Protein AF-A0A8K0NW32-F1 (afdb_monomer_lite)

Foldseek 3Di:
DDPPQVPDPDPDSVCVVDDPDDDDDDVVVFDFDADPNDTDGGLLVVLVVQLVLLVVLLVVLVVCVVVVDPPPDDPVVCPDPSVVVSVVPQDDPDSVVSNVVSVVSSVLSVCCQAQVVVNPPDPPRPDGHPVRLDPDCCHCCNPPPVDDDDPLKDKFAEDEDLQDFQQAKEDEPVSQLVRWAWDFDDPVCLVVQLVQLLCESPDPFHFAWKQALLRDIGGRDNPDNPVSNVVSVCQPPDDPDPSRPGGMITTTTQDFQAWKWKAFPPDDALLNTAIGTYDYDHPDDGMYHYPQSCQSNVDDNPGGMMMIHGDHDPVVRCCRVPPRTPLNPQADPPPRFGRGFDDDLLQVLQQVLQDPPAKDAPVRLVVLLCQLCVVDPDDQDADFAPDPPPHRIHGSLSSQLSSQLSLPDPPDFGDWDKDFDPDDLVNVDPDDDDDDPDDDDPDPDSCPQGLGIWTADRSGTPGHTDGCCAGNRHPPHVLNVQCVRPNSVSSSSSRSSSSRSSVVSCVVPPDDDDPVNVDDDPVVVVVVVVVVVVVVVVVVVVVVVVVVVVVD

Sequence (552 aa):
MFPVLTNTSVKHATDLFFMDVVTVTPPWTRPIQIKDNHISEPAYTATYKNIVQDCIVLRHIAEIVQTGSSEGISKELQASPLYTMVSTYCRGDDDLEKLHQVWQELQSNVDHLLDKEMNKKTSNATALGVKQVLEKKEGLFRMHMMGKRVNYAARTVITPDPNIDVDEIGVPKAFALKLSYPVPVTPWNAEELRKMVINGPQVHPGACMLQNEDGSMTKLKPHDMKQRMAVAKRLLTPSDKENSTGLKVVYRHLCNGDIMLLNRQPTLHRPSIMAHRARILSTEKTFRLHYANCKSYNADFDGDEMNAHFPQSEISRSEGYNLVSVANHYLVPKDGTPLSGLIQDHVISGVKLTVRGKFFSRTDYQHLVFQALSQKNGYIKLMPPAIWKPKPLWSGKQVVSTIIINITPPGKKCINLNSKAKIGYKDWEKRRPRPWVAGGSYFKSPSEMSEAEVIIREGELLCGVLDKTHYGATTYGLVHCMNELYGGPSALSLLSCFSKVFGAYLQMEGFTLGVKDILVCKSADKKRNKVISRIREVRELLEAFYVSLSFR

Organism: Ladona fulva (NCBI:txid123851)

Secondary structure (DSSP, 8-state):
--TTGGG---SSGGGGGS-SSPPPPPGGGSPPEEETTEEE--HHHHHHHHHHHHHHHHHHHHHHHHHSSGGG--TTTTTSHHHHHHHHH---SSHHHHHHHHHHHHHHHHHHHH-GGG--S-TT--SPPHHHHHHSTTSHIIIIIIS---SSEEEEEEEE-SSS-TTEEEEEHHHHTT-EEEEE--TTTHHHHHHHHHHTTTSSS-EEEEE-TTS-EEEPPSS-HHHHHHHHHTTTPPP--TT--S--EEEEEP-TT-EEEEEESS--SGGGEEEEEEEEESS-SSEEE-GGGHHHHT--TTT-EEEEE---SHHHHHHHHHTSBGGGGSB-TTT--B-----THHHHHHHHHHSTT-EE-HHHHHHHHHHHTTT--S---PPPPSB-SSS-BEEHHHHHHHHHHHHSPTTSPPP-EEEE-SS-HHHH-SSPPPPPSS--PPPSSTTTTSTTEEEEETTEEEES---HHHHSS-TTSHHHHHHHHH-HHHHHHHHHHHHHHHHHHHHHH-----HHHHPPPHHHHHHHHHHHHHHHHHHHHHHHHHHHHHT-

Structure (mmCIF, N/CA/C/O backbone):
data_AF-A0A8K0NW32-F1
#
_entry.id   AF-A0A8K0NW32-F1
#
loop_
_atom_site.group_PDB
_atom_site.id
_atom_site.type_symbol
_atom_site.label_atom_id
_atom_site.label_alt_id
_atom_site.label_comp_id
_atom_site.label_asym_id
_atom_site.label_entity_id
_atom_site.label_seq_id
_atom_site.pdbx_PDB_ins_code
_atom_site.Cartn_x
_atom_site.Cartn_y
_atom_site.Cartn_z
_atom_site.occupancy
_atom_site.B_iso_or_equiv
_atom_site.auth_seq_id
_atom_site.auth_comp_id
_atom_site.auth_asym_id
_atom_site.auth_atom_id
_atom_site.pdbx_PDB_model_num
ATOM 1 N N . MET A 1 1 ? -11.393 36.312 35.218 1.00 45.09 1 MET A N 1
ATOM 2 C CA . MET A 1 1 ? -12.374 35.914 36.249 1.00 45.09 1 MET A CA 1
ATOM 3 C C . MET A 1 1 ? -13.679 35.524 35.536 1.00 45.09 1 MET A C 1
ATOM 5 O O . MET A 1 1 ? -14.563 36.340 35.366 1.00 45.09 1 MET A O 1
ATOM 9 N N . PHE A 1 2 ? -13.575 34.484 34.704 1.00 54.47 2 PHE A N 1
ATOM 10 C CA . PHE A 1 2 ? -14.315 33.209 34.731 1.00 54.47 2 PHE A CA 1
ATOM 11 C C . PHE A 1 2 ? -15.738 33.247 34.120 1.00 54.47 2 PHE A C 1
ATOM 13 O O . PHE A 1 2 ? -16.686 33.589 34.817 1.00 54.47 2 PHE A O 1
ATOM 20 N N . PRO A 1 3 ? -15.902 32.750 32.870 1.00 61.28 3 PRO A N 1
ATOM 21 C CA . PRO A 1 3 ? -17.195 32.380 32.259 1.00 61.28 3 PRO A CA 1
ATOM 22 C C . PRO A 1 3 ? -18.031 31.372 33.074 1.00 61.28 3 PRO A C 1
ATOM 24 O O . PRO A 1 3 ? -19.168 31.069 32.731 1.00 61.28 3 PRO A O 1
ATOM 27 N N . VAL A 1 4 ? -17.447 30.804 34.132 1.00 60.91 4 VAL A N 1
ATOM 28 C CA . VAL A 1 4 ? -18.097 29.858 35.045 1.00 60.91 4 VAL A CA 1
ATOM 29 C C . VAL A 1 4 ? -19.073 30.577 35.981 1.00 60.91 4 VAL A C 1
ATOM 31 O O . VAL A 1 4 ? -20.128 30.031 36.269 1.00 60.91 4 VAL A O 1
ATOM 34 N N . LEU A 1 5 ? -18.776 31.814 36.397 1.00 66.25 5 LEU A N 1
ATOM 35 C CA . LEU A 1 5 ? -19.618 32.580 37.330 1.00 66.25 5 LEU A CA 1
ATOM 36 C C . LEU A 1 5 ? -20.813 33.258 36.645 1.00 66.25 5 LEU A C 1
ATOM 38 O O . LEU A 1 5 ? -21.769 33.652 37.304 1.00 66.25 5 LEU A O 1
ATOM 42 N N . THR A 1 6 ? -20.774 33.406 35.319 1.00 68.00 6 THR A N 1
ATOM 43 C CA . THR A 1 6 ? -21.831 34.087 34.556 1.00 68.00 6 THR A CA 1
ATOM 44 C C . THR A 1 6 ? -23.099 33.249 34.393 1.00 68.00 6 THR A C 1
ATOM 46 O O . THR A 1 6 ? -24.148 33.812 34.110 1.00 68.00 6 THR A O 1
ATOM 49 N N . ASN A 1 7 ? -23.022 31.927 34.595 1.00 68.81 7 ASN A N 1
ATOM 50 C CA . ASN A 1 7 ? -24.138 30.993 34.387 1.00 68.81 7 ASN A CA 1
ATOM 51 C C . ASN A 1 7 ? -24.598 30.280 35.673 1.00 68.81 7 ASN A C 1
ATOM 53 O O . ASN A 1 7 ? -25.331 29.296 35.598 1.00 68.81 7 ASN A O 1
ATOM 57 N N . THR A 1 8 ? -24.159 30.719 36.855 1.00 71.81 8 THR A N 1
ATOM 58 C CA . THR A 1 8 ? -24.448 30.017 38.115 1.00 71.81 8 THR A CA 1
ATOM 59 C C . THR A 1 8 ? -25.692 30.558 38.809 1.00 71.81 8 THR A C 1
ATOM 61 O O . THR A 1 8 ? -25.814 31.760 39.022 1.00 71.81 8 THR A O 1
ATOM 64 N N . SER A 1 9 ? -26.581 29.658 39.234 1.00 71.56 9 SER A N 1
ATOM 65 C CA . SER A 1 9 ? -27.806 29.965 39.989 1.00 71.56 9 SER A CA 1
ATOM 66 C C . SER A 1 9 ? -27.615 29.958 41.515 1.00 71.56 9 SER A C 1
ATOM 68 O O . SER A 1 9 ? -28.595 29.919 42.257 1.00 71.56 9 SER A O 1
ATOM 70 N N . VAL A 1 10 ? -26.368 29.916 41.996 1.00 77.31 10 VAL A N 1
ATOM 71 C CA . VAL A 1 10 ? -26.043 29.794 43.426 1.00 77.31 10 VAL A CA 1
ATOM 72 C C . VAL A 1 10 ? -26.166 31.162 44.102 1.00 77.31 10 VAL A C 1
ATOM 74 O O . VAL A 1 10 ? -25.718 32.168 43.557 1.00 77.31 10 VAL A O 1
ATOM 77 N N . LYS A 1 11 ? -26.774 31.199 45.296 1.00 77.56 11 LYS A N 1
ATOM 78 C CA . LYS A 1 11 ? -27.058 32.436 46.044 1.00 77.56 11 LYS A CA 1
ATOM 79 C C . LYS A 1 11 ? -25.788 33.215 46.411 1.00 77.56 11 LYS A C 1
ATOM 81 O O . LYS A 1 11 ? -25.794 34.443 46.347 1.00 77.56 11 LYS A O 1
ATOM 86 N N . HIS A 1 12 ? -24.712 32.511 46.762 1.00 80.88 12 HIS A N 1
ATOM 87 C CA . HIS A 1 12 ? -23.396 33.089 47.009 1.00 80.88 12 HIS A CA 1
ATOM 88 C C . HIS A 1 12 ? -22.371 32.441 46.074 1.00 80.88 12 HIS A C 1
ATOM 90 O O . HIS A 1 12 ? -22.160 31.233 46.087 1.00 80.88 12 HIS A O 1
ATOM 96 N N . ALA A 1 13 ? -21.725 33.253 45.237 1.00 74.94 13 ALA A N 1
ATOM 97 C CA . ALA A 1 13 ? -20.753 32.769 44.253 1.00 74.94 13 ALA A CA 1
ATOM 98 C C . ALA A 1 13 ? -19.476 32.185 44.892 1.00 74.94 13 ALA A C 1
ATOM 100 O O . ALA A 1 13 ? -18.731 31.467 44.232 1.00 74.94 13 ALA A O 1
ATOM 101 N N . THR A 1 14 ? -19.212 32.490 46.165 1.00 80.62 14 THR A N 1
ATOM 102 C CA . THR A 1 14 ? -18.071 31.972 46.932 1.00 80.62 14 THR A CA 1
ATOM 103 C C . THR A 1 14 ? -18.197 30.490 47.263 1.00 80.62 14 THR A C 1
ATOM 105 O O . THR A 1 14 ? -17.178 29.811 47.356 1.00 80.62 14 THR A O 1
ATOM 108 N N . ASP A 1 15 ? -19.422 29.977 47.372 1.00 81.12 15 ASP A N 1
ATOM 109 C CA . ASP A 1 15 ? -19.689 28.586 47.759 1.00 81.12 15 ASP A CA 1
ATOM 110 C C . ASP A 1 15 ? -19.186 27.601 46.687 1.00 81.12 15 ASP A C 1
ATOM 112 O O . ASP A 1 15 ? -18.882 26.453 46.980 1.00 81.12 15 ASP A O 1
ATOM 116 N N . LEU A 1 16 ? -18.992 28.071 45.447 1.00 80.25 16 LEU A N 1
ATOM 117 C CA . LEU A 1 16 ? -18.423 27.296 44.336 1.00 80.25 16 LEU A CA 1
ATOM 118 C C . LEU A 1 16 ? -16.955 26.888 44.542 1.00 80.25 16 LEU A C 1
ATOM 120 O O . LEU A 1 16 ? -16.479 25.990 43.848 1.00 80.25 16 LEU A O 1
ATOM 124 N N . PHE A 1 17 ? -16.222 27.562 45.432 1.00 83.75 17 PHE A N 1
ATOM 125 C CA . PHE A 1 17 ? -14.818 27.243 45.715 1.00 83.75 17 PHE A CA 1
ATOM 126 C C . PHE A 1 17 ? -14.653 26.186 46.811 1.00 83.75 17 PHE A C 1
ATOM 128 O O . PHE A 1 17 ? -13.543 25.689 47.001 1.00 83.75 17 PHE A O 1
ATOM 135 N N . PHE A 1 18 ? -15.735 25.835 47.506 1.00 86.69 18 PHE A N 1
ATOM 136 C CA . PHE A 1 18 ? -15.740 24.848 48.577 1.00 86.69 18 PHE A CA 1
ATOM 137 C C . PHE A 1 18 ? -16.481 23.585 48.128 1.00 86.69 18 PHE A C 1
ATOM 139 O O . PHE A 1 18 ? -17.381 23.628 47.291 1.00 86.69 18 PHE A O 1
ATOM 146 N N . MET A 1 19 ? -16.067 22.435 48.655 1.00 86.12 19 MET A N 1
ATOM 147 C CA . MET A 1 19 ? -16.703 21.150 48.370 1.00 86.12 19 MET A CA 1
ATOM 148 C C . MET A 1 19 ? -17.404 20.640 49.626 1.00 86.12 19 MET A C 1
ATOM 150 O O . MET A 1 19 ? -16.770 20.017 50.471 1.00 86.12 19 MET A O 1
ATOM 154 N N . ASP A 1 20 ? -18.717 20.854 49.716 1.00 87.50 20 ASP A N 1
ATOM 155 C CA . ASP A 1 20 ? -19.535 20.285 50.800 1.00 87.50 20 ASP A CA 1
ATOM 156 C C . ASP A 1 20 ? -19.762 18.776 50.614 1.00 87.50 20 ASP A C 1
ATOM 158 O O . ASP A 1 20 ? -19.987 18.034 51.569 1.00 87.50 20 ASP A O 1
ATOM 162 N N . VAL A 1 21 ? -19.720 18.308 49.360 1.00 89.38 21 VAL A N 1
ATOM 163 C CA . VAL A 1 21 ? -19.981 16.916 48.984 1.00 89.38 21 VAL A CA 1
ATOM 164 C C . VAL A 1 21 ? -18.951 16.446 47.963 1.00 89.38 21 VAL A C 1
ATOM 166 O O . VAL A 1 21 ? -18.735 17.085 46.934 1.00 89.38 21 VAL A O 1
ATOM 169 N N . VAL A 1 22 ? -18.365 15.272 48.208 1.00 88.50 22 VAL A N 1
ATOM 170 C CA . VAL A 1 22 ? -17.481 14.589 47.256 1.00 88.50 22 VAL A CA 1
ATOM 171 C C . VAL A 1 22 ? -18.282 13.556 46.465 1.00 88.50 22 VAL A C 1
ATOM 173 O O . VAL A 1 22 ? -18.835 12.608 47.022 1.00 88.50 22 VAL A O 1
ATOM 176 N N . THR A 1 23 ? -18.329 13.700 45.140 1.00 89.00 23 THR A N 1
ATOM 177 C CA . THR A 1 23 ? -19.018 12.738 44.271 1.00 89.00 23 THR A CA 1
ATOM 178 C C . THR A 1 23 ? -18.218 11.443 44.128 1.00 89.00 23 THR A C 1
ATOM 180 O O . THR A 1 23 ? -17.049 11.458 43.728 1.00 89.00 23 THR A O 1
ATOM 183 N N . VAL A 1 24 ? -18.863 10.305 44.385 1.00 89.06 24 VAL A N 1
ATOM 184 C CA . VAL A 1 24 ? -18.255 8.979 44.219 1.00 89.06 24 VAL A CA 1
ATOM 185 C C . VAL A 1 24 ? -18.547 8.443 42.821 1.00 89.06 24 VAL A C 1
ATOM 187 O O . VAL A 1 24 ? -19.697 8.374 42.389 1.00 89.06 24 VAL A O 1
ATOM 190 N N . THR A 1 25 ? -17.501 8.029 42.108 1.00 88.62 25 THR A N 1
ATOM 191 C CA . THR A 1 25 ? -17.659 7.459 40.765 1.00 88.62 25 THR A CA 1
ATOM 192 C C . THR A 1 25 ? -18.322 6.071 40.802 1.00 88.62 25 THR A C 1
ATOM 194 O O . THR A 1 25 ? -18.074 5.295 41.740 1.00 88.62 25 THR A O 1
ATOM 197 N N . PRO A 1 26 ? -19.143 5.716 39.792 1.00 90.12 26 PRO A N 1
ATOM 198 C CA . PRO A 1 26 ? -19.816 4.420 39.737 1.00 90.12 26 PRO A CA 1
ATOM 199 C C . PRO A 1 26 ? -18.851 3.219 39.809 1.00 90.12 26 PRO A C 1
ATOM 201 O O . PRO A 1 26 ? -17.695 3.326 39.402 1.00 90.12 26 PRO A O 1
ATOM 204 N N . PRO A 1 27 ? -19.305 2.031 40.245 1.00 86.69 27 PRO A N 1
ATOM 205 C CA . PRO A 1 27 ? -18.428 0.861 40.371 1.00 86.69 27 PRO A CA 1
ATOM 206 C C . PRO A 1 27 ? -17.734 0.433 39.065 1.00 86.69 27 PRO A C 1
ATOM 208 O O . PRO A 1 27 ? -16.582 0.011 39.089 1.00 86.69 27 PRO A O 1
ATOM 211 N N . TRP A 1 28 ? -18.391 0.586 37.909 1.00 86.25 28 TRP A N 1
ATOM 212 C CA . TRP A 1 28 ? -17.838 0.170 36.611 1.00 86.25 28 TRP A CA 1
ATOM 213 C C . TRP A 1 28 ? -16.628 1.001 36.152 1.00 86.25 28 TRP A C 1
ATOM 215 O O . TRP A 1 28 ? -15.845 0.527 35.332 1.00 86.25 28 TRP A O 1
ATOM 225 N N . THR A 1 29 ? -16.426 2.205 36.701 1.00 85.19 29 THR A N 1
ATOM 226 C CA . THR A 1 29 ? -15.231 3.029 36.441 1.00 85.19 29 THR A CA 1
ATOM 227 C C . THR A 1 29 ? -14.086 2.735 37.412 1.00 85.19 29 THR A C 1
ATOM 229 O O . THR A 1 29 ? -12.995 3.277 37.258 1.00 85.19 29 THR A O 1
ATOM 232 N N . ARG A 1 30 ? -14.315 1.873 38.412 1.00 85.50 30 ARG A N 1
ATOM 233 C CA . ARG A 1 30 ? -13.326 1.430 39.405 1.00 85.50 30 ARG A CA 1
ATOM 234 C C . ARG A 1 30 ? -13.261 -0.105 39.448 1.00 85.50 30 ARG A C 1
ATOM 236 O O . ARG A 1 30 ? -13.534 -0.697 40.493 1.00 85.50 30 ARG A O 1
ATOM 243 N N . PRO A 1 31 ? -12.930 -0.769 38.325 1.00 85.94 31 PRO A N 1
ATOM 244 C CA . PRO A 1 31 ? -12.893 -2.222 38.271 1.00 85.94 31 PRO A CA 1
ATOM 245 C C . PRO A 1 31 ? -11.765 -2.769 39.146 1.00 85.94 31 PRO A C 1
ATOM 247 O O . PRO A 1 31 ? -10.666 -2.212 39.175 1.00 85.94 31 PRO A O 1
ATOM 250 N N . ILE A 1 32 ? -12.036 -3.887 39.817 1.00 87.19 32 ILE A N 1
ATOM 251 C CA . ILE A 1 32 ? -11.046 -4.648 40.583 1.00 87.19 32 ILE A CA 1
ATOM 252 C C . ILE A 1 32 ? -9.849 -4.977 39.683 1.00 87.19 32 ILE A C 1
ATOM 254 O O . ILE A 1 32 ? -10.021 -5.410 38.541 1.00 87.19 32 ILE A O 1
ATOM 258 N N . GLN A 1 33 ? -8.636 -4.776 40.197 1.00 84.00 33 GLN A N 1
ATOM 259 C CA . GLN A 1 33 ? -7.423 -5.110 39.461 1.00 84.00 33 GLN A CA 1
ATOM 260 C C . GLN A 1 33 ? -7.033 -6.555 39.761 1.00 84.00 33 GLN A C 1
ATOM 262 O O . GLN A 1 33 ? -6.908 -6.942 40.920 1.00 84.00 33 GLN A O 1
ATOM 267 N N . ILE A 1 34 ? -6.840 -7.344 38.707 1.00 86.44 34 ILE A N 1
ATOM 268 C CA . ILE A 1 34 ? -6.370 -8.726 38.804 1.00 86.44 34 ILE A CA 1
ATOM 269 C C . ILE A 1 34 ? -4.980 -8.770 38.175 1.00 86.44 34 ILE A C 1
ATOM 271 O O . ILE A 1 34 ? -4.837 -8.526 36.976 1.00 86.44 34 ILE A O 1
ATOM 275 N N . LYS A 1 35 ? -3.957 -9.052 38.984 1.00 84.38 35 LYS A N 1
ATOM 276 C CA . LYS A 1 35 ? -2.576 -9.271 38.530 1.00 84.38 35 LYS A CA 1
ATOM 277 C C . LYS A 1 35 ? -2.133 -10.645 39.008 1.00 84.38 35 LYS A C 1
ATOM 279 O O . LYS A 1 35 ? -2.207 -10.909 40.200 1.00 84.38 35 LYS A O 1
ATOM 284 N N . ASP A 1 36 ? -1.725 -11.517 38.088 1.00 81.12 36 ASP A N 1
ATOM 285 C CA . ASP A 1 36 ? -1.211 -12.862 38.394 1.00 81.12 36 ASP A CA 1
ATOM 286 C C . ASP A 1 36 ? -2.101 -13.663 39.369 1.00 81.12 36 ASP A C 1
ATOM 288 O O . ASP A 1 36 ? -1.627 -14.239 40.341 1.00 81.12 36 ASP A O 1
ATOM 292 N N . ASN A 1 37 ? -3.421 -13.667 39.127 1.00 84.81 37 ASN A N 1
ATOM 293 C CA . ASN A 1 37 ? -4.464 -14.260 39.987 1.00 84.81 37 ASN A CA 1
ATOM 294 C C . ASN A 1 37 ? -4.635 -13.645 41.390 1.00 84.81 37 ASN A C 1
ATOM 296 O O . ASN A 1 37 ? -5.512 -14.081 42.134 1.00 84.81 37 ASN A O 1
ATOM 300 N N . HIS A 1 38 ? -3.890 -12.599 41.743 1.00 87.38 38 HIS A N 1
ATOM 301 C CA . HIS A 1 38 ? -4.150 -11.808 42.938 1.00 87.38 38 HIS A CA 1
ATOM 302 C C . HIS A 1 38 ? -5.153 -10.695 42.639 1.00 87.38 38 HIS A C 1
ATOM 304 O O . HIS A 1 38 ? -4.978 -9.885 41.724 1.00 87.38 38 HIS A O 1
ATOM 310 N N . ILE A 1 39 ? -6.220 -10.672 43.435 1.00 87.50 39 ILE A N 1
ATOM 311 C CA . ILE A 1 39 ? -7.255 -9.644 43.405 1.00 87.50 39 ILE A CA 1
ATOM 312 C C . ILE A 1 39 ? -6.806 -8.509 44.325 1.00 87.50 39 ILE A C 1
ATOM 314 O O . ILE A 1 39 ? -6.637 -8.709 45.526 1.00 87.50 39 ILE A O 1
ATOM 318 N N . SER A 1 40 ? -6.619 -7.319 43.760 1.00 83.81 40 SER A N 1
ATOM 319 C CA . SER A 1 40 ? -6.293 -6.106 44.506 1.00 83.81 40 SER A CA 1
ATOM 320 C C . SER A 1 40 ? -7.346 -5.028 44.277 1.00 83.81 40 SER A C 1
ATOM 322 O O . SER A 1 40 ? -7.827 -4.831 43.154 1.00 83.81 40 SER A O 1
ATOM 324 N N . GLU A 1 41 ? -7.675 -4.294 45.336 1.00 82.38 41 GLU A N 1
ATOM 325 C CA . GLU A 1 41 ? -8.558 -3.139 45.229 1.00 82.38 41 GLU A CA 1
ATOM 326 C C . GLU A 1 41 ? -7.921 -2.033 44.367 1.00 82.38 41 GLU A C 1
ATOM 328 O O . GLU A 1 41 ? -6.697 -1.864 44.358 1.00 82.38 41 GLU A O 1
ATOM 333 N N . PRO A 1 42 ? -8.728 -1.249 43.633 1.00 81.31 42 PRO A N 1
ATOM 334 C CA . PRO A 1 42 ? -8.219 -0.113 42.878 1.00 81.31 42 PRO A CA 1
ATOM 335 C C . PRO A 1 42 ? -7.676 0.957 43.825 1.00 81.31 42 PRO A C 1
ATOM 337 O O . PRO A 1 42 ? -8.348 1.332 44.785 1.00 81.31 42 PRO A O 1
ATOM 340 N N . ALA A 1 43 ? -6.525 1.541 43.489 1.00 78.06 43 ALA A N 1
ATOM 341 C CA . ALA A 1 43 ? -5.905 2.596 44.294 1.00 78.06 43 ALA A CA 1
ATOM 342 C C . ALA A 1 43 ? -6.845 3.799 44.552 1.00 78.06 43 ALA A C 1
ATOM 344 O O . ALA A 1 43 ? -6.842 4.355 45.644 1.00 78.06 43 ALA A O 1
ATOM 345 N N . TYR A 1 44 ? -7.722 4.139 43.596 1.00 78.56 44 TYR A N 1
ATOM 346 C CA . TYR A 1 44 ? -8.760 5.171 43.757 1.00 78.56 44 TYR A CA 1
ATOM 347 C C . TYR A 1 44 ? -9.768 4.874 44.869 1.00 78.56 44 TYR A C 1
ATOM 349 O O . TYR A 1 44 ? -10.228 5.783 45.554 1.00 78.56 44 TYR A O 1
ATOM 357 N N . THR A 1 45 ? -10.150 3.606 45.036 1.00 85.06 45 THR A N 1
ATOM 358 C CA . THR A 1 45 ? -11.124 3.203 46.058 1.00 85.06 45 THR A CA 1
ATOM 359 C C . THR A 1 45 ? -10.530 3.345 47.458 1.00 85.06 45 THR A C 1
ATOM 361 O O . THR A 1 45 ? -11.252 3.719 48.379 1.00 85.06 45 THR A O 1
ATOM 364 N N . ALA A 1 46 ? -9.218 3.139 47.606 1.00 82.50 46 ALA A N 1
ATOM 365 C CA . ALA A 1 46 ? -8.523 3.355 48.871 1.00 82.50 46 ALA A CA 1
ATOM 366 C C . ALA A 1 46 ? -8.591 4.829 49.316 1.00 82.50 46 ALA A C 1
ATOM 368 O O . ALA A 1 46 ? -8.878 5.100 50.476 1.00 82.50 46 ALA A O 1
ATOM 369 N N . THR A 1 47 ? -8.435 5.786 48.392 1.00 83.62 47 THR A N 1
ATOM 370 C CA . THR A 1 47 ? -8.569 7.223 48.701 1.00 83.62 47 THR A CA 1
ATOM 371 C C . THR A 1 47 ? -9.972 7.575 49.193 1.00 83.62 47 THR A C 1
ATOM 373 O O . THR A 1 47 ? -10.109 8.258 50.202 1.00 83.62 47 THR A O 1
ATOM 376 N N . TYR A 1 48 ? -11.023 7.060 48.542 1.00 87.25 48 TYR A N 1
ATOM 377 C CA . TYR A 1 48 ? -12.398 7.260 49.018 1.00 87.25 48 TYR A CA 1
ATOM 378 C C . TYR A 1 48 ? -12.625 6.665 50.413 1.00 87.25 48 TYR A C 1
ATOM 380 O O . TYR A 1 48 ? -13.319 7.270 51.225 1.00 87.25 48 TYR A O 1
ATOM 388 N N . LYS A 1 49 ? -12.035 5.499 50.706 1.00 86.50 49 LYS A N 1
ATOM 389 C CA . LYS A 1 49 ? -12.125 4.869 52.029 1.00 86.50 49 LYS A CA 1
ATOM 390 C C . LYS A 1 49 ? -11.487 5.742 53.111 1.00 86.50 49 LYS A C 1
ATOM 392 O O . LYS A 1 49 ? -12.108 5.919 54.152 1.00 86.50 49 LYS A O 1
ATOM 397 N N . ASN A 1 50 ? -10.316 6.318 52.837 1.00 84.62 50 ASN A N 1
ATOM 398 C CA . ASN A 1 50 ? -9.641 7.226 53.767 1.00 84.62 50 ASN A CA 1
ATOM 399 C C . ASN A 1 50 ? -10.490 8.478 54.041 1.00 84.62 50 ASN A C 1
ATOM 401 O O . ASN A 1 50 ? -10.718 8.802 55.196 1.00 84.62 50 ASN A O 1
ATOM 405 N N . ILE A 1 51 ? -11.063 9.108 53.004 1.00 87.25 51 ILE A N 1
ATOM 406 C CA . ILE A 1 51 ? -11.954 10.276 53.169 1.00 87.25 51 ILE A CA 1
ATOM 407 C C . ILE A 1 51 ? -13.155 9.931 54.063 1.00 87.25 51 ILE A C 1
ATOM 409 O O . ILE A 1 51 ? -13.504 10.688 54.962 1.00 87.25 51 ILE A O 1
ATOM 413 N N . VAL A 1 52 ? -13.788 8.771 53.846 1.00 88.88 52 VAL A N 1
ATOM 414 C CA . VAL A 1 52 ? -14.922 8.330 54.676 1.00 88.88 52 VAL A CA 1
ATOM 415 C C . VAL A 1 52 ? -14.489 8.074 56.121 1.00 88.88 52 VAL A C 1
ATOM 417 O O . VAL A 1 52 ? -15.226 8.424 57.040 1.00 88.88 52 VAL A O 1
ATOM 420 N N . GLN A 1 53 ? -13.309 7.484 56.331 1.00 85.00 53 GLN A N 1
ATOM 421 C CA . GLN A 1 53 ? -12.747 7.289 57.666 1.00 85.00 53 GLN A CA 1
ATOM 422 C C . GLN A 1 53 ? -12.525 8.635 58.366 1.00 85.00 53 GLN A C 1
ATOM 424 O O . GLN A 1 53 ? -13.043 8.809 59.466 1.00 85.00 53 GLN A O 1
ATOM 429 N N . ASP A 1 54 ? -11.885 9.604 57.710 1.00 84.06 54 ASP A N 1
ATOM 430 C CA . ASP A 1 54 ? -11.654 10.944 58.265 1.00 84.06 54 ASP A CA 1
ATOM 431 C C . ASP A 1 54 ? -12.970 11.648 58.624 1.00 84.06 54 ASP A C 1
ATOM 433 O O . ASP A 1 54 ? -13.082 12.232 59.699 1.00 84.06 54 ASP A O 1
ATOM 437 N N . CYS A 1 55 ? -14.007 11.546 57.779 1.00 86.69 55 CYS A N 1
ATOM 438 C CA . CYS A 1 55 ? -15.328 12.112 58.076 1.00 86.69 55 CYS A CA 1
ATOM 439 C C . CYS A 1 55 ? -15.974 11.489 59.325 1.00 86.69 55 CYS A C 1
ATOM 441 O O . CYS A 1 55 ? -16.618 12.199 60.100 1.00 86.69 55 CYS A O 1
ATOM 443 N N . ILE A 1 56 ? -15.817 10.176 59.528 1.00 84.12 56 ILE A N 1
ATOM 444 C CA . ILE A 1 56 ? -16.326 9.482 60.720 1.00 84.12 56 ILE A CA 1
ATOM 445 C C . ILE A 1 56 ? -15.565 9.955 61.966 1.00 84.12 56 ILE A C 1
ATOM 447 O O . ILE A 1 56 ? -16.193 10.283 62.972 1.00 84.12 56 ILE A O 1
ATOM 451 N N . VAL A 1 57 ? -14.232 10.046 61.897 1.00 80.75 57 VAL A N 1
ATOM 452 C CA . VAL A 1 57 ? -13.397 10.528 63.012 1.00 80.75 57 VAL A CA 1
ATOM 453 C C . VAL A 1 57 ? -13.722 11.979 63.365 1.00 80.75 57 VAL A C 1
ATOM 455 O O . VAL A 1 57 ? -13.915 12.304 64.535 1.00 80.75 57 VAL A O 1
ATOM 458 N N . LEU A 1 58 ? -13.844 12.847 62.360 1.00 82.75 58 LEU A N 1
ATOM 459 C CA . LEU A 1 58 ? -14.134 14.264 62.554 1.00 82.75 58 LEU A CA 1
ATOM 460 C C . LEU A 1 58 ? -15.500 14.478 63.207 1.00 82.75 58 LEU A C 1
ATOM 462 O O . LEU A 1 58 ? -15.620 15.293 64.120 1.00 82.75 58 LEU A O 1
ATOM 466 N N . ARG A 1 59 ? -16.515 13.709 62.791 1.00 82.19 59 ARG A N 1
ATOM 467 C CA . ARG A 1 59 ? -17.844 13.739 63.411 1.00 82.19 59 ARG A CA 1
ATOM 468 C C . ARG A 1 59 ? -17.782 13.392 64.898 1.00 82.19 59 ARG A C 1
ATOM 470 O O . ARG A 1 59 ? -18.401 14.081 65.699 1.00 82.19 59 ARG A O 1
ATOM 477 N N . HIS A 1 60 ? -17.004 12.376 65.267 1.00 75.12 60 HIS A N 1
ATOM 478 C CA . HIS A 1 60 ? -16.836 11.984 66.665 1.00 75.12 60 HIS A CA 1
ATOM 479 C C . HIS A 1 60 ? -16.155 13.056 67.515 1.00 75.12 60 HIS A C 1
ATOM 481 O O . HIS A 1 60 ? -16.637 13.365 68.602 1.00 75.12 60 HIS A O 1
ATOM 487 N N . ILE A 1 61 ? -15.062 13.649 67.031 1.00 75.56 61 ILE A N 1
ATOM 488 C CA . ILE A 1 61 ? -14.358 14.712 67.765 1.00 75.56 61 ILE A CA 1
ATOM 489 C C . ILE A 1 61 ? -15.253 15.951 67.893 1.00 75.56 61 ILE A C 1
ATOM 491 O O . ILE A 1 61 ? -15.315 16.554 68.960 1.00 75.56 61 ILE A O 1
ATOM 495 N N . ALA A 1 62 ? -15.997 16.301 66.840 1.00 78.50 62 ALA A N 1
ATOM 496 C CA . ALA A 1 62 ? -16.940 17.416 66.876 1.00 78.50 62 ALA A CA 1
ATOM 497 C C . ALA A 1 62 ? -18.070 17.200 67.900 1.00 78.50 62 ALA A C 1
ATOM 499 O O . ALA A 1 62 ? -18.429 18.140 68.607 1.00 78.50 62 ALA A O 1
ATOM 500 N N . GLU A 1 63 ? -18.596 15.975 68.016 1.00 76.56 63 GLU A N 1
ATOM 501 C CA . GLU A 1 63 ? -19.585 15.615 69.041 1.00 76.56 63 GLU A CA 1
ATOM 502 C C . GLU A 1 63 ? -18.996 15.769 70.458 1.00 76.56 63 GLU A C 1
ATOM 504 O O . GLU A 1 63 ? -19.621 16.408 71.300 1.00 76.56 63 GLU A O 1
ATOM 509 N N . ILE A 1 64 ? -17.765 15.294 70.697 1.00 73.69 64 ILE A N 1
ATOM 510 C CA . ILE A 1 64 ? -17.066 15.412 71.995 1.00 73.69 64 ILE A CA 1
ATOM 511 C C . ILE A 1 64 ? -16.827 16.880 72.383 1.00 73.69 64 ILE A C 1
ATOM 513 O O . ILE A 1 64 ? -17.080 17.269 73.525 1.00 73.69 64 ILE A O 1
ATOM 517 N N . VAL A 1 65 ? -16.387 17.712 71.433 1.00 74.19 65 VAL A N 1
ATOM 518 C CA . VAL A 1 65 ? -16.151 19.151 71.650 1.00 74.19 65 VAL A CA 1
ATOM 519 C C . VAL A 1 65 ? -17.457 19.895 71.963 1.00 74.19 65 VAL A C 1
ATOM 521 O O . VAL A 1 65 ? -17.447 20.841 72.748 1.00 74.19 65 VAL A O 1
ATOM 524 N N . GLN A 1 66 ? -18.593 19.474 71.393 1.00 76.31 66 GLN A N 1
ATOM 525 C CA . GLN A 1 66 ? -19.899 20.085 71.667 1.00 76.31 66 GLN A CA 1
ATOM 526 C C . GLN A 1 66 ? -20.503 19.665 73.014 1.00 76.31 66 GLN A C 1
ATOM 528 O O . GLN A 1 66 ? -21.146 20.489 73.664 1.00 76.31 66 GLN A O 1
ATOM 533 N N . THR A 1 67 ? -20.327 18.410 73.444 1.00 69.12 67 THR A N 1
ATOM 534 C CA . THR A 1 67 ? -20.917 17.893 74.695 1.00 69.12 67 THR A CA 1
ATOM 535 C C . THR A 1 67 ? -20.021 18.058 75.923 1.00 69.12 67 THR A C 1
ATOM 537 O O . THR A 1 67 ? -20.494 17.859 77.043 1.00 69.12 67 THR A O 1
ATOM 540 N N . GLY A 1 68 ? -18.736 18.394 75.750 1.00 62.38 68 GLY A N 1
ATOM 541 C CA . GLY A 1 68 ? -17.782 18.632 76.845 1.00 62.38 68 GLY A CA 1
ATOM 542 C C . GLY A 1 68 ? -17.539 17.425 77.762 1.00 62.38 68 GLY A C 1
ATOM 543 O O . GLY A 1 68 ? -16.952 17.564 78.832 1.00 62.38 68 GLY A O 1
ATOM 544 N N . SER A 1 69 ? -18.028 16.244 77.378 1.00 56.66 69 SER A N 1
ATOM 545 C CA . SER A 1 69 ? -17.964 15.001 78.145 1.00 56.66 69 SER A CA 1
ATOM 546 C C . SER A 1 69 ? -18.076 13.792 77.212 1.00 56.66 69 SER A C 1
ATOM 548 O O . SER A 1 69 ? -18.856 13.787 76.256 1.00 56.66 69 SER A O 1
ATOM 550 N N . SER A 1 70 ? -17.290 12.752 77.502 1.00 55.28 70 SER A N 1
ATOM 551 C CA . SER A 1 70 ? -17.213 11.488 76.752 1.00 55.28 70 SER A CA 1
ATOM 552 C C . SER A 1 70 ? -18.401 10.544 76.993 1.00 55.28 70 SER A C 1
ATOM 554 O O . SER A 1 70 ? -18.466 9.463 76.408 1.00 55.28 70 SER A O 1
ATOM 556 N N . GLU A 1 71 ? -19.354 10.933 77.843 1.00 46.19 71 GLU A N 1
ATOM 557 C CA . GLU A 1 71 ? -20.458 10.076 78.299 1.00 46.19 71 GLU A CA 1
ATOM 558 C C . GLU A 1 71 ? -21.728 10.182 77.435 1.00 46.19 71 GLU A C 1
ATOM 560 O O . GLU A 1 71 ? -22.644 9.376 77.580 1.00 46.19 71 GLU A O 1
ATOM 565 N N . GLY A 1 72 ? -21.771 11.118 76.480 1.00 46.94 72 GLY A N 1
ATOM 566 C CA . GLY A 1 72 ? -22.873 11.289 75.522 1.00 46.94 72 GLY A CA 1
ATOM 567 C C . GLY A 1 72 ? -22.756 10.457 74.238 1.00 46.94 72 GLY A C 1
ATOM 568 O O . GLY A 1 72 ? -23.465 10.730 73.271 1.00 46.94 72 GLY A O 1
ATOM 569 N N . ILE A 1 73 ? -21.849 9.478 74.180 1.00 52.72 73 ILE A N 1
ATOM 570 C CA . ILE A 1 73 ? -21.614 8.681 72.969 1.00 52.72 73 ILE A CA 1
ATOM 571 C C . ILE A 1 73 ? -22.727 7.633 72.833 1.00 52.72 73 ILE A C 1
ATOM 573 O O . ILE A 1 73 ? -22.970 6.828 73.734 1.00 52.72 73 ILE A O 1
ATOM 577 N N . SER A 1 74 ? -23.409 7.614 71.689 1.00 51.66 74 SER A N 1
ATOM 578 C CA . SER A 1 74 ? -24.431 6.611 71.374 1.00 51.66 74 SER A CA 1
ATOM 579 C C . SER A 1 74 ? -23.826 5.197 71.440 1.00 51.66 74 SER A C 1
ATOM 581 O O . SER A 1 74 ? -22.815 4.908 70.801 1.00 51.66 74 SER A O 1
ATOM 583 N N . LYS A 1 75 ? -24.449 4.292 72.214 1.00 48.75 75 LYS A N 1
ATOM 584 C CA . LYS A 1 75 ? -23.958 2.918 72.487 1.00 48.75 75 LYS A CA 1
ATOM 585 C C . LYS A 1 75 ? -23.694 2.070 71.230 1.00 48.75 75 LYS A C 1
ATOM 587 O O . LYS A 1 75 ? -22.939 1.108 71.297 1.00 48.75 75 LYS A O 1
ATOM 592 N N . GLU A 1 76 ? -24.276 2.432 70.088 1.00 48.16 76 GLU A N 1
ATOM 593 C CA . GLU A 1 76 ? -24.046 1.777 68.792 1.00 48.16 76 GLU A CA 1
ATOM 594 C C . GLU A 1 76 ? -22.664 2.092 68.186 1.00 48.16 76 GLU A C 1
ATOM 596 O O . GLU A 1 76 ? -22.115 1.275 67.449 1.00 48.16 76 GLU A O 1
ATOM 601 N N . LEU A 1 77 ? -22.058 3.234 68.530 1.00 48.75 77 LEU A N 1
ATOM 602 C CA . LEU A 1 77 ? -20.768 3.687 67.988 1.00 48.75 77 LEU A CA 1
ATOM 603 C C . LEU A 1 77 ? -19.556 3.205 68.803 1.00 48.75 77 LEU A C 1
ATOM 605 O O . LEU A 1 77 ? -18.476 3.037 68.239 1.00 48.75 77 LEU A O 1
ATOM 609 N N . GLN A 1 78 ? -19.736 2.884 70.089 1.00 46.62 78 GLN A N 1
ATOM 610 C CA . GLN A 1 78 ? -18.689 2.295 70.945 1.00 46.62 78 GLN A CA 1
ATOM 611 C C . GLN A 1 78 ? -18.335 0.841 70.570 1.00 46.62 78 GLN A C 1
ATOM 613 O O . GLN A 1 78 ? -17.264 0.357 70.927 1.00 46.62 78 GLN A O 1
ATOM 618 N N . ALA A 1 79 ? -19.211 0.140 69.840 1.00 44.78 79 ALA A N 1
ATOM 619 C CA . ALA A 1 79 ? -19.025 -1.258 69.436 1.00 44.78 79 ALA A CA 1
ATOM 620 C C . ALA A 1 79 ? -18.308 -1.431 68.078 1.00 44.78 79 ALA A C 1
ATOM 622 O O . ALA A 1 79 ? -18.036 -2.558 67.659 1.00 44.78 79 ALA A O 1
ATOM 623 N N . SER A 1 80 ? -18.007 -0.337 67.370 1.00 49.06 80 SER A N 1
ATOM 624 C CA . SER A 1 80 ? -17.318 -0.394 66.080 1.00 49.06 80 SER A CA 1
ATOM 625 C C . SER A 1 80 ? -15.807 -0.606 66.276 1.00 49.06 80 SER A C 1
ATOM 627 O O . SER A 1 80 ? -15.202 0.129 67.056 1.00 49.06 80 SER A O 1
ATOM 629 N N . PRO A 1 81 ? -15.139 -1.513 65.528 1.00 50.56 81 PRO A N 1
ATOM 630 C CA . PRO A 1 81 ? -13.676 -1.687 65.557 1.00 50.56 81 PRO A CA 1
ATOM 631 C C . PRO A 1 81 ? -12.886 -0.401 65.249 1.00 50.56 81 PRO A C 1
ATOM 633 O O . PRO A 1 81 ? -11.686 -0.322 65.501 1.00 50.56 81 PRO A O 1
ATOM 636 N N . LEU A 1 82 ? -13.561 0.605 64.684 1.00 49.84 82 LEU A N 1
ATOM 637 C CA . LEU A 1 82 ? -13.032 1.943 64.431 1.00 49.84 82 LEU A CA 1
ATOM 638 C C . LEU A 1 82 ? -12.839 2.760 65.721 1.00 49.84 82 LEU A C 1
ATOM 640 O O . LEU A 1 82 ? -11.904 3.550 65.778 1.00 49.84 82 LEU A O 1
ATOM 644 N N . TYR A 1 83 ? -13.641 2.537 66.771 1.00 51.28 83 TYR A N 1
ATOM 645 C CA . TYR A 1 83 ? -13.565 3.271 68.044 1.00 51.28 83 TYR A CA 1
ATOM 646 C C . TYR A 1 83 ? -12.193 3.120 68.722 1.00 51.28 83 TYR A C 1
ATOM 648 O O . TYR A 1 83 ? -11.599 4.093 69.179 1.00 51.28 83 TYR A O 1
ATOM 656 N N . THR A 1 84 ? -11.631 1.908 68.702 1.00 49.50 84 THR A N 1
ATOM 657 C CA . THR A 1 84 ? -10.310 1.614 69.281 1.00 49.50 84 THR A CA 1
ATOM 658 C C . THR A 1 84 ? -9.153 2.195 68.456 1.00 49.50 84 THR A C 1
ATOM 660 O O . THR A 1 84 ? -8.098 2.490 69.015 1.00 49.50 84 THR A O 1
ATOM 663 N N . MET A 1 85 ? -9.339 2.401 67.143 1.00 49.00 85 MET A N 1
ATOM 664 C CA . MET A 1 85 ? -8.355 3.094 66.295 1.00 49.00 85 MET A CA 1
ATOM 665 C C . MET A 1 85 ? -8.372 4.609 66.514 1.00 49.00 85 MET A C 1
ATOM 667 O O . MET A 1 85 ? -7.312 5.225 66.527 1.00 49.00 85 MET A O 1
ATOM 671 N N . VAL A 1 86 ? -9.543 5.215 66.734 1.00 51.81 86 VAL A N 1
ATOM 672 C CA . VAL A 1 86 ? -9.677 6.668 66.959 1.00 51.81 86 VAL A CA 1
ATOM 673 C C . VAL A 1 86 ? -8.944 7.115 68.227 1.00 51.81 86 VAL A C 1
ATOM 675 O O . VAL A 1 86 ? -8.245 8.124 68.203 1.00 51.81 86 VAL A O 1
ATOM 678 N N . SER A 1 87 ? -8.996 6.326 69.305 1.00 50.69 87 SER A N 1
ATOM 679 C CA . SER A 1 87 ? -8.262 6.630 70.543 1.00 50.69 87 SER A CA 1
ATOM 680 C C . SER A 1 87 ? -6.740 6.458 70.432 1.00 50.69 87 SER A C 1
ATOM 682 O O . SER A 1 87 ? -6.019 6.929 71.305 1.00 50.69 87 SER A O 1
ATOM 684 N N . THR A 1 88 ? -6.236 5.771 69.397 1.00 50.06 88 THR A N 1
ATOM 685 C CA . THR A 1 88 ? -4.793 5.548 69.172 1.00 50.06 88 THR A CA 1
ATOM 686 C C . THR A 1 88 ? -4.198 6.393 68.041 1.00 50.06 88 THR A C 1
ATOM 688 O O . THR A 1 88 ? -2.982 6.582 68.021 1.00 50.06 88 THR A O 1
ATOM 691 N N . TYR A 1 89 ? -5.013 6.914 67.115 1.00 51.25 89 TYR A N 1
ATOM 692 C CA . TYR A 1 89 ? -4.546 7.693 65.958 1.00 51.25 89 TYR A CA 1
ATOM 693 C C . TYR A 1 89 ? -4.489 9.209 66.184 1.00 51.25 89 TYR A C 1
ATOM 695 O O . TYR A 1 89 ? -3.694 9.881 65.528 1.00 51.25 89 TYR A O 1
ATOM 703 N N . CYS A 1 90 ? -5.287 9.764 67.098 1.00 53.91 90 CYS A N 1
ATOM 704 C CA . CYS A 1 90 ? -5.303 11.209 67.323 1.00 53.91 90 CYS A CA 1
ATOM 705 C C . CYS A 1 90 ? -4.069 11.658 68.118 1.00 53.91 90 CYS A C 1
ATOM 707 O O . CYS A 1 90 ? -3.943 11.369 69.307 1.00 53.91 90 CYS A O 1
ATOM 709 N N . ARG A 1 91 ? -3.160 12.385 67.463 1.00 56.03 91 ARG A N 1
ATOM 710 C CA . ARG A 1 91 ? -2.062 13.106 68.118 1.00 56.03 91 ARG A CA 1
ATOM 711 C C . ARG A 1 91 ? -2.548 14.505 68.507 1.00 56.03 91 ARG A C 1
ATOM 713 O O . ARG A 1 91 ? -3.264 15.141 67.746 1.00 56.03 91 ARG A O 1
ATOM 720 N N . GLY A 1 92 ? -2.161 14.975 69.686 1.00 55.75 92 GLY A N 1
ATOM 721 C CA . GLY A 1 92 ? -2.556 16.282 70.217 1.00 55.75 92 GLY A CA 1
ATOM 722 C C . GLY A 1 92 ? -3.021 16.162 71.663 1.00 55.75 92 GLY A C 1
ATOM 723 O O . GLY A 1 92 ? -3.752 15.227 71.999 1.00 55.75 92 GLY A O 1
ATOM 724 N N . ASP A 1 93 ? -2.573 17.086 72.507 1.00 59.81 93 ASP A N 1
ATOM 725 C CA . ASP A 1 93 ? -2.912 17.099 73.936 1.00 59.81 93 ASP A CA 1
ATOM 726 C C . ASP A 1 93 ? -4.303 17.711 74.184 1.00 59.81 93 ASP A C 1
ATOM 728 O O . ASP A 1 93 ? -4.962 17.352 75.159 1.00 59.81 93 ASP A O 1
ATOM 732 N N . ASP A 1 94 ? -4.784 18.566 73.272 1.00 74.62 94 ASP A N 1
ATOM 733 C CA . ASP A 1 94 ? -6.083 19.248 73.347 1.00 74.62 94 ASP A CA 1
ATOM 734 C C . ASP A 1 94 ? -7.062 18.762 72.259 1.00 74.62 94 ASP A C 1
ATOM 736 O O . ASP A 1 94 ? -6.673 18.416 71.138 1.00 74.62 94 ASP A O 1
ATOM 740 N N . ASP A 1 95 ? -8.359 18.753 72.562 1.00 70.81 95 ASP A N 1
ATOM 741 C CA . ASP A 1 95 ? -9.399 18.243 71.659 1.00 70.81 95 ASP A CA 1
ATOM 742 C C . ASP A 1 95 ? -9.607 19.155 70.436 1.00 70.81 95 ASP A C 1
ATOM 744 O O . ASP A 1 95 ? -9.918 18.677 69.340 1.00 70.81 95 ASP A O 1
ATOM 748 N N . LEU A 1 96 ? -9.332 20.457 70.579 1.00 77.81 96 LEU A N 1
ATOM 749 C CA . LEU A 1 96 ? -9.302 21.409 69.462 1.00 77.81 96 LEU A CA 1
ATOM 750 C C . LEU A 1 96 ? -8.119 21.168 68.515 1.00 77.81 96 LEU A C 1
ATOM 752 O O . LEU A 1 96 ? -8.254 21.321 67.298 1.00 77.81 96 LEU A O 1
ATOM 756 N N . GLU A 1 97 ? -6.967 20.764 69.051 1.00 79.38 97 GLU A N 1
ATOM 757 C CA . GLU A 1 97 ? -5.792 20.442 68.242 1.00 79.38 97 GLU A CA 1
ATOM 758 C C . GLU A 1 97 ? -6.032 19.165 67.429 1.00 79.38 97 GLU A C 1
ATOM 760 O O . GLU A 1 97 ? -5.762 19.136 66.225 1.00 79.38 97 GLU A O 1
ATOM 765 N N . LYS A 1 98 ? -6.639 18.146 68.053 1.00 77.00 98 LYS A N 1
ATOM 766 C CA . LYS A 1 98 ? -7.057 16.914 67.368 1.00 77.00 98 LYS A CA 1
ATOM 767 C C . LYS A 1 98 ? -8.041 17.211 66.235 1.00 77.00 98 LYS A C 1
ATOM 769 O O . LYS A 1 98 ? -7.875 16.685 65.135 1.00 77.00 98 LYS A O 1
ATOM 774 N N . LEU A 1 99 ? -9.025 18.087 66.467 1.00 80.69 99 LEU A N 1
ATOM 775 C CA . LEU A 1 99 ? -9.976 18.509 65.432 1.00 80.69 99 LEU A CA 1
ATOM 776 C C . LEU A 1 99 ? -9.261 19.172 64.245 1.00 80.69 99 LEU A C 1
ATOM 778 O O . LEU A 1 99 ? -9.553 18.861 63.089 1.00 80.69 99 LEU A O 1
ATOM 782 N N . HIS A 1 100 ? -8.301 20.060 64.518 1.00 84.38 100 HIS A N 1
ATOM 783 C CA . HIS A 1 100 ? -7.546 20.749 63.476 1.00 84.38 100 HIS A CA 1
ATOM 784 C C . HIS A 1 100 ? -6.674 19.794 62.647 1.00 84.38 100 HIS A C 1
ATOM 786 O O . HIS A 1 100 ? -6.618 19.925 61.424 1.00 84.38 100 HIS A O 1
ATOM 792 N N . GLN A 1 101 ? -6.023 18.817 63.284 1.00 82.12 101 GLN A N 1
ATOM 793 C CA . GLN A 1 101 ? -5.201 17.828 62.582 1.00 82.12 101 GLN A CA 1
ATOM 794 C C . GLN A 1 101 ? -6.042 16.941 61.655 1.00 82.12 101 GLN A C 1
ATOM 796 O O . GLN A 1 101 ? -5.700 16.805 60.481 1.00 82.12 101 GLN A O 1
ATOM 801 N N . VAL A 1 102 ? -7.183 16.427 62.129 1.00 81.69 102 VAL A N 1
ATOM 802 C CA . VAL A 1 102 ? -8.087 15.606 61.301 1.00 81.69 102 VAL A CA 1
ATOM 803 C C . VAL A 1 102 ? -8.678 16.423 60.148 1.00 81.69 102 VAL A C 1
ATOM 805 O O . VAL A 1 102 ? -8.791 15.923 59.031 1.00 81.69 102 VAL A O 1
ATOM 808 N N . TRP A 1 103 ? -8.990 17.705 60.366 1.00 85.94 103 TRP A N 1
ATOM 809 C CA . TRP A 1 103 ? -9.417 18.603 59.287 1.00 85.94 103 TRP A CA 1
ATOM 810 C C . TRP A 1 103 ? -8.334 18.772 58.207 1.00 85.94 103 TRP A C 1
ATOM 812 O O . TRP A 1 103 ? -8.633 18.728 57.012 1.00 85.94 103 TRP A O 1
ATOM 822 N N . GLN A 1 104 ? -7.065 18.932 58.602 1.00 86.19 104 GLN A N 1
ATOM 823 C CA . GLN A 1 104 ? -5.951 18.999 57.650 1.00 86.19 104 GLN A CA 1
ATOM 824 C C . GLN A 1 104 ? -5.756 17.682 56.886 1.00 86.19 104 GLN A C 1
ATOM 826 O O . GLN A 1 104 ? -5.453 17.714 55.693 1.00 86.19 104 GLN A O 1
ATOM 831 N N . GLU A 1 105 ? -5.926 16.534 57.545 1.00 83.19 105 GLU A N 1
ATOM 832 C CA . GLU A 1 105 ? -5.844 15.215 56.907 1.00 83.19 105 GLU A CA 1
ATOM 833 C C . GLU A 1 105 ? -6.979 14.996 55.899 1.00 83.19 105 GLU A C 1
ATOM 835 O O . GLU A 1 105 ? -6.706 14.601 54.762 1.00 83.19 105 GLU A O 1
ATOM 840 N N . LEU A 1 106 ? -8.213 15.369 56.254 1.00 87.56 106 LEU A N 1
ATOM 841 C CA . LEU A 1 106 ? -9.362 15.326 55.350 1.00 87.56 106 LEU A CA 1
ATOM 842 C C . LEU A 1 106 ? -9.116 16.180 54.099 1.00 87.56 106 LEU A C 1
ATOM 844 O O . LEU A 1 106 ? -9.272 15.688 52.979 1.00 87.56 106 LEU A O 1
ATOM 848 N N . GLN A 1 107 ? -8.672 17.431 54.271 1.00 88.56 107 GLN A N 1
ATOM 849 C CA . GLN A 1 107 ? -8.317 18.307 53.149 1.00 88.56 107 GLN A CA 1
ATOM 850 C C . GLN A 1 107 ? -7.227 17.671 52.279 1.00 88.56 107 GLN A C 1
ATOM 852 O O . GLN A 1 107 ? -7.341 17.640 51.060 1.00 88.56 107 GLN A O 1
ATOM 857 N N . SER A 1 108 ? -6.201 17.096 52.903 1.00 86.00 108 SER A N 1
ATOM 858 C CA . SER A 1 108 ? -5.079 16.437 52.230 1.00 86.00 108 SER A CA 1
ATOM 859 C C . SER A 1 108 ? -5.509 15.208 51.410 1.00 86.00 108 SER A C 1
ATOM 861 O O . SER A 1 108 ? -4.984 14.966 50.316 1.00 86.00 108 SER A O 1
ATOM 863 N N . ASN A 1 109 ? -6.487 14.439 51.899 1.00 84.81 109 ASN A N 1
ATOM 864 C CA . ASN A 1 109 ? -7.054 13.286 51.198 1.00 84.81 109 ASN A CA 1
ATOM 865 C C . ASN A 1 109 ? -8.002 13.698 50.056 1.00 84.81 109 ASN A C 1
ATOM 867 O O . ASN A 1 109 ? -7.980 13.068 48.993 1.00 84.81 109 ASN A O 1
ATOM 871 N N . VAL A 1 110 ? -8.776 14.777 50.224 1.00 88.12 110 VAL A N 1
ATOM 872 C CA . VAL A 1 110 ? -9.595 15.375 49.151 1.00 88.12 110 VAL A CA 1
ATOM 873 C C . VAL A 1 110 ? -8.712 15.997 48.064 1.00 88.12 110 VAL A C 1
ATOM 875 O O . VAL A 1 110 ? -8.937 15.752 46.878 1.00 88.12 110 VAL A O 1
ATOM 878 N N . ASP A 1 111 ? -7.653 16.712 48.442 1.00 88.00 111 ASP A N 1
ATOM 879 C CA . ASP A 1 111 ? -6.665 17.255 47.508 1.00 88.00 111 ASP A CA 1
ATOM 880 C C . ASP A 1 111 ? -6.020 16.126 46.700 1.00 88.00 111 ASP A C 1
ATOM 882 O O . ASP A 1 111 ? -5.910 16.219 45.479 1.00 88.00 111 ASP A O 1
ATOM 886 N N . HIS A 1 112 ? -5.675 15.011 47.354 1.00 84.38 112 HIS A N 1
ATOM 887 C CA . HIS A 1 112 ? -5.087 13.849 46.693 1.00 84.38 112 HIS A CA 1
ATOM 888 C C . HIS A 1 112 ? -6.021 13.190 45.661 1.00 84.38 112 HIS A C 1
ATOM 890 O O . HIS A 1 112 ? -5.544 12.663 44.651 1.00 84.38 112 HIS A O 1
ATOM 896 N N . LEU A 1 113 ? -7.343 13.236 45.872 1.00 85.75 113 LEU A N 1
ATOM 897 C CA . LEU A 1 113 ? -8.326 12.761 44.892 1.00 85.75 113 LEU A CA 1
ATOM 898 C C . LEU A 1 113 ? -8.224 13.553 43.577 1.00 85.75 113 LEU A C 1
ATOM 900 O O . LEU A 1 113 ? -8.319 12.974 42.490 1.00 85.75 113 LEU A O 1
ATOM 904 N N . LEU A 1 114 ? -8.010 14.866 43.664 1.00 86.12 114 LEU A N 1
ATOM 905 C CA . LEU A 1 114 ? -7.924 15.758 42.508 1.00 86.12 114 LEU A CA 1
ATOM 906 C C . LEU A 1 114 ? -6.523 15.763 41.894 1.00 86.12 114 LEU A C 1
ATOM 908 O O . LEU A 1 114 ? -6.373 15.533 40.689 1.00 86.12 114 LEU A O 1
ATOM 912 N N . ASP A 1 115 ? -5.506 15.997 42.718 1.00 85.88 115 ASP A N 1
ATOM 913 C CA . ASP A 1 115 ? -4.119 16.160 42.314 1.00 85.88 115 ASP A CA 1
ATOM 914 C C . ASP A 1 115 ? -3.170 15.493 43.321 1.00 85.88 115 ASP A C 1
ATOM 916 O O . ASP A 1 115 ? -2.987 15.931 44.458 1.00 85.88 115 ASP A O 1
ATOM 920 N N . LYS A 1 116 ? -2.472 14.454 42.854 1.00 81.00 116 LYS A N 1
ATOM 921 C CA . LYS A 1 116 ? -1.443 13.773 43.645 1.00 81.00 116 LYS A CA 1
ATOM 922 C C . LYS A 1 116 ? -0.341 14.721 44.146 1.00 81.00 116 LYS A C 1
ATOM 924 O O . LYS A 1 116 ? 0.211 14.481 45.216 1.00 81.00 116 LYS A O 1
ATOM 929 N N . GLU A 1 117 ? 0.015 15.755 43.387 1.00 79.50 117 GLU A N 1
ATOM 930 C CA . GLU A 1 117 ? 1.161 16.628 43.680 1.00 79.50 117 GLU A CA 1
ATOM 931 C C . GLU A 1 117 ? 0.876 17.666 44.773 1.00 79.50 117 GLU A C 1
ATOM 933 O O . GLU A 1 117 ? 1.819 18.206 45.358 1.00 79.50 117 GLU A O 1
ATOM 938 N N . MET A 1 118 ? -0.401 17.915 45.087 1.00 75.12 118 MET A N 1
ATOM 939 C CA . MET A 1 118 ? -0.795 18.810 46.180 1.00 75.12 118 MET A CA 1
ATOM 940 C C . MET A 1 118 ? -0.490 18.207 47.558 1.00 75.12 118 MET A C 1
ATOM 942 O O . MET A 1 118 ? -0.230 18.942 48.509 1.00 75.12 118 MET A O 1
ATOM 946 N N . ASN A 1 119 ? -0.386 16.878 47.651 1.00 67.56 119 ASN A N 1
ATOM 947 C CA . ASN A 1 119 ? -0.074 16.170 48.887 1.00 67.56 119 ASN A CA 1
ATOM 948 C C . ASN A 1 119 ? 1.373 15.634 48.891 1.00 67.56 119 ASN A C 1
ATOM 950 O O . ASN A 1 119 ? 1.639 14.471 48.586 1.00 67.56 119 ASN A O 1
ATOM 954 N N . LYS A 1 120 ? 2.340 16.498 49.236 1.00 61.72 120 LYS A N 1
ATOM 955 C CA . LYS A 1 120 ? 3.783 16.161 49.254 1.00 61.72 120 LYS A CA 1
ATOM 956 C C . LYS A 1 120 ? 4.237 15.345 50.474 1.00 61.72 120 LYS A C 1
ATOM 958 O O . LYS A 1 120 ? 5.381 14.897 50.497 1.00 61.72 120 LYS A O 1
ATOM 963 N N . LYS A 1 121 ? 3.388 15.187 51.498 1.00 58.50 121 LYS A N 1
ATOM 964 C CA . LYS A 1 121 ? 3.768 14.586 52.792 1.00 58.50 121 LYS A CA 1
ATOM 965 C C . LYS A 1 121 ? 3.729 13.052 52.788 1.00 58.50 121 LYS A C 1
ATOM 967 O O . LYS A 1 121 ? 4.448 12.433 53.568 1.00 58.50 121 LYS A O 1
ATOM 972 N N . THR A 1 122 ? 2.964 12.432 51.888 1.00 55.12 122 THR A N 1
ATOM 973 C CA . THR A 1 122 ? 2.772 10.974 51.871 1.00 55.12 122 THR A CA 1
ATOM 974 C C . THR A 1 122 ? 3.559 10.323 50.738 1.00 55.12 122 THR A C 1
ATOM 976 O O . THR A 1 122 ? 3.087 10.193 49.609 1.00 55.12 122 THR A O 1
ATOM 979 N N . SER A 1 123 ? 4.765 9.846 51.052 1.00 47.34 123 SER A N 1
ATOM 980 C CA . SER A 1 123 ? 5.645 9.102 50.134 1.00 47.34 123 SER A CA 1
ATOM 981 C C . SER A 1 123 ? 5.040 7.792 49.591 1.00 47.34 123 SER A C 1
ATOM 983 O O . SER A 1 123 ? 5.546 7.249 48.612 1.00 47.34 123 SER A O 1
ATOM 985 N N . ASN A 1 124 ? 3.927 7.319 50.166 1.00 48.69 124 ASN A N 1
ATOM 986 C CA . ASN A 1 124 ? 3.276 6.042 49.848 1.00 48.69 124 ASN A CA 1
ATOM 987 C C . ASN A 1 124 ? 2.004 6.152 48.988 1.00 48.69 124 ASN A C 1
ATOM 989 O O . ASN A 1 124 ? 1.305 5.156 48.797 1.00 48.69 124 ASN A O 1
ATOM 993 N N . ALA A 1 125 ? 1.672 7.329 48.454 1.00 53.62 125 ALA A N 1
ATOM 994 C CA . ALA A 1 125 ? 0.446 7.488 47.679 1.00 53.62 125 ALA A CA 1
ATOM 995 C C . ALA A 1 125 ? 0.590 6.893 46.260 1.00 53.62 125 ALA A C 1
ATOM 997 O O . ALA A 1 125 ? 1.092 7.524 45.324 1.00 53.62 125 ALA A O 1
ATOM 998 N N . THR A 1 126 ? 0.187 5.632 46.100 1.00 58.88 126 THR A N 1
ATOM 999 C CA . THR A 1 126 ? 0.222 4.886 44.828 1.00 58.88 126 THR A CA 1
ATOM 1000 C C . THR A 1 126 ? -0.912 5.273 43.873 1.00 58.88 126 THR A C 1
ATOM 1002 O O . THR A 1 126 ? -0.786 5.052 42.667 1.00 58.88 126 THR A O 1
ATOM 1005 N N . ALA A 1 127 ? -1.987 5.887 44.377 1.00 67.56 127 ALA A N 1
ATOM 1006 C CA . ALA A 1 127 ? -3.104 6.369 43.571 1.00 67.56 127 ALA A CA 1
ATOM 1007 C C . ALA A 1 127 ? -2.712 7.612 42.750 1.00 67.56 127 ALA A C 1
ATOM 1009 O O . ALA A 1 127 ? -1.973 8.483 43.206 1.00 67.56 127 ALA A O 1
ATOM 1010 N N . LEU A 1 128 ? -3.175 7.675 41.503 1.00 75.31 128 LEU A N 1
ATOM 1011 C CA . LEU A 1 128 ? -3.063 8.864 40.656 1.00 75.31 128 LEU A CA 1
ATOM 1012 C C . LEU A 1 128 ? -4.281 9.757 40.936 1.00 75.31 128 LEU A C 1
ATOM 1014 O O . LEU A 1 128 ? -5.383 9.233 41.015 1.00 75.31 128 LEU A O 1
ATOM 1018 N N . GLY A 1 129 ? -4.126 11.077 41.037 1.00 82.94 129 GLY A N 1
ATOM 1019 C CA . GLY A 1 129 ? -5.276 11.989 41.104 1.00 82.94 129 GLY A CA 1
ATOM 1020 C C . GLY A 1 129 ? -6.011 12.072 39.761 1.00 82.94 129 GLY A C 1
ATOM 1021 O O . GLY A 1 129 ? -5.485 11.653 38.721 1.00 82.94 129 GLY A O 1
ATOM 1022 N N . VAL A 1 130 ? -7.228 12.624 39.758 1.00 85.81 130 VAL A N 1
ATOM 1023 C CA . VAL A 1 130 ? -8.029 12.823 38.532 1.00 85.81 130 VAL A CA 1
ATOM 1024 C C . VAL A 1 130 ? -7.252 13.626 37.485 1.00 85.81 130 VAL A C 1
ATOM 1026 O O . VAL A 1 130 ? -7.233 13.251 36.312 1.00 85.81 130 VAL A O 1
ATOM 1029 N N . LYS A 1 131 ? -6.531 14.674 37.895 1.00 87.62 131 LYS A N 1
ATOM 1030 C CA . LYS A 1 131 ? -5.694 15.484 36.999 1.00 87.62 131 LYS A CA 1
ATOM 1031 C C . LYS A 1 131 ? -4.638 14.644 36.273 1.00 87.62 131 LYS A C 1
ATOM 1033 O O . LYS A 1 131 ? -4.498 14.739 35.052 1.00 87.62 131 LYS A O 1
ATOM 1038 N N . GLN A 1 132 ? -3.940 13.753 36.983 1.00 86.19 132 GLN A N 1
ATOM 1039 C CA . GLN A 1 132 ? -2.907 12.902 36.380 1.00 86.19 132 GLN A CA 1
ATOM 1040 C C . GLN A 1 132 ? -3.466 11.897 35.363 1.00 86.19 132 GLN A C 1
ATOM 1042 O O . GLN A 1 132 ? -2.758 11.553 34.413 1.00 86.19 132 GLN A O 1
ATOM 1047 N N . VAL A 1 133 ? -4.710 11.435 35.538 1.00 85.31 133 VAL A N 1
ATOM 1048 C CA . VAL A 1 133 ? -5.400 10.571 34.557 1.00 85.31 133 VAL A CA 1
ATOM 1049 C C . VAL A 1 133 ? -5.654 11.312 33.252 1.00 85.31 133 VAL A C 1
ATOM 1051 O O . VAL A 1 133 ? -5.654 10.704 32.182 1.00 85.31 133 VAL A O 1
ATOM 1054 N N . LEU A 1 134 ? -5.875 12.622 33.324 1.00 88.38 134 LEU A N 1
ATOM 1055 C CA . LEU A 1 134 ? -6.247 13.434 32.174 1.00 88.38 134 LEU A CA 1
ATOM 1056 C C . LEU A 1 134 ? -5.026 13.945 31.397 1.00 88.38 134 LEU A C 1
ATOM 1058 O O . LEU A 1 134 ? -4.998 13.824 30.173 1.00 88.38 134 LEU A O 1
ATOM 1062 N N . GLU A 1 135 ? -4.019 14.494 32.082 1.00 85.06 135 GLU A N 1
ATOM 1063 C CA . GLU A 1 135 ? -2.987 15.340 31.451 1.00 85.06 135 GLU A CA 1
ATOM 1064 C C . GLU A 1 135 ? -1.813 14.582 30.806 1.00 85.06 135 GLU A C 1
ATOM 1066 O O . GLU A 1 135 ? -1.146 15.102 29.906 1.00 85.06 135 GLU A O 1
ATOM 1071 N N . LYS A 1 136 ? -1.521 13.351 31.238 1.00 81.25 136 LYS A N 1
ATOM 1072 C CA . LYS A 1 136 ? -0.318 12.633 30.782 1.00 81.25 136 LYS A CA 1
ATOM 1073 C C . LYS A 1 136 ? -0.391 12.222 29.304 1.00 81.25 136 LYS A C 1
ATOM 1075 O O . LYS A 1 136 ? -1.454 12.137 28.694 1.00 81.25 136 LYS A O 1
ATOM 1080 N N . LYS A 1 137 ? 0.763 11.876 28.713 1.00 80.44 137 LYS A N 1
ATOM 1081 C CA . LYS A 1 137 ? 0.829 11.263 27.365 1.00 80.44 137 LYS A CA 1
ATOM 1082 C C . LYS A 1 137 ? 0.025 9.959 27.290 1.00 80.44 137 LYS A C 1
ATOM 1084 O O . LYS A 1 137 ? -0.619 9.707 26.277 1.00 80.44 137 LYS A O 1
ATOM 1089 N N . GLU A 1 138 ? 0.058 9.187 28.373 1.00 81.75 138 GLU A N 1
ATOM 1090 C CA . GLU A 1 138 ? -0.757 7.984 28.603 1.00 81.75 138 GLU A CA 1
ATOM 1091 C C . GLU A 1 138 ? -2.131 8.308 29.215 1.00 81.75 138 GLU A C 1
ATOM 1093 O O . GLU A 1 138 ? -2.895 7.413 29.556 1.00 81.75 138 GLU A O 1
ATOM 1098 N N . GLY A 1 139 ? -2.448 9.594 29.376 1.00 84.38 139 GLY A N 1
ATOM 1099 C CA . GLY A 1 139 ? -3.718 10.058 29.907 1.00 84.38 139 GLY A CA 1
ATOM 1100 C C . GLY A 1 139 ? -4.868 9.894 28.914 1.00 84.38 139 GLY A C 1
ATOM 1101 O O . GLY A 1 139 ? -4.680 9.647 27.715 1.00 84.38 139 GLY A O 1
ATOM 1102 N N . LEU A 1 140 ? -6.084 10.075 29.426 1.00 88.50 140 LEU A N 1
ATOM 1103 C CA . LEU A 1 140 ? -7.342 9.790 28.736 1.00 88.50 140 LEU A CA 1
ATOM 1104 C C . LEU A 1 140 ? -7.443 10.469 27.361 1.00 88.50 140 LEU A C 1
ATOM 1106 O O . LEU A 1 140 ? -7.762 9.813 26.365 1.00 88.50 140 LEU A O 1
ATOM 1110 N N . PHE A 1 141 ? -7.134 11.767 27.280 1.00 90.81 141 PHE A N 1
ATOM 1111 C CA . PHE A 1 141 ? -7.321 12.537 26.049 1.00 90.81 141 PHE A CA 1
ATOM 1112 C C . PHE A 1 141 ? -6.461 12.008 24.899 1.00 90.81 141 PHE A C 1
ATOM 1114 O O . PHE A 1 141 ? -6.961 11.773 23.800 1.00 90.81 141 PHE A O 1
ATOM 1121 N N . ARG A 1 142 ? -5.169 11.768 25.131 1.00 88.38 142 ARG A N 1
ATOM 1122 C CA . ARG A 1 142 ? -4.248 11.370 24.057 1.00 88.38 142 ARG A CA 1
ATOM 1123 C C . ARG A 1 142 ? -4.340 9.885 23.730 1.00 88.38 142 ARG A C 1
ATOM 1125 O O . ARG A 1 142 ? -4.354 9.531 22.553 1.00 88.38 142 ARG A O 1
ATOM 1132 N N . MET A 1 143 ? -4.411 9.032 24.749 1.00 89.00 143 MET A N 1
ATOM 1133 C CA . MET A 1 143 ? -4.300 7.583 24.578 1.00 89.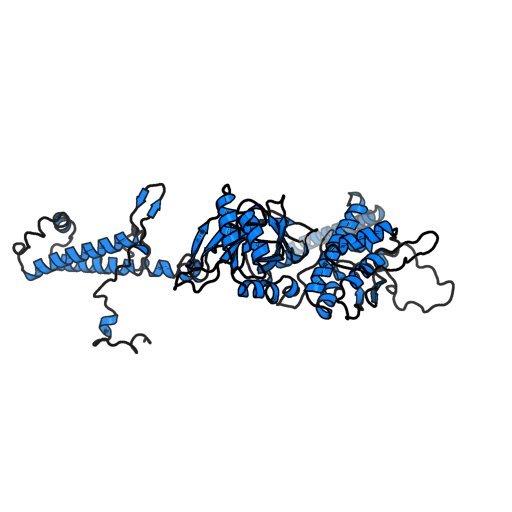00 143 MET A CA 1
ATOM 1134 C C . MET A 1 143 ? -5.630 6.890 24.272 1.00 89.00 143 MET A C 1
ATOM 1136 O O . MET A 1 143 ? -5.613 5.816 23.667 1.00 89.00 143 MET A O 1
ATOM 1140 N N . HIS A 1 144 ? -6.757 7.480 24.690 1.00 89.44 144 HIS A N 1
ATOM 1141 C CA . HIS A 1 144 ? -8.073 6.841 24.602 1.00 89.44 144 HIS A CA 1
ATOM 1142 C C . HIS A 1 144 ? -9.142 7.670 23.883 1.00 89.44 144 HIS A C 1
ATOM 1144 O O . HIS A 1 144 ? -10.151 7.097 23.472 1.00 89.44 144 HIS A O 1
ATOM 1150 N N . MET A 1 145 ? -8.958 8.984 23.700 1.00 90.25 145 MET A N 1
ATOM 1151 C CA . MET A 1 145 ? -9.857 9.798 22.870 1.00 90.25 145 MET A CA 1
ATOM 1152 C C . MET A 1 145 ? -9.277 10.051 21.478 1.00 90.25 145 MET A C 1
ATOM 1154 O O . MET A 1 145 ? -9.924 9.689 20.497 1.00 90.25 145 MET A O 1
ATOM 1158 N N . MET A 1 146 ? -8.070 10.625 21.391 1.00 91.12 146 MET A N 1
ATOM 1159 C CA . MET A 1 146 ? -7.407 10.937 20.115 1.00 91.12 146 MET A CA 1
ATOM 1160 C C . MET A 1 146 ? -6.844 9.685 19.435 1.00 91.12 146 MET A C 1
ATOM 1162 O O . MET A 1 146 ? -7.055 9.469 18.245 1.00 91.12 146 MET A O 1
ATOM 1166 N N . GLY A 1 147 ? -6.138 8.844 20.194 1.00 89.19 147 GLY A N 1
ATOM 1167 C CA . GLY A 1 147 ? -5.737 7.505 19.776 1.00 89.19 147 GLY A CA 1
ATOM 1168 C C . GLY A 1 147 ? -6.700 6.466 20.335 1.00 89.19 147 GLY A C 1
ATOM 1169 O O . GLY A 1 147 ? -7.128 6.569 21.480 1.00 89.19 147 GLY A O 1
ATOM 1170 N N . LYS A 1 148 ? -7.046 5.452 19.543 1.00 92.31 148 LYS A N 1
ATOM 1171 C CA . LYS A 1 148 ? -7.811 4.290 20.009 1.00 92.31 148 LYS A CA 1
ATOM 1172 C C . LYS A 1 148 ? -7.258 3.028 19.375 1.00 92.31 148 LYS A C 1
ATOM 1174 O O . LYS A 1 148 ? -6.798 3.039 18.233 1.00 92.31 148 LYS A O 1
ATOM 1179 N N . ARG A 1 149 ? -7.337 1.917 20.107 1.00 93.25 149 ARG A N 1
ATOM 1180 C CA . ARG A 1 149 ? -7.231 0.595 19.486 1.00 93.25 149 ARG A CA 1
ATOM 1181 C C . ARG A 1 149 ? -8.522 0.335 18.721 1.00 93.25 149 ARG A C 1
ATOM 1183 O O . ARG A 1 149 ? -9.603 0.654 19.209 1.00 93.25 149 ARG A O 1
ATOM 1190 N N . VAL A 1 150 ? -8.394 -0.210 17.519 1.00 95.00 150 VAL A N 1
ATOM 1191 C CA . VAL A 1 150 ? -9.520 -0.420 16.608 1.00 95.00 150 VAL A CA 1
ATOM 1192 C C . VAL A 1 150 ? -9.725 -1.904 16.338 1.00 95.00 150 VAL A C 1
ATOM 1194 O O . VAL A 1 150 ? -8.769 -2.678 16.295 1.00 95.00 150 VAL A O 1
ATOM 1197 N N . ASN A 1 151 ? -10.986 -2.281 16.143 1.00 95.88 151 ASN A N 1
ATOM 1198 C CA . ASN A 1 151 ? -11.363 -3.599 15.643 1.00 95.88 151 ASN A CA 1
ATOM 1199 C C . ASN A 1 151 ? -11.133 -3.679 14.124 1.00 95.88 151 ASN A C 1
ATOM 1201 O O . ASN A 1 151 ? -10.878 -2.664 13.477 1.00 95.88 151 ASN A O 1
ATOM 1205 N N . TYR A 1 152 ? -11.253 -4.883 13.553 1.00 96.38 152 TYR A N 1
ATOM 1206 C CA . TYR A 1 152 ? -11.126 -5.125 12.105 1.00 96.38 152 TYR A CA 1
ATOM 1207 C C . TYR A 1 152 ? -9.816 -4.587 11.507 1.00 96.38 152 TYR A C 1
ATOM 1209 O O . TYR A 1 152 ? -9.786 -4.004 10.424 1.00 96.38 152 TYR A O 1
ATOM 1217 N N . ALA A 1 153 ? -8.718 -4.795 12.229 1.00 96.81 153 ALA A N 1
ATOM 1218 C CA . ALA A 1 153 ? -7.375 -4.474 11.780 1.00 96.81 153 ALA A CA 1
ATOM 1219 C C . ALA A 1 153 ? -6.463 -5.698 11.896 1.00 96.81 153 ALA A C 1
ATOM 1221 O O . ALA A 1 153 ? -6.713 -6.608 12.689 1.00 96.81 153 ALA A O 1
ATOM 1222 N N . ALA A 1 154 ? -5.404 -5.711 11.097 1.00 96.31 154 ALA A N 1
ATOM 1223 C CA . ALA A 1 154 ? -4.369 -6.732 11.104 1.00 96.31 154 ALA A CA 1
ATOM 1224 C C . ALA A 1 154 ? -2.989 -6.075 11.009 1.00 96.31 154 ALA A C 1
ATOM 1226 O O . ALA A 1 154 ? -2.853 -4.961 10.507 1.00 96.31 154 ALA A O 1
ATOM 1227 N N . ARG A 1 155 ? -1.966 -6.776 11.493 1.00 96.12 155 ARG A N 1
ATOM 1228 C CA . ARG A 1 155 ? -0.565 -6.365 11.409 1.00 96.12 155 ARG A CA 1
ATOM 1229 C C . ARG A 1 155 ? 0.278 -7.584 11.079 1.00 96.12 155 ARG A C 1
ATOM 1231 O O . ARG A 1 155 ? 0.074 -8.646 11.665 1.00 96.12 155 ARG A O 1
ATOM 1238 N N . THR A 1 156 ? 1.205 -7.428 10.148 1.00 96.56 156 THR A N 1
ATOM 1239 C CA . THR A 1 156 ? 2.247 -8.417 9.863 1.00 96.56 156 THR A CA 1
ATOM 1240 C C . THR A 1 156 ? 3.406 -7.739 9.136 1.00 96.56 156 THR A C 1
ATOM 1242 O O . THR A 1 156 ? 3.287 -6.588 8.700 1.00 96.56 156 THR A O 1
ATOM 1245 N N . VAL A 1 157 ? 4.513 -8.463 9.018 1.00 96.69 157 VAL A N 1
ATOM 1246 C CA . VAL A 1 157 ? 5.675 -8.076 8.220 1.00 96.69 157 VAL A CA 1
ATOM 1247 C C . VAL A 1 157 ? 5.271 -7.962 6.748 1.00 96.69 157 VAL A C 1
ATOM 1249 O O . VAL A 1 157 ? 4.418 -8.720 6.271 1.00 96.69 157 VAL A O 1
ATOM 1252 N N . ILE A 1 158 ? 5.878 -7.021 6.026 1.00 96.19 158 ILE A N 1
ATOM 1253 C CA . ILE A 1 158 ? 5.725 -6.903 4.575 1.00 96.19 158 ILE A CA 1
ATOM 1254 C C . ILE A 1 158 ? 6.820 -7.661 3.828 1.00 96.19 158 ILE A C 1
ATOM 1256 O O . ILE A 1 158 ? 7.970 -7.743 4.245 1.00 96.19 158 ILE A O 1
ATOM 1260 N N . THR A 1 159 ? 6.471 -8.219 2.680 1.00 96.38 159 THR A N 1
ATOM 1261 C CA . THR A 1 159 ? 7.403 -8.909 1.787 1.00 96.38 159 THR A CA 1
ATOM 1262 C C . THR A 1 159 ? 7.151 -8.421 0.364 1.00 96.38 159 THR A C 1
ATOM 1264 O O . THR A 1 159 ? 5.994 -8.167 0.013 1.00 96.38 159 THR A O 1
ATOM 1267 N N . PRO A 1 160 ? 8.185 -8.260 -0.474 1.00 95.31 160 PRO A N 1
ATOM 1268 C CA . PRO A 1 160 ? 7.967 -7.755 -1.816 1.00 95.31 160 PRO A CA 1
ATOM 1269 C C . PRO A 1 160 ? 7.205 -8.759 -2.683 1.00 95.31 160 PRO A C 1
ATOM 1271 O O . PRO A 1 160 ? 7.356 -9.977 -2.526 1.00 95.31 160 PRO A O 1
ATOM 1274 N N . ASP A 1 161 ? 6.426 -8.237 -3.627 1.00 94.62 161 ASP A N 1
ATOM 1275 C CA . ASP A 1 161 ? 5.844 -9.010 -4.723 1.00 94.62 161 ASP A CA 1
ATOM 1276 C C . ASP A 1 161 ? 5.689 -8.131 -5.983 1.00 94.62 161 ASP A C 1
ATOM 1278 O O . ASP A 1 161 ? 4.930 -7.158 -5.959 1.00 94.62 161 ASP A O 1
ATOM 1282 N N . PRO A 1 162 ? 6.415 -8.421 -7.082 1.00 91.81 162 PRO A N 1
ATOM 1283 C CA . PRO A 1 162 ? 6.279 -7.688 -8.343 1.00 91.81 162 PRO A CA 1
ATOM 1284 C C . PRO A 1 162 ? 5.066 -8.119 -9.186 1.00 91.81 162 PRO A C 1
ATOM 1286 O O . PRO A 1 162 ? 4.768 -7.464 -10.182 1.00 91.81 162 PRO A O 1
ATOM 1289 N N . ASN A 1 163 ? 4.390 -9.223 -8.845 1.00 91.69 163 ASN A N 1
ATOM 1290 C CA . ASN A 1 163 ? 3.314 -9.785 -9.669 1.00 91.69 163 ASN A CA 1
ATOM 1291 C C . ASN A 1 163 ? 1.932 -9.211 -9.340 1.00 91.69 163 ASN A C 1
ATOM 1293 O O . ASN A 1 163 ? 1.031 -9.277 -10.182 1.00 91.69 163 ASN A O 1
ATOM 1297 N N . ILE A 1 164 ? 1.754 -8.673 -8.133 1.00 94.25 164 ILE A N 1
ATOM 1298 C CA . ILE A 1 164 ? 0.547 -7.929 -7.757 1.00 94.25 164 ILE A CA 1
ATOM 1299 C C . ILE A 1 164 ? 0.564 -6.535 -8.384 1.00 94.25 164 ILE A C 1
ATOM 1301 O O . ILE A 1 164 ? 1.626 -5.999 -8.708 1.00 94.25 164 ILE A O 1
ATOM 1305 N N . ASP A 1 165 ? -0.611 -5.943 -8.571 1.00 94.50 165 ASP A N 1
ATOM 1306 C CA . ASP A 1 165 ? -0.680 -4.585 -9.106 1.00 94.50 165 ASP A CA 1
ATOM 1307 C C . ASP A 1 165 ? -0.221 -3.552 -8.069 1.00 94.50 165 ASP A C 1
ATOM 1309 O O . ASP A 1 165 ? -0.219 -3.791 -6.861 1.00 94.50 165 ASP A O 1
ATOM 1313 N N . VAL A 1 166 ? 0.189 -2.376 -8.546 1.00 95.06 166 VAL A N 1
ATOM 1314 C CA . VAL A 1 166 ? 0.733 -1.323 -7.678 1.00 95.06 166 VAL A CA 1
ATOM 1315 C C . VAL A 1 166 ? -0.297 -0.844 -6.656 1.00 95.06 166 VAL A C 1
ATOM 1317 O O . VAL A 1 166 ? 0.077 -0.440 -5.570 1.00 95.06 166 VAL A O 1
ATOM 1320 N N . ASP A 1 167 ? -1.586 -0.864 -6.954 1.00 94.88 167 ASP A N 1
ATOM 1321 C CA . ASP A 1 167 ? -2.650 -0.463 -6.028 1.00 94.88 167 ASP A CA 1
ATOM 1322 C C . ASP A 1 167 ? -3.264 -1.636 -5.246 1.00 94.88 167 ASP A C 1
ATOM 1324 O O . ASP A 1 167 ? -4.295 -1.464 -4.587 1.00 94.88 167 ASP A O 1
ATOM 1328 N N . GLU A 1 168 ? -2.644 -2.816 -5.303 1.00 96.19 168 GLU A N 1
ATOM 1329 C CA . GLU A 1 168 ? -3.051 -4.003 -4.561 1.00 96.19 168 GLU A CA 1
ATOM 1330 C C . GLU A 1 168 ? -2.130 -4.304 -3.371 1.00 96.19 168 GLU A C 1
ATOM 1332 O O . GLU A 1 168 ? -0.931 -4.019 -3.366 1.00 96.19 168 GLU A O 1
ATOM 1337 N N . ILE A 1 169 ? -2.709 -4.964 -2.368 1.00 97.25 169 ILE A N 1
ATOM 1338 C CA . ILE A 1 169 ? -1.984 -5.613 -1.281 1.00 97.25 169 ILE A CA 1
ATOM 1339 C C . ILE A 1 169 ? -2.318 -7.099 -1.253 1.00 97.25 169 ILE A C 1
ATOM 1341 O O . ILE A 1 169 ? -3.483 -7.496 -1.189 1.00 97.25 169 ILE A O 1
ATOM 1345 N N . GLY A 1 170 ? -1.286 -7.938 -1.247 1.00 97.75 170 GLY A N 1
ATOM 1346 C CA . GLY A 1 170 ? -1.443 -9.365 -1.026 1.00 97.75 170 GLY A CA 1
ATOM 1347 C C . GLY A 1 170 ? -1.760 -9.661 0.436 1.00 97.75 170 GLY A C 1
ATOM 1348 O O . GLY A 1 170 ? -0.935 -9.432 1.321 1.00 97.75 170 GLY A O 1
ATOM 1349 N N . VAL A 1 171 ? -2.954 -10.190 0.688 1.00 97.94 171 VAL A N 1
ATOM 1350 C CA . VAL A 1 171 ? -3.449 -10.527 2.023 1.00 97.94 171 VAL A CA 1
ATOM 1351 C C . VAL A 1 171 ? -3.421 -12.044 2.219 1.00 97.94 171 VAL A C 1
ATOM 1353 O O . VAL A 1 171 ? -4.081 -12.768 1.469 1.00 97.94 171 VAL A O 1
ATOM 1356 N N . PRO A 1 172 ? -2.723 -12.551 3.249 1.00 97.38 172 PRO A N 1
ATOM 1357 C CA . PRO A 1 172 ? -2.790 -13.949 3.656 1.00 97.38 172 PRO A CA 1
ATOM 1358 C C . PRO A 1 172 ? -4.219 -14.444 3.876 1.00 97.38 172 PRO A C 1
ATOM 1360 O O . PRO A 1 172 ? -5.017 -13.803 4.572 1.00 97.38 172 PRO A O 1
ATOM 1363 N N . LYS A 1 173 ? -4.522 -15.654 3.394 1.00 96.06 173 LYS A N 1
ATOM 1364 C CA . LYS A 1 173 ? -5.815 -16.322 3.632 1.00 96.06 173 LYS A CA 1
ATOM 1365 C C . LYS A 1 173 ? -6.192 -16.387 5.119 1.00 96.06 173 LYS A C 1
ATOM 1367 O O . LYS A 1 173 ? -7.368 -16.269 5.454 1.00 96.06 173 LYS A O 1
ATOM 1372 N N . ALA A 1 174 ? -5.210 -16.519 6.015 1.00 95.12 174 ALA A N 1
ATOM 1373 C CA . ALA A 1 174 ? -5.432 -16.526 7.463 1.00 95.12 174 ALA A CA 1
ATOM 1374 C C . ALA A 1 174 ? -6.100 -15.234 7.972 1.00 95.12 174 ALA A C 1
ATOM 1376 O O . ALA A 1 174 ? -7.030 -15.305 8.774 1.00 95.12 174 ALA A O 1
ATOM 1377 N N . PHE A 1 175 ? -5.680 -14.065 7.472 1.00 96.75 175 PHE A N 1
ATOM 1378 C CA . PHE A 1 175 ? -6.326 -12.792 7.798 1.00 96.75 175 PHE A CA 1
ATOM 1379 C C . PHE A 1 175 ? -7.669 -12.650 7.086 1.00 96.75 175 PHE A C 1
ATOM 1381 O O . PHE A 1 175 ? -8.639 -12.216 7.707 1.00 96.75 175 PHE A O 1
ATOM 1388 N N . ALA A 1 176 ? -7.756 -13.078 5.823 1.00 96.38 176 ALA A N 1
ATOM 1389 C CA . ALA A 1 176 ? -8.988 -12.979 5.045 1.00 96.38 176 ALA A CA 1
ATOM 1390 C C . ALA A 1 176 ? -10.162 -13.767 5.660 1.00 96.38 176 ALA A C 1
ATOM 1392 O O . ALA A 1 176 ? -11.298 -13.311 5.598 1.00 96.38 176 ALA A O 1
ATOM 1393 N N . LEU A 1 177 ? -9.893 -14.914 6.298 1.00 95.56 177 LEU A N 1
ATOM 1394 C CA . LEU A 1 177 ? -10.896 -15.713 7.022 1.00 95.56 177 LEU A CA 1
ATOM 1395 C C . LEU A 1 177 ? -11.360 -15.076 8.345 1.00 95.56 177 LEU A C 1
ATOM 1397 O O . LEU A 1 177 ? -12.399 -15.452 8.880 1.00 95.56 177 LEU A O 1
ATOM 1401 N N . LYS A 1 178 ? -10.579 -14.159 8.928 1.00 95.25 178 LYS A N 1
ATOM 1402 C CA . LYS A 1 178 ? -10.893 -13.529 10.224 1.00 95.25 178 LYS A CA 1
ATOM 1403 C C . LYS A 1 178 ? -11.538 -12.161 10.061 1.00 95.25 178 LYS A C 1
ATOM 1405 O O . LYS A 1 178 ? -12.470 -11.836 10.795 1.00 95.25 178 LYS A O 1
ATOM 1410 N N . LEU A 1 179 ? -11.042 -11.367 9.117 1.00 96.88 179 LEU A N 1
ATOM 1411 C CA . LEU A 1 179 ? -11.608 -10.068 8.791 1.00 96.88 179 LEU A CA 1
ATOM 1412 C C . LEU A 1 179 ? -12.937 -10.271 8.070 1.00 96.88 179 LEU A C 1
ATOM 1414 O O . LEU A 1 179 ? -13.011 -10.993 7.076 1.00 96.88 179 LEU A O 1
ATOM 1418 N N . SER A 1 180 ? -13.985 -9.637 8.589 1.00 96.44 180 SER A N 1
ATOM 1419 C CA . SER A 1 180 ? -15.318 -9.705 8.004 1.00 96.44 180 SER A CA 1
ATOM 1420 C C . SER A 1 180 ? -15.888 -8.322 7.734 1.00 96.44 180 SER A C 1
ATOM 1422 O O . SER A 1 180 ? -15.429 -7.332 8.306 1.00 96.44 180 SER A O 1
ATOM 1424 N N . TYR A 1 181 ? -16.838 -8.276 6.806 1.00 97.50 181 TYR A N 1
ATOM 1425 C CA . TYR A 1 181 ? -17.533 -7.072 6.384 1.00 97.50 181 TYR A CA 1
ATOM 1426 C C . TYR A 1 181 ? -19.045 -7.289 6.460 1.00 97.50 181 TYR A C 1
ATOM 1428 O O . TYR A 1 181 ? -19.524 -8.282 5.896 1.00 97.50 181 TYR A O 1
ATOM 1436 N N . PRO A 1 182 ? -19.795 -6.398 7.128 1.00 96.25 182 PRO A N 1
ATOM 1437 C CA . PRO A 1 182 ? -21.247 -6.474 7.192 1.00 96.25 182 PRO A CA 1
ATOM 1438 C C . PRO A 1 182 ? -21.860 -6.096 5.838 1.00 96.25 182 PRO A C 1
ATOM 1440 O O . PRO A 1 182 ? -21.805 -4.943 5.423 1.00 96.25 182 PRO A O 1
ATOM 1443 N N . VAL A 1 183 ? -22.471 -7.063 5.151 1.00 95.69 183 VAL A N 1
ATOM 1444 C CA . VAL A 1 183 ? -23.208 -6.833 3.900 1.00 95.69 183 VAL A CA 1
ATOM 1445 C C . VAL A 1 183 ? -24.704 -7.018 4.144 1.00 95.69 183 VAL A C 1
ATOM 1447 O O . VAL A 1 183 ? -25.113 -8.123 4.519 1.00 95.69 183 VAL A O 1
ATOM 1450 N N . PRO A 1 184 ? -25.537 -5.990 3.908 1.00 94.31 184 PRO A N 1
ATOM 1451 C CA . PRO A 1 184 ? -26.986 -6.141 3.919 1.00 94.31 184 PRO A CA 1
ATOM 1452 C C . PRO A 1 184 ? -27.420 -7.115 2.823 1.00 94.31 184 PRO A C 1
ATOM 1454 O O . PRO A 1 184 ? -26.982 -7.008 1.673 1.00 94.31 184 PRO A O 1
ATOM 1457 N N . VAL A 1 185 ? -28.280 -8.068 3.171 1.00 94.31 185 VAL A N 1
ATOM 1458 C CA . VAL A 1 185 ? -28.842 -9.012 2.205 1.00 94.31 185 VAL A CA 1
ATOM 1459 C C . VAL A 1 185 ? -29.892 -8.300 1.365 1.00 94.31 185 VAL A C 1
ATOM 1461 O O . VAL A 1 185 ? -30.819 -7.685 1.886 1.00 94.31 185 VAL A O 1
ATOM 1464 N N . THR A 1 186 ? -29.768 -8.435 0.054 1.00 93.31 186 THR A N 1
ATOM 1465 C CA . THR A 1 186 ? -30.668 -7.844 -0.931 1.00 93.31 186 THR A CA 1
ATOM 1466 C C . THR A 1 186 ? -30.933 -8.843 -2.060 1.00 93.31 186 THR A C 1
ATOM 1468 O O . THR A 1 186 ? -30.185 -9.812 -2.221 1.00 93.31 186 THR A O 1
ATOM 1471 N N . PRO A 1 187 ? -31.978 -8.645 -2.883 1.00 93.12 187 PRO A N 1
ATOM 1472 C CA . PRO A 1 187 ? -32.295 -9.581 -3.963 1.00 93.12 187 PRO A CA 1
ATOM 1473 C C . PRO A 1 187 ? -31.148 -9.800 -4.963 1.00 93.12 187 PRO A C 1
ATOM 1475 O O . PRO A 1 187 ? -31.009 -10.898 -5.491 1.00 93.12 187 PRO A O 1
ATOM 1478 N N . TRP A 1 188 ? -30.303 -8.787 -5.191 1.00 94.62 188 TRP A N 1
ATOM 1479 C CA . TRP A 1 188 ? -29.199 -8.853 -6.155 1.00 94.62 188 TRP A CA 1
ATOM 1480 C C . TRP A 1 188 ? -27.954 -9.586 -5.641 1.00 94.62 188 TRP A C 1
ATOM 1482 O O . TRP A 1 188 ? -27.226 -10.157 -6.444 1.00 94.62 188 TRP A O 1
ATOM 1492 N N . ASN A 1 189 ? -27.695 -9.597 -4.328 1.00 95.06 189 ASN A N 1
ATOM 1493 C CA . ASN A 1 189 ? -26.507 -10.243 -3.748 1.00 95.06 189 ASN A CA 1
ATOM 1494 C C . ASN A 1 189 ? -26.821 -11.547 -2.989 1.00 95.06 189 ASN A C 1
ATOM 1496 O O . ASN A 1 189 ? -25.905 -12.263 -2.577 1.00 95.06 189 ASN A O 1
ATOM 1500 N N . ALA A 1 190 ? -28.102 -11.879 -2.803 1.00 93.94 190 ALA A N 1
ATOM 1501 C CA . ALA A 1 190 ? -28.522 -13.012 -1.986 1.00 93.94 190 ALA A CA 1
ATOM 1502 C C . ALA A 1 190 ? -27.939 -14.347 -2.464 1.00 93.94 190 ALA A C 1
ATOM 1504 O O . ALA A 1 190 ? -27.614 -15.195 -1.636 1.00 93.94 190 ALA A O 1
ATOM 1505 N N . GLU A 1 191 ? -27.787 -14.558 -3.773 1.00 95.25 191 GLU A N 1
ATOM 1506 C CA . GLU A 1 191 ? -27.215 -15.803 -4.293 1.00 95.25 191 GLU A CA 1
ATOM 1507 C C . GLU A 1 191 ? -25.741 -15.974 -3.889 1.00 95.25 191 GLU A C 1
ATOM 1509 O O . GLU A 1 191 ? -25.336 -17.047 -3.433 1.00 95.25 191 GLU A O 1
ATOM 1514 N N . GLU A 1 192 ? -24.948 -14.907 -3.990 1.00 95.44 192 GLU A N 1
ATOM 1515 C CA . GLU A 1 192 ? -23.541 -14.914 -3.586 1.00 95.44 192 GLU A CA 1
ATOM 1516 C C . GLU A 1 192 ? -23.400 -15.085 -2.072 1.00 95.44 192 GLU A C 1
ATOM 1518 O O . GLU A 1 192 ? -22.633 -15.930 -1.602 1.00 95.44 192 GLU A O 1
ATOM 1523 N N . LEU A 1 193 ? -24.202 -14.354 -1.293 1.00 95.88 193 LEU A N 1
ATOM 1524 C CA . LEU A 1 193 ? -24.196 -14.455 0.165 1.00 95.88 193 LEU A CA 1
ATOM 1525 C C . LEU A 1 193 ? -24.647 -15.839 0.647 1.00 95.88 193 LEU A C 1
ATOM 1527 O O . LEU A 1 193 ? -24.071 -16.364 1.598 1.00 95.88 193 LEU A O 1
ATOM 1531 N N . ARG A 1 194 ? -25.605 -16.487 -0.032 1.00 95.56 194 ARG A N 1
ATOM 1532 C CA . ARG A 1 194 ? -25.981 -17.885 0.244 1.00 95.56 194 ARG A CA 1
ATOM 1533 C C . ARG A 1 194 ? -24.781 -18.816 0.114 1.00 95.56 194 ARG A C 1
ATOM 1535 O O . ARG A 1 194 ? -24.540 -19.607 1.024 1.00 95.56 194 ARG A O 1
ATOM 1542 N N . LYS A 1 195 ? -24.012 -18.701 -0.976 1.00 95.75 195 LYS A N 1
ATOM 1543 C CA . LYS A 1 195 ? -22.795 -19.504 -1.196 1.00 95.75 195 LYS A CA 1
ATOM 1544 C C . LYS A 1 195 ? -21.773 -19.259 -0.079 1.00 95.75 195 LYS A C 1
ATOM 1546 O O . LYS A 1 195 ? -21.255 -20.215 0.494 1.00 95.75 195 LYS A O 1
ATOM 1551 N N . MET A 1 196 ? -21.555 -18.001 0.309 1.00 96.31 196 MET A N 1
ATOM 1552 C CA . MET A 1 196 ? -20.630 -17.644 1.395 1.00 96.31 196 MET A CA 1
ATOM 1553 C C . MET A 1 196 ? -21.077 -18.177 2.769 1.00 96.31 196 MET A C 1
ATOM 1555 O O . MET A 1 196 ? -20.256 -18.694 3.527 1.00 96.31 196 MET A O 1
ATOM 1559 N N . VAL A 1 197 ? -22.373 -18.115 3.087 1.00 95.94 197 VAL A N 1
ATOM 1560 C CA . VAL A 1 197 ? -22.934 -18.670 4.333 1.00 95.94 197 VAL A CA 1
ATOM 1561 C C . VAL A 1 197 ? -22.807 -20.194 4.368 1.00 95.94 197 VAL A C 1
ATOM 1563 O O . VAL A 1 197 ? -22.454 -20.751 5.409 1.00 95.94 197 VAL A O 1
ATOM 1566 N N . ILE A 1 198 ? -23.038 -20.872 3.238 1.00 95.38 198 ILE A N 1
ATOM 1567 C CA . ILE A 1 198 ? -22.851 -22.326 3.113 1.00 95.38 198 ILE A CA 1
ATOM 1568 C C . ILE A 1 198 ? -21.379 -22.696 3.333 1.00 95.38 198 ILE A C 1
ATOM 1570 O O . ILE A 1 198 ? -21.095 -23.599 4.121 1.00 95.38 198 ILE A O 1
ATOM 1574 N N . ASN A 1 199 ? -20.442 -21.961 2.728 1.00 95.00 199 ASN A N 1
ATOM 1575 C CA . ASN A 1 199 ? -19.000 -22.155 2.922 1.00 95.00 199 ASN A CA 1
ATOM 1576 C C . ASN A 1 199 ? -18.578 -21.971 4.389 1.00 95.00 199 ASN A C 1
ATOM 1578 O O . ASN A 1 199 ? -17.728 -22.711 4.891 1.00 95.00 199 ASN A O 1
ATOM 1582 N N . GLY A 1 200 ? -19.236 -21.059 5.108 1.00 94.69 200 GLY A N 1
ATOM 1583 C CA . GLY A 1 200 ? -19.015 -20.825 6.532 1.00 94.69 200 GLY A CA 1
ATOM 1584 C C . GLY A 1 200 ? -17.643 -20.202 6.840 1.00 94.69 200 GLY A C 1
ATOM 1585 O O . GLY A 1 200 ? -16.999 -19.650 5.947 1.00 94.69 200 GLY A O 1
ATOM 1586 N N . PRO A 1 201 ? -17.174 -20.285 8.098 1.00 95.06 201 PRO A N 1
ATOM 1587 C CA . PRO A 1 201 ? -16.013 -19.517 8.566 1.00 95.06 201 PRO A CA 1
ATOM 1588 C C . PRO A 1 201 ? -14.639 -20.114 8.208 1.00 95.06 201 PRO A C 1
ATOM 1590 O O . PRO A 1 201 ? -13.620 -19.466 8.422 1.00 95.06 201 PRO A O 1
ATOM 1593 N N . GLN A 1 202 ? -14.565 -21.359 7.723 1.00 93.62 202 GLN A N 1
ATOM 1594 C CA . GLN A 1 202 ? -13.284 -22.038 7.441 1.00 93.62 202 GLN A CA 1
ATOM 1595 C C . GLN A 1 202 ? -12.885 -22.010 5.961 1.00 93.62 202 GLN A C 1
ATOM 1597 O O . GLN A 1 202 ? -11.699 -22.104 5.639 1.00 93.62 202 GLN A O 1
ATOM 1602 N N . VAL A 1 203 ? -13.854 -21.874 5.054 1.00 94.06 203 VAL A N 1
ATOM 1603 C CA . VAL A 1 203 ? -13.620 -21.872 3.606 1.00 94.06 203 VAL A CA 1
ATOM 1604 C C . VAL A 1 203 ? -13.717 -20.438 3.089 1.00 94.06 203 VAL A C 1
ATOM 1606 O O . VAL A 1 203 ? -14.669 -19.721 3.382 1.00 94.06 203 VAL A O 1
ATOM 1609 N N . HIS A 1 204 ? -12.709 -20.001 2.332 1.00 94.75 204 HIS A N 1
ATOM 1610 C CA . HIS A 1 204 ? -12.693 -18.693 1.668 1.00 94.75 204 HIS A CA 1
ATOM 1611 C C . HIS A 1 204 ? -13.072 -18.864 0.189 1.00 94.75 204 HIS A C 1
ATOM 1613 O O . HIS A 1 204 ? -12.527 -19.780 -0.432 1.00 94.75 204 HIS A O 1
ATOM 1619 N N . PRO A 1 205 ? -13.950 -18.018 -0.384 1.00 95.69 205 PRO A N 1
ATOM 1620 C CA . PRO A 1 205 ? -14.740 -16.963 0.264 1.00 95.69 205 PRO A CA 1
ATOM 1621 C C . PRO A 1 205 ? -15.913 -17.538 1.080 1.00 95.69 205 PRO A C 1
ATOM 1623 O O . PRO A 1 205 ? -16.574 -18.482 0.652 1.00 95.69 205 PRO A O 1
ATOM 1626 N N . GLY A 1 206 ? -16.180 -16.970 2.257 1.00 96.00 206 GLY A N 1
ATOM 1627 C CA . GLY A 1 206 ? -17.148 -17.502 3.223 1.00 96.00 206 GLY A CA 1
ATOM 1628 C C . GLY A 1 206 ? -17.730 -16.420 4.129 1.00 96.00 206 GLY A C 1
ATOM 1629 O O . GLY A 1 206 ? -17.595 -15.231 3.834 1.00 96.00 206 GLY A O 1
ATOM 1630 N N . ALA A 1 207 ? -18.380 -16.819 5.221 1.00 96.25 207 ALA A N 1
ATOM 1631 C CA . ALA A 1 207 ? -18.973 -15.903 6.194 1.00 96.25 207 ALA A CA 1
ATOM 1632 C C . ALA A 1 207 ? -18.825 -16.412 7.633 1.00 96.25 207 ALA A C 1
ATOM 1634 O O . ALA A 1 207 ? -18.856 -17.616 7.898 1.00 96.25 207 ALA A O 1
ATOM 1635 N N . CYS A 1 208 ? -18.718 -15.473 8.574 1.00 94.44 208 CYS A N 1
ATOM 1636 C CA . CYS A 1 208 ? -18.498 -15.760 9.992 1.00 94.44 208 CYS A CA 1
ATOM 1637 C C . CYS A 1 208 ? -19.792 -15.758 10.812 1.00 94.44 208 CYS A C 1
ATOM 1639 O O . CYS A 1 208 ? -19.991 -16.598 11.695 1.00 94.44 208 CYS A O 1
ATOM 1641 N N . MET A 1 209 ? -20.652 -14.776 10.559 1.00 95.00 209 MET A N 1
ATOM 1642 C CA . MET A 1 209 ? -21.830 -14.502 11.377 1.00 95.00 209 MET A CA 1
ATOM 1643 C C . MET A 1 209 ? -22.937 -13.850 10.548 1.00 95.00 209 MET A C 1
ATOM 1645 O O . MET A 1 209 ? -22.694 -13.307 9.470 1.00 95.00 209 MET A O 1
ATOM 1649 N N . LEU A 1 210 ? -24.154 -13.938 11.069 1.00 94.56 210 LEU A N 1
ATOM 1650 C CA . LEU A 1 210 ? -25.361 -13.344 10.517 1.00 94.56 210 LEU A CA 1
ATOM 1651 C C . LEU A 1 210 ? -26.030 -12.503 11.603 1.00 94.56 210 LEU A C 1
ATOM 1653 O O . LEU A 1 210 ? -26.225 -12.990 12.713 1.00 94.56 210 LEU A O 1
ATOM 1657 N N . GLN A 1 211 ? -26.414 -11.282 11.269 1.00 94.12 211 GLN A N 1
ATOM 1658 C CA . GLN A 1 211 ? -27.309 -10.455 12.065 1.00 94.12 211 GLN A CA 1
ATOM 1659 C C . GLN A 1 211 ? -28.736 -10.609 11.533 1.00 94.12 211 GLN A C 1
ATOM 1661 O O . GLN A 1 211 ? -28.971 -10.452 10.330 1.00 94.12 211 GLN A O 1
ATOM 1666 N N . ASN A 1 212 ? -29.674 -10.940 12.415 1.00 91.06 212 ASN A N 1
ATOM 1667 C CA . ASN A 1 212 ? -31.100 -10.997 12.093 1.00 91.06 212 ASN A CA 1
ATOM 1668 C C . ASN A 1 212 ? -31.726 -9.590 12.080 1.00 91.06 212 ASN A C 1
ATOM 1670 O O . ASN A 1 212 ? -31.086 -8.623 12.495 1.00 91.06 212 ASN A O 1
ATOM 1674 N N . GLU A 1 213 ? -32.987 -9.470 11.643 1.00 89.44 213 GLU A N 1
ATOM 1675 C CA . GLU A 1 213 ? -33.683 -8.173 11.599 1.00 89.44 213 GLU A CA 1
ATOM 1676 C C . GLU A 1 213 ? -33.859 -7.526 12.988 1.00 89.44 213 GLU A C 1
ATOM 1678 O O . GLU A 1 213 ? -33.955 -6.307 13.086 1.00 89.44 213 GLU A O 1
ATOM 1683 N N . ASP A 1 214 ? -33.872 -8.329 14.059 1.00 86.88 214 ASP A N 1
ATOM 1684 C CA . ASP A 1 214 ? -33.976 -7.881 15.457 1.00 86.88 214 ASP A CA 1
ATOM 1685 C C . ASP A 1 214 ? -32.624 -7.469 16.075 1.00 86.88 214 ASP A C 1
ATOM 1687 O O . ASP A 1 214 ? -32.540 -7.163 17.263 1.00 86.88 214 ASP A O 1
ATOM 1691 N N . GLY A 1 215 ? -31.545 -7.491 15.287 1.00 86.19 215 GLY A N 1
ATOM 1692 C CA . GLY A 1 215 ? -30.189 -7.199 15.743 1.00 86.19 215 GLY A CA 1
ATOM 1693 C C . GLY A 1 215 ? -29.495 -8.361 16.459 1.00 86.19 215 GLY A C 1
ATOM 1694 O O . GLY A 1 215 ? -28.315 -8.241 16.796 1.00 86.19 215 GLY A O 1
ATOM 1695 N N . SER A 1 216 ? -30.166 -9.501 16.656 1.00 90.19 216 SER A N 1
ATOM 1696 C CA . SER A 1 216 ? -29.536 -10.680 17.251 1.00 90.19 216 SER A CA 1
ATOM 1697 C C . SER A 1 216 ? -28.467 -11.269 16.325 1.00 90.19 216 SER A C 1
ATOM 1699 O O . SER A 1 216 ? -28.646 -11.397 15.111 1.00 90.19 216 SER A O 1
ATOM 1701 N N . MET A 1 217 ? -27.332 -11.650 16.913 1.00 93.00 217 MET A N 1
ATOM 1702 C CA . MET A 1 217 ? -26.182 -12.187 16.186 1.00 93.00 217 MET A CA 1
ATOM 1703 C C . MET A 1 217 ? -26.160 -13.715 16.252 1.00 93.00 217 MET A C 1
ATOM 1705 O O . MET A 1 217 ? -26.004 -14.311 17.315 1.00 93.00 217 MET A O 1
ATOM 1709 N N . THR A 1 218 ? -26.245 -14.362 15.093 1.00 92.75 218 THR A N 1
ATOM 1710 C CA . THR A 1 218 ? -26.113 -15.812 14.931 1.00 92.75 218 THR A CA 1
ATOM 1711 C C . THR A 1 218 ? -24.731 -16.152 14.379 1.00 92.75 218 THR A C 1
ATOM 1713 O O . THR A 1 218 ? -24.398 -15.836 13.235 1.00 92.75 218 THR A O 1
ATOM 1716 N N . LYS A 1 219 ? -23.905 -16.838 15.174 1.00 94.19 219 LYS A N 1
ATOM 1717 C CA . LYS A 1 219 ? -22.586 -17.314 14.734 1.00 94.19 219 LYS A CA 1
ATOM 1718 C C . LYS A 1 219 ? -22.722 -18.583 13.889 1.00 94.19 219 LYS A C 1
ATOM 1720 O O . LYS A 1 219 ? -23.396 -19.531 14.293 1.00 94.19 219 LYS A O 1
ATOM 1725 N N . LEU A 1 220 ? -22.048 -18.625 12.739 1.00 92.94 220 LEU A N 1
ATOM 1726 C CA . LEU A 1 220 ? -22.047 -19.803 11.872 1.00 92.94 220 LEU A CA 1
ATOM 1727 C C . LEU A 1 220 ? -21.084 -20.854 12.433 1.00 92.94 220 LEU A C 1
ATOM 1729 O O . LEU A 1 220 ? -19.889 -20.598 12.601 1.00 92.94 220 LEU A O 1
ATOM 1733 N N . LYS A 1 221 ? -21.599 -22.048 12.748 1.00 91.38 221 LYS A N 1
ATOM 1734 C CA . LYS A 1 221 ? -20.772 -23.150 13.249 1.00 91.38 221 LYS A CA 1
ATOM 1735 C C . LYS A 1 221 ? -19.921 -23.735 12.109 1.00 91.38 221 LYS A C 1
ATOM 1737 O O . LYS A 1 221 ? -20.473 -24.039 11.051 1.00 91.38 221 LYS A O 1
ATOM 1742 N N . PRO A 1 222 ? -18.608 -23.961 12.313 1.00 89.62 222 PRO A N 1
ATOM 1743 C CA . PRO A 1 222 ? -17.731 -24.482 11.262 1.00 89.62 222 PRO A CA 1
ATOM 1744 C C . PRO A 1 222 ? -18.126 -25.870 10.736 1.00 89.62 222 PRO A C 1
ATOM 1746 O O . PRO A 1 222 ? -18.104 -26.102 9.532 1.00 89.62 222 PRO A O 1
ATOM 1749 N N . HIS A 1 223 ? -18.520 -26.781 11.630 1.00 90.00 223 HIS A N 1
ATOM 1750 C CA . HIS A 1 223 ? -18.766 -28.191 11.296 1.00 90.00 223 HIS A CA 1
ATOM 1751 C C . HIS A 1 223 ? -20.239 -28.520 11.011 1.00 90.00 223 HIS A C 1
ATOM 1753 O O . HIS A 1 223 ? -20.545 -29.619 10.564 1.00 90.00 223 HIS A O 1
ATOM 1759 N N . ASP A 1 224 ? -21.161 -27.574 11.210 1.00 92.62 224 ASP A N 1
ATOM 1760 C CA . ASP A 1 224 ? -22.594 -27.814 11.028 1.00 92.62 224 ASP A CA 1
ATOM 1761 C C . ASP A 1 224 ? -23.063 -27.288 9.665 1.00 92.62 224 ASP A C 1
ATOM 1763 O O . ASP A 1 224 ? -23.324 -26.097 9.473 1.00 92.62 224 ASP A O 1
ATOM 1767 N N . MET A 1 225 ? -23.119 -28.173 8.669 1.00 91.81 225 MET A N 1
ATOM 1768 C CA . MET A 1 225 ? -23.617 -27.817 7.336 1.00 91.81 225 MET A CA 1
ATOM 1769 C C . MET A 1 225 ? -25.141 -27.635 7.321 1.00 91.81 225 MET A C 1
ATOM 1771 O O . MET A 1 225 ? -25.641 -26.772 6.600 1.00 91.81 225 MET A O 1
ATOM 1775 N N . LYS A 1 226 ? -25.885 -28.386 8.146 1.00 93.00 226 LYS A N 1
ATOM 1776 C CA . LYS A 1 226 ? -27.354 -28.315 8.195 1.00 93.00 226 LYS A CA 1
ATOM 1777 C C . LYS A 1 226 ? -27.808 -26.950 8.702 1.00 93.00 226 LYS A C 1
ATOM 1779 O O . LYS A 1 226 ? -28.658 -26.323 8.069 1.00 93.00 226 LYS A O 1
ATOM 1784 N N . GLN A 1 227 ? -27.186 -26.451 9.774 1.00 92.56 227 GLN A N 1
ATOM 1785 C CA . GLN A 1 227 ? -27.441 -25.101 10.279 1.00 92.56 227 GLN A CA 1
ATOM 1786 C C . GLN A 1 227 ? -27.148 -24.044 9.207 1.00 92.56 227 GLN A C 1
ATOM 1788 O O . GLN A 1 227 ? -27.982 -23.175 8.957 1.00 92.56 227 GLN A O 1
ATOM 1793 N N . ARG A 1 228 ? -25.994 -24.133 8.532 1.00 92.69 228 ARG A N 1
ATOM 1794 C CA . ARG A 1 228 ? -25.601 -23.172 7.486 1.00 92.69 228 ARG A CA 1
ATOM 1795 C C . ARG A 1 228 ? -26.575 -23.158 6.311 1.00 92.69 228 ARG A C 1
ATOM 1797 O O . ARG A 1 228 ? -26.976 -22.085 5.870 1.00 92.69 228 ARG A O 1
ATOM 1804 N N . MET A 1 229 ? -27.015 -24.326 5.844 1.00 93.06 229 MET A N 1
ATOM 1805 C CA . MET A 1 229 ? -28.014 -24.425 4.775 1.00 93.06 229 MET A CA 1
ATOM 1806 C C . MET A 1 229 ? -29.373 -23.858 5.195 1.00 93.06 229 MET A C 1
ATOM 1808 O O . MET A 1 229 ? -30.014 -23.167 4.404 1.00 93.06 229 MET A O 1
ATOM 1812 N N . ALA A 1 230 ? -29.813 -24.120 6.429 1.00 92.31 230 ALA A N 1
ATOM 1813 C CA . ALA A 1 230 ? -31.067 -23.580 6.950 1.00 92.31 230 ALA A CA 1
ATOM 1814 C C . ALA A 1 230 ? -31.034 -22.045 7.023 1.00 92.31 230 ALA A C 1
ATOM 1816 O O . ALA A 1 230 ? -31.976 -21.389 6.580 1.00 92.31 230 ALA A O 1
ATOM 1817 N N . VAL A 1 231 ? -29.930 -21.473 7.513 1.00 91.56 231 VAL A N 1
ATOM 1818 C CA . VAL A 1 231 ? -29.729 -20.017 7.569 1.00 91.56 231 VAL A CA 1
ATOM 1819 C C . VAL A 1 231 ? -29.669 -19.416 6.162 1.00 91.56 231 VAL A C 1
ATOM 1821 O O . VAL A 1 231 ? -30.369 -18.445 5.888 1.00 91.56 231 VAL A O 1
ATOM 1824 N N . ALA A 1 232 ? -28.913 -20.022 5.240 1.00 91.75 232 ALA A N 1
ATOM 1825 C CA . ALA A 1 232 ? -28.788 -19.546 3.860 1.00 91.75 232 ALA A CA 1
ATOM 1826 C C . ALA A 1 232 ? -30.146 -19.480 3.129 1.00 91.75 232 ALA A C 1
ATOM 1828 O O . ALA A 1 232 ? -30.430 -18.525 2.402 1.00 91.75 232 ALA A O 1
ATOM 1829 N N . LYS A 1 233 ? -31.028 -20.466 3.349 1.00 91.94 233 LYS A N 1
ATOM 1830 C CA . LYS A 1 233 ? -32.380 -20.463 2.765 1.00 91.94 233 LYS A CA 1
ATOM 1831 C C . LYS A 1 233 ? -33.252 -19.319 3.299 1.00 91.94 233 LYS A C 1
ATOM 1833 O O . LYS A 1 233 ? -34.056 -18.788 2.541 1.00 91.94 233 LYS A O 1
ATOM 1838 N N . ARG A 1 234 ? -33.049 -18.905 4.555 1.00 90.81 234 ARG A N 1
ATOM 1839 C CA . ARG A 1 234 ? -33.852 -17.889 5.265 1.00 90.81 234 ARG A CA 1
ATOM 1840 C C . ARG A 1 234 ? -33.372 -16.442 5.097 1.00 90.81 234 ARG A C 1
ATOM 1842 O O . ARG A 1 234 ? -33.973 -15.537 5.672 1.00 90.81 234 ARG A O 1
ATOM 1849 N N . LEU A 1 235 ? -32.310 -16.201 4.323 1.00 90.00 235 LEU A N 1
ATOM 1850 C CA . LEU A 1 235 ? -31.708 -14.866 4.178 1.00 90.00 235 LEU A CA 1
ATOM 1851 C C . LEU A 1 235 ? -32.673 -13.796 3.641 1.00 90.00 235 LEU A C 1
ATOM 1853 O O . LEU A 1 235 ? -32.561 -12.645 4.039 1.00 90.00 235 LEU A O 1
ATOM 1857 N N . LEU A 1 236 ? -33.609 -14.175 2.765 1.00 89.81 236 LEU A N 1
ATOM 1858 C CA . LEU A 1 236 ? -34.615 -13.274 2.178 1.00 89.81 236 LEU A CA 1
ATOM 1859 C C . LEU A 1 236 ? -36.015 -13.455 2.781 1.00 89.81 236 LEU A C 1
ATOM 1861 O O . LEU A 1 236 ? -36.961 -12.820 2.331 1.00 89.81 236 LEU A O 1
ATOM 1865 N N . THR A 1 237 ? -36.176 -14.363 3.745 1.00 87.19 237 THR A N 1
ATOM 1866 C CA . THR A 1 237 ? -37.481 -14.599 4.367 1.00 87.19 237 THR A CA 1
ATOM 1867 C C . THR A 1 237 ? -37.782 -13.439 5.315 1.00 87.19 237 THR A C 1
ATOM 1869 O O . THR A 1 237 ? -36.956 -13.223 6.207 1.00 87.19 237 THR A O 1
ATOM 1872 N N . PRO A 1 238 ? -38.905 -12.717 5.152 1.00 81.12 238 PRO A N 1
ATOM 1873 C CA . PRO A 1 238 ? -39.302 -11.674 6.091 1.00 81.12 238 PRO A CA 1
ATOM 1874 C C . PRO A 1 238 ? -39.597 -12.284 7.467 1.00 81.12 238 PRO A C 1
ATOM 1876 O O . PRO A 1 238 ? -39.967 -13.454 7.573 1.00 81.12 238 PRO A O 1
ATOM 1879 N N . SER A 1 239 ? -39.392 -11.503 8.524 1.00 78.50 239 SER A N 1
ATOM 1880 C CA . SER A 1 239 ? -39.778 -11.875 9.885 1.00 78.50 239 SER A CA 1
ATOM 1881 C C . SER A 1 239 ? -41.153 -11.288 10.200 1.00 78.50 239 SER A C 1
ATOM 1883 O O . SER A 1 239 ? -41.370 -10.104 9.978 1.00 78.50 239 SER A O 1
ATOM 1885 N N . ASP A 1 240 ? -42.051 -12.087 10.778 1.00 71.12 240 ASP A N 1
ATOM 1886 C CA . ASP A 1 240 ? -43.416 -11.666 11.150 1.00 71.12 240 ASP A CA 1
ATOM 1887 C C . ASP A 1 240 ? -43.467 -10.790 12.423 1.00 71.12 240 ASP A C 1
ATOM 1889 O O . ASP A 1 240 ? -44.535 -10.496 12.953 1.00 71.12 240 ASP A O 1
ATOM 1893 N N . LYS A 1 241 ? -42.311 -10.399 12.974 1.00 69.06 241 LYS A N 1
ATOM 1894 C CA . LYS A 1 241 ? -42.228 -9.608 14.211 1.00 69.06 241 LYS A CA 1
ATOM 1895 C C . LYS A 1 241 ? -42.381 -8.115 13.910 1.00 69.06 241 LYS A C 1
ATOM 1897 O O . LYS A 1 241 ? -41.557 -7.556 13.201 1.00 69.06 241 LYS A O 1
ATOM 1902 N N . GLU A 1 242 ? -43.330 -7.451 14.570 1.00 62.06 242 GLU A N 1
ATOM 1903 C CA . GLU A 1 242 ? -43.652 -6.015 14.412 1.00 62.06 242 GLU A CA 1
ATOM 1904 C C . GLU A 1 242 ? -42.468 -5.038 14.633 1.00 62.06 242 GLU A C 1
ATOM 1906 O O . GLU A 1 242 ? -42.531 -3.895 14.195 1.00 62.06 242 GLU A O 1
ATOM 1911 N N . ASN A 1 243 ? -41.355 -5.487 15.233 1.00 59.81 243 ASN A N 1
ATOM 1912 C CA . ASN A 1 243 ? -40.134 -4.695 15.464 1.00 59.81 243 ASN A CA 1
ATOM 1913 C C . ASN A 1 243 ? -38.993 -4.943 14.447 1.00 59.81 243 ASN A C 1
ATOM 1915 O O . ASN A 1 243 ? -37.857 -4.532 14.690 1.00 59.81 243 ASN A O 1
ATOM 1919 N N . SER A 1 244 ? -39.232 -5.624 13.321 1.00 61.34 244 SER A N 1
ATOM 1920 C CA . SER A 1 244 ? -38.192 -5.897 12.316 1.00 61.34 244 SER A CA 1
ATOM 1921 C C . SER A 1 244 ? -38.056 -4.762 11.294 1.00 61.34 244 SER A C 1
ATOM 1923 O O . SER A 1 244 ? -38.529 -4.866 10.164 1.00 61.34 244 SER A O 1
ATOM 1925 N N . THR A 1 245 ? -37.397 -3.664 11.664 1.00 60.78 245 THR A N 1
ATOM 1926 C CA . THR A 1 245 ? -37.148 -2.539 10.739 1.00 60.78 245 THR A CA 1
ATOM 1927 C C . THR A 1 245 ? -35.849 -2.679 9.933 1.00 60.78 245 THR A C 1
ATOM 1929 O O . THR A 1 245 ? -35.505 -1.781 9.168 1.00 60.78 245 THR A O 1
ATOM 1932 N N . GLY A 1 246 ? -35.095 -3.772 10.106 1.00 71.31 246 GLY A N 1
ATOM 1933 C CA . GLY A 1 246 ? -33.776 -3.968 9.495 1.00 71.31 246 GLY A CA 1
ATOM 1934 C C . GLY A 1 246 ? -33.722 -5.099 8.469 1.00 71.31 246 GLY A C 1
ATOM 1935 O O . GLY A 1 246 ? -34.441 -6.081 8.578 1.00 71.31 246 GLY A O 1
ATOM 1936 N N . LEU A 1 247 ? -32.821 -4.992 7.489 1.00 85.69 247 LEU A N 1
ATOM 1937 C CA . LEU A 1 247 ? -32.428 -6.122 6.641 1.00 85.69 247 LEU A CA 1
ATOM 1938 C C . LEU A 1 247 ? -31.497 -7.057 7.420 1.00 85.69 247 LEU A C 1
ATOM 1940 O O . LEU A 1 247 ? -30.686 -6.602 8.229 1.00 85.69 247 LEU A O 1
ATOM 1944 N N . LYS A 1 248 ? -31.540 -8.358 7.120 1.00 91.75 248 LYS A N 1
ATOM 1945 C CA . LYS A 1 248 ? -30.514 -9.294 7.598 1.00 91.75 248 LYS A CA 1
ATOM 1946 C C . LYS A 1 248 ? -29.143 -8.879 7.062 1.00 91.75 248 LYS A C 1
ATOM 1948 O O . LYS A 1 248 ? -29.016 -8.514 5.893 1.00 91.75 248 LYS A O 1
ATOM 1953 N N . VAL A 1 249 ? -28.108 -8.978 7.891 1.00 94.81 249 VAL A N 1
ATOM 1954 C CA . VAL A 1 249 ? -26.732 -8.609 7.519 1.00 94.81 249 VAL A CA 1
ATOM 1955 C C . VAL A 1 249 ? -25.831 -9.831 7.624 1.00 94.81 249 VAL A C 1
ATOM 1957 O O . VAL A 1 249 ? -25.754 -10.482 8.665 1.00 94.81 249 VAL A O 1
ATOM 1960 N N . VAL A 1 250 ? -25.129 -10.159 6.542 1.00 96.69 250 VAL A N 1
ATOM 1961 C CA . VAL A 1 250 ? -24.146 -11.247 6.511 1.00 96.69 250 VAL A CA 1
ATOM 1962 C C . VAL A 1 250 ? -22.755 -10.656 6.681 1.00 96.69 250 VAL A C 1
ATOM 1964 O O . VAL A 1 250 ? -22.325 -9.818 5.894 1.00 96.69 250 VAL A O 1
ATOM 1967 N N . TYR A 1 251 ? -22.012 -11.143 7.668 1.00 97.06 251 TYR A N 1
ATOM 1968 C CA . TYR A 1 251 ? -20.611 -10.784 7.866 1.00 97.06 251 TYR A CA 1
ATOM 1969 C C . TYR A 1 251 ? -19.736 -11.722 7.037 1.00 97.06 251 TYR A C 1
ATOM 1971 O O . TYR A 1 251 ? -19.269 -12.764 7.520 1.00 97.06 251 TYR A O 1
ATOM 1979 N N . ARG A 1 252 ? -19.556 -11.369 5.761 1.00 96.81 252 ARG A N 1
ATOM 1980 C CA . ARG A 1 252 ? -18.719 -12.124 4.819 1.00 96.81 252 ARG A CA 1
ATOM 1981 C C . ARG A 1 252 ? -17.237 -11.895 5.093 1.00 96.81 252 ARG A C 1
ATOM 1983 O O . ARG A 1 252 ? -16.866 -10.858 5.629 1.00 96.81 252 ARG A O 1
ATOM 1990 N N . HIS A 1 253 ? -16.392 -12.832 4.689 1.00 97.75 253 HIS A N 1
ATOM 1991 C CA . HIS A 1 253 ? -14.938 -12.678 4.701 1.00 97.75 253 HIS A CA 1
ATOM 1992 C C . HIS A 1 253 ? -14.472 -11.527 3.795 1.00 97.75 253 HIS A C 1
ATOM 1994 O O . HIS A 1 253 ? -15.159 -11.149 2.836 1.00 97.75 253 HIS A O 1
ATOM 2000 N N . LEU A 1 254 ? -13.268 -11.021 4.063 1.00 96.94 254 LEU A N 1
ATOM 2001 C CA . LEU A 1 254 ? -12.545 -10.128 3.156 1.00 96.94 254 LEU A CA 1
ATOM 2002 C C . LEU A 1 254 ? -12.354 -10.810 1.789 1.00 96.94 254 LEU A C 1
ATOM 2004 O O . LEU A 1 254 ? -11.879 -11.947 1.718 1.00 96.94 254 LEU A O 1
ATOM 2008 N N . CYS A 1 255 ? -12.723 -10.129 0.707 1.00 96.00 255 CYS A N 1
ATOM 2009 C CA . CYS A 1 255 ? -12.695 -10.657 -0.659 1.00 96.00 255 CYS A CA 1
ATOM 2010 C C . CYS A 1 255 ? -11.773 -9.833 -1.571 1.00 96.00 255 CYS A C 1
ATOM 2012 O O . CYS A 1 255 ? -11.348 -8.733 -1.221 1.00 96.00 255 CYS A O 1
ATOM 2014 N N . ASN A 1 256 ? -11.436 -10.389 -2.741 1.00 96.38 256 ASN A N 1
ATOM 2015 C CA . ASN A 1 256 ? -10.603 -9.688 -3.717 1.00 96.38 256 ASN A CA 1
ATOM 2016 C C . ASN A 1 256 ? -11.293 -8.389 -4.144 1.00 96.38 256 ASN A C 1
ATOM 2018 O O . ASN A 1 256 ? -12.494 -8.387 -4.405 1.00 96.38 256 ASN A O 1
ATOM 2022 N N . GLY A 1 257 ? -10.528 -7.306 -4.226 1.00 94.38 257 GLY A N 1
ATOM 2023 C CA . GLY A 1 257 ? -11.033 -5.988 -4.602 1.00 94.38 257 GLY A CA 1
ATOM 2024 C C . GLY A 1 257 ? -11.565 -5.151 -3.440 1.00 94.38 257 GLY A C 1
ATOM 2025 O O . GLY A 1 257 ? -11.710 -3.947 -3.623 1.00 94.38 257 GLY A O 1
ATOM 2026 N N . ASP A 1 258 ? -11.789 -5.725 -2.250 1.00 96.69 258 ASP A N 1
ATOM 2027 C CA . ASP A 1 258 ? -12.126 -4.935 -1.061 1.00 96.69 258 ASP A CA 1
ATOM 2028 C C . ASP A 1 258 ? -10.994 -3.974 -0.696 1.00 96.69 258 ASP A C 1
ATOM 2030 O O . ASP A 1 258 ? -9.821 -4.326 -0.773 1.00 96.69 258 ASP A O 1
ATOM 2034 N N . ILE A 1 259 ? -11.332 -2.766 -0.253 1.00 96.44 259 ILE A N 1
ATOM 2035 C CA . ILE A 1 259 ? -10.327 -1.774 0.120 1.00 96.44 259 ILE A CA 1
ATOM 2036 C C . ILE A 1 259 ? -9.803 -1.986 1.548 1.00 96.44 259 ILE A C 1
ATOM 2038 O O . ILE A 1 259 ? -10.571 -2.209 2.485 1.00 96.44 259 ILE A O 1
ATOM 2042 N N . MET A 1 260 ? -8.490 -1.861 1.724 1.00 97.06 260 MET A N 1
ATOM 2043 C CA . MET A 1 260 ? -7.811 -1.849 3.018 1.00 97.06 260 MET A CA 1
ATOM 2044 C C . MET A 1 260 ? -6.933 -0.607 3.145 1.00 97.06 260 MET A C 1
ATOM 2046 O O . MET A 1 260 ? -6.174 -0.279 2.236 1.00 97.06 260 MET A O 1
ATOM 2050 N N . LEU A 1 261 ? -7.005 0.070 4.290 1.00 97.00 261 LEU A N 1
ATOM 2051 C CA . LEU A 1 261 ? -6.126 1.193 4.606 1.00 97.00 261 LEU A CA 1
ATOM 2052 C C . LEU A 1 261 ? -4.839 0.664 5.227 1.00 97.00 261 LEU A C 1
ATOM 2054 O O . LEU A 1 261 ? -4.852 0.131 6.336 1.00 97.00 261 LEU A O 1
ATOM 2058 N N . LEU A 1 262 ? -3.733 0.828 4.517 1.00 96.56 262 LEU A N 1
ATOM 2059 C CA . LEU A 1 262 ? -2.410 0.430 4.968 1.00 96.56 262 LEU A CA 1
ATOM 2060 C C . LEU A 1 262 ? -1.667 1.620 5.544 1.00 96.56 262 LEU A C 1
ATOM 2062 O O . LEU A 1 262 ? -1.562 2.654 4.880 1.00 96.56 262 LEU A O 1
ATOM 2066 N N . ASN A 1 263 ? -1.111 1.444 6.741 1.00 94.88 263 ASN A N 1
ATOM 2067 C CA . ASN A 1 263 ? -0.181 2.384 7.347 1.00 94.88 263 ASN A CA 1
ATOM 2068 C C . ASN A 1 263 ? 1.155 1.712 7.681 1.00 94.88 263 ASN A C 1
ATOM 2070 O O . ASN A 1 263 ? 1.210 0.527 8.022 1.00 94.88 263 ASN A O 1
ATOM 2074 N N . ARG A 1 264 ? 2.222 2.508 7.624 1.00 93.00 264 ARG A N 1
ATOM 2075 C CA . ARG A 1 264 ? 3.502 2.204 8.266 1.00 93.00 264 ARG A CA 1
ATOM 2076 C C . ARG A 1 264 ? 3.722 3.196 9.405 1.00 93.00 264 ARG A C 1
ATOM 2078 O O . ARG A 1 264 ? 3.436 4.388 9.257 1.00 93.00 264 ARG A O 1
ATOM 2085 N N . GLN A 1 265 ? 4.172 2.698 10.555 1.00 87.75 265 GLN A N 1
ATOM 2086 C CA . GLN A 1 265 ? 4.531 3.530 11.705 1.00 87.75 265 GLN A CA 1
ATOM 2087 C C . GLN A 1 265 ? 6.034 3.848 11.657 1.00 87.75 265 GLN A C 1
ATOM 2089 O O . GLN A 1 265 ? 6.809 2.933 11.395 1.00 87.75 265 GLN A O 1
ATOM 2094 N N . PRO A 1 266 ? 6.463 5.093 11.939 1.00 88.00 266 PRO A N 1
ATOM 2095 C CA . PRO A 1 266 ? 5.659 6.286 12.224 1.00 88.00 266 PRO A CA 1
ATOM 2096 C C . PRO A 1 266 ? 5.005 6.890 10.965 1.00 88.00 266 PRO A C 1
ATOM 2098 O O . PRO A 1 266 ? 5.603 6.942 9.895 1.00 88.00 266 PRO A O 1
ATOM 2101 N N . THR A 1 267 ? 3.777 7.397 11.103 1.00 89.00 267 THR A N 1
ATOM 2102 C CA . THR A 1 267 ? 3.035 8.050 10.011 1.00 89.00 267 THR A CA 1
ATOM 2103 C C . THR A 1 267 ? 3.317 9.554 10.037 1.00 89.00 267 THR A C 1
ATOM 2105 O O . THR A 1 267 ? 2.768 10.268 10.873 1.00 89.00 267 THR A O 1
ATOM 2108 N N . LEU A 1 268 ? 4.204 10.029 9.156 1.00 87.69 268 LEU A N 1
ATOM 2109 C CA . LEU A 1 268 ? 4.657 11.431 9.132 1.00 87.69 268 LEU A CA 1
ATOM 2110 C C . LEU A 1 268 ? 3.876 12.303 8.147 1.00 87.69 268 LEU A C 1
ATOM 2112 O O . LEU A 1 268 ? 3.697 13.498 8.370 1.00 87.69 268 LEU A O 1
ATOM 2116 N N . HIS A 1 269 ? 3.412 11.711 7.050 1.00 87.62 269 HIS A N 1
ATOM 2117 C CA . HIS A 1 269 ? 2.744 12.418 5.964 1.00 87.62 269 HIS A CA 1
ATOM 2118 C C . HIS A 1 269 ? 1.500 11.662 5.513 1.00 87.62 269 HIS A C 1
ATOM 2120 O O . HIS A 1 269 ? 1.373 10.459 5.725 1.00 87.62 269 HIS A O 1
ATOM 2126 N N . ARG A 1 270 ? 0.573 12.364 4.853 1.00 86.44 270 ARG A N 1
ATOM 2127 C CA . ARG A 1 270 ? -0.681 11.772 4.363 1.00 86.44 270 ARG A CA 1
ATOM 2128 C C . ARG A 1 270 ? -0.453 10.515 3.492 1.00 86.44 270 ARG A C 1
ATOM 2130 O O . ARG A 1 270 ? -1.099 9.517 3.779 1.00 86.44 270 ARG A O 1
ATOM 2137 N N . PRO A 1 271 ? 0.503 10.478 2.538 1.00 88.62 271 PRO A N 1
ATOM 2138 C CA . PRO A 1 271 ? 0.819 9.250 1.789 1.00 88.62 271 PRO A CA 1
ATOM 2139 C C . PRO A 1 271 ? 1.374 8.069 2.613 1.00 88.62 271 PRO A C 1
ATOM 2141 O O . PRO A 1 271 ? 1.538 6.983 2.065 1.00 88.62 271 PRO A O 1
ATOM 2144 N N . SER A 1 272 ? 1.668 8.234 3.910 1.00 89.75 272 SER A N 1
ATOM 2145 C CA . SER A 1 272 ? 2.008 7.115 4.805 1.00 89.75 272 SER A CA 1
ATOM 2146 C C . SER A 1 272 ? 0.780 6.308 5.249 1.00 89.75 272 SER A C 1
ATOM 2148 O O . SER A 1 272 ? 0.944 5.280 5.909 1.00 89.75 272 SER A O 1
ATOM 2150 N N . ILE A 1 273 ? -0.434 6.751 4.896 1.00 94.38 273 ILE A N 1
ATOM 2151 C CA . ILE A 1 273 ? -1.665 5.966 4.974 1.00 94.38 273 ILE A CA 1
ATOM 2152 C C . ILE A 1 273 ? -2.403 6.036 3.631 1.00 94.38 273 ILE A C 1
ATOM 2154 O O . ILE A 1 273 ? -2.844 7.097 3.200 1.00 94.38 273 ILE A O 1
ATOM 2158 N N . MET A 1 274 ? -2.518 4.901 2.945 1.00 95.81 274 MET A N 1
ATOM 2159 C CA . MET A 1 274 ? -3.196 4.820 1.643 1.00 95.81 274 MET A CA 1
ATOM 2160 C C . MET A 1 274 ? -4.076 3.582 1.573 1.00 95.81 274 MET A C 1
ATOM 2162 O O . MET A 1 274 ? -3.851 2.597 2.279 1.00 95.81 274 MET A O 1
ATOM 2166 N N . ALA A 1 275 ? -5.077 3.643 0.708 1.00 96.88 275 ALA A N 1
ATOM 2167 C CA . ALA A 1 275 ? -6.025 2.576 0.477 1.00 96.88 275 ALA A CA 1
ATOM 2168 C C . ALA A 1 275 ? -5.562 1.693 -0.691 1.00 96.88 275 ALA A C 1
ATOM 2170 O O . ALA A 1 275 ? -5.344 2.189 -1.798 1.00 96.88 275 ALA A O 1
ATOM 2171 N N . HIS A 1 276 ? -5.436 0.391 -0.441 1.00 97.50 276 HIS A N 1
ATOM 2172 C CA . HIS A 1 276 ? -5.074 -0.630 -1.428 1.00 97.50 276 HIS A CA 1
ATOM 2173 C C . HIS A 1 276 ? -6.209 -1.626 -1.584 1.00 97.50 276 HIS A C 1
ATOM 2175 O O . HIS A 1 276 ? -6.922 -1.916 -0.620 1.00 97.50 276 HIS A O 1
ATOM 2181 N N . ARG A 1 277 ? -6.362 -2.189 -2.780 1.00 97.00 277 ARG A N 1
ATOM 2182 C CA . ARG A 1 277 ? -7.283 -3.303 -3.006 1.00 97.00 277 ARG A CA 1
ATOM 2183 C C . ARG A 1 277 ? -6.681 -4.593 -2.459 1.00 97.00 277 ARG A C 1
ATOM 2185 O O . ARG A 1 277 ? -5.533 -4.925 -2.731 1.00 97.00 277 ARG A O 1
ATOM 2192 N N . ALA A 1 278 ? -7.461 -5.347 -1.701 1.00 97.44 278 ALA A N 1
ATOM 2193 C CA . ALA A 1 278 ? -7.055 -6.638 -1.184 1.00 97.44 278 ALA A CA 1
ATOM 2194 C C . ALA A 1 278 ? -6.983 -7.663 -2.320 1.00 97.44 278 ALA A C 1
ATOM 2196 O O . ALA A 1 278 ? -7.932 -7.835 -3.088 1.00 97.44 278 ALA A O 1
ATOM 2197 N N . ARG A 1 279 ? -5.873 -8.393 -2.374 1.00 96.81 279 ARG A N 1
ATOM 2198 C CA . ARG A 1 279 ? -5.669 -9.577 -3.204 1.00 96.81 279 ARG A CA 1
ATOM 2199 C C . ARG A 1 279 ? -5.367 -10.750 -2.281 1.00 96.81 279 ARG A C 1
ATOM 2201 O O . ARG A 1 279 ? -4.303 -10.810 -1.680 1.00 96.81 279 ARG A O 1
ATOM 2208 N N . ILE A 1 280 ? -6.297 -11.685 -2.123 1.00 97.06 280 ILE A N 1
ATOM 2209 C CA . ILE A 1 280 ? -6.106 -12.833 -1.236 1.00 97.06 280 ILE A CA 1
ATOM 2210 C C . ILE A 1 280 ? -5.104 -13.804 -1.859 1.00 97.06 280 ILE A C 1
ATOM 2212 O O . ILE A 1 280 ? -5.307 -14.310 -2.965 1.00 97.06 280 ILE A O 1
ATOM 2216 N N . LEU A 1 281 ? -4.051 -14.105 -1.104 1.00 95.62 281 LEU A N 1
ATOM 2217 C CA . LEU A 1 281 ? -3.022 -15.075 -1.454 1.00 95.62 281 LEU A CA 1
ATOM 2218 C C . LEU A 1 281 ? -3.148 -16.299 -0.538 1.00 95.62 281 LEU A C 1
ATOM 2220 O O . LEU A 1 281 ? -3.213 -16.185 0.689 1.00 95.62 281 LEU A O 1
ATOM 2224 N N . SER A 1 282 ? -3.230 -17.488 -1.141 1.00 91.12 282 SER A N 1
ATOM 2225 C CA . SER A 1 282 ? -3.600 -18.717 -0.419 1.00 91.12 282 SER A CA 1
ATOM 2226 C C . SER A 1 282 ? -2.470 -19.309 0.422 1.00 91.12 282 SER A C 1
ATOM 2228 O O . SER A 1 282 ? -2.738 -19.883 1.474 1.00 91.12 282 SER A O 1
ATOM 2230 N N . THR A 1 283 ? -1.228 -19.189 -0.044 1.00 91.62 283 THR A N 1
ATOM 2231 C CA . THR A 1 283 ? -0.031 -19.818 0.542 1.00 91.62 283 THR A CA 1
ATOM 2232 C C . THR A 1 283 ? 0.735 -18.898 1.486 1.00 91.62 283 THR A C 1
ATOM 2234 O O . THR A 1 283 ? 1.545 -19.361 2.287 1.00 91.62 283 THR A O 1
ATOM 2237 N N . GLU A 1 284 ? 0.487 -17.597 1.390 1.00 93.62 284 GLU A N 1
ATOM 2238 C CA . GLU A 1 284 ? 1.284 -16.573 2.051 1.00 93.62 284 GLU A CA 1
ATOM 2239 C C . GLU A 1 284 ? 0.910 -16.383 3.520 1.00 93.62 284 GLU A C 1
ATOM 2241 O O . GLU A 1 284 ? -0.234 -16.601 3.926 1.00 93.62 284 GLU A O 1
ATOM 2246 N N . LYS A 1 285 ? 1.892 -15.945 4.316 1.00 94.50 285 LYS A N 1
ATOM 2247 C CA . LYS A 1 285 ? 1.734 -15.635 5.750 1.00 94.50 285 LYS A CA 1
ATOM 2248 C C . LYS A 1 285 ? 1.943 -14.155 6.078 1.00 94.50 285 LYS A C 1
ATOM 2250 O O . LYS A 1 285 ? 1.450 -13.697 7.104 1.00 94.50 285 LYS A O 1
ATOM 2255 N N . THR A 1 286 ? 2.648 -13.432 5.215 1.00 96.56 286 THR A N 1
ATOM 2256 C CA . THR A 1 286 ? 2.985 -12.011 5.347 1.00 96.56 286 THR A CA 1
ATOM 2257 C C . THR A 1 286 ? 2.193 -11.171 4.351 1.00 96.56 286 THR A C 1
ATOM 2259 O O . THR A 1 286 ? 1.635 -11.697 3.383 1.00 96.56 286 THR A O 1
ATOM 2262 N N . PHE A 1 287 ? 2.124 -9.860 4.577 1.00 97.31 287 PHE A N 1
ATOM 2263 C CA . PHE A 1 287 ? 1.552 -8.957 3.584 1.00 97.31 287 PHE A CA 1
ATOM 2264 C C . PHE A 1 287 ? 2.496 -8.850 2.388 1.00 97.31 287 PHE A C 1
ATOM 2266 O O . PHE A 1 287 ? 3.694 -8.634 2.559 1.00 97.31 287 PHE A O 1
ATOM 2273 N N . ARG A 1 288 ? 1.967 -8.988 1.170 1.00 96.81 288 ARG A N 1
ATOM 2274 C CA . ARG A 1 288 ? 2.748 -8.787 -0.057 1.00 96.81 288 ARG A CA 1
ATOM 2275 C C . ARG A 1 288 ? 2.504 -7.394 -0.610 1.00 96.81 288 ARG A C 1
ATOM 2277 O O . ARG A 1 288 ? 1.355 -7.045 -0.860 1.00 96.81 288 ARG A O 1
ATOM 2284 N N . LEU A 1 289 ? 3.563 -6.608 -0.786 1.00 96.12 289 LEU A N 1
ATOM 2285 C CA . LEU A 1 289 ? 3.485 -5.221 -1.249 1.00 96.12 289 LEU A CA 1
ATOM 2286 C C . LEU A 1 289 ? 4.345 -5.010 -2.498 1.00 96.12 289 LEU A C 1
ATOM 2288 O O . LEU A 1 289 ? 5.474 -5.497 -2.586 1.00 96.12 289 LEU A O 1
ATOM 2292 N N . HIS A 1 290 ? 3.829 -4.226 -3.442 1.00 95.75 290 HIS A N 1
ATOM 2293 C CA . HIS A 1 290 ? 4.559 -3.862 -4.648 1.00 95.75 290 HIS A CA 1
ATOM 2294 C C . HIS A 1 290 ? 5.646 -2.802 -4.374 1.00 95.75 290 HIS A C 1
ATOM 2296 O O . HIS A 1 290 ? 5.400 -1.790 -3.710 1.00 95.75 290 HIS A O 1
ATOM 2302 N N . TYR A 1 291 ? 6.831 -2.971 -4.976 1.00 92.12 291 TYR A N 1
ATOM 2303 C CA . TYR A 1 291 ? 8.007 -2.097 -4.794 1.00 92.12 291 TYR A CA 1
ATOM 2304 C C . TYR A 1 291 ? 7.745 -0.608 -5.047 1.00 92.12 291 TYR A C 1
ATOM 2306 O O . TYR A 1 291 ? 8.339 0.263 -4.413 1.00 92.12 291 TYR A O 1
ATOM 2314 N N . ALA A 1 292 ? 6.858 -0.307 -5.997 1.00 93.50 292 ALA A N 1
ATOM 2315 C CA . ALA A 1 292 ? 6.573 1.066 -6.405 1.00 93.50 292 ALA A CA 1
ATOM 2316 C C . ALA A 1 292 ? 6.039 1.947 -5.263 1.00 93.50 292 ALA A C 1
ATOM 2318 O O . ALA A 1 292 ? 6.199 3.162 -5.332 1.00 93.50 292 ALA A O 1
ATOM 2319 N N . ASN A 1 293 ? 5.455 1.361 -4.211 1.00 91.62 293 ASN A N 1
ATOM 2320 C CA . ASN A 1 293 ? 4.895 2.111 -3.084 1.00 91.62 293 ASN A CA 1
ATOM 2321 C C . ASN A 1 293 ? 5.841 2.250 -1.891 1.00 91.62 293 ASN A C 1
ATOM 2323 O O . ASN A 1 293 ? 5.528 2.992 -0.959 1.00 91.62 293 ASN A O 1
ATOM 2327 N N . CYS A 1 294 ? 6.992 1.573 -1.897 1.00 91.50 294 CYS A N 1
ATOM 2328 C CA . CYS A 1 294 ? 7.928 1.588 -0.771 1.00 91.50 294 CYS A CA 1
ATOM 2329 C C . CYS A 1 294 ? 8.366 3.011 -0.413 1.00 91.50 294 CYS A C 1
ATOM 2331 O O . CYS A 1 294 ? 8.409 3.363 0.762 1.00 91.50 294 CYS A O 1
ATOM 2333 N N . LYS A 1 295 ? 8.587 3.871 -1.418 1.00 90.62 295 LYS A N 1
ATOM 2334 C CA . LYS A 1 295 ? 8.942 5.283 -1.206 1.00 90.62 295 LYS A CA 1
ATOM 2335 C C . LYS A 1 295 ? 7.850 6.053 -0.451 1.00 90.62 295 LYS A C 1
ATOM 2337 O O . LYS A 1 295 ? 8.180 6.867 0.405 1.00 90.62 295 LYS A O 1
ATOM 2342 N N . SER A 1 296 ? 6.571 5.787 -0.724 1.00 91.19 296 SER A N 1
ATOM 2343 C CA . SER A 1 296 ? 5.446 6.459 -0.053 1.00 91.19 296 SER A CA 1
ATOM 2344 C C . SER A 1 296 ? 5.393 6.133 1.441 1.00 91.19 296 SER A C 1
ATOM 2346 O O . SER A 1 296 ? 5.154 7.021 2.262 1.00 91.19 296 SER A O 1
ATOM 2348 N N . TYR A 1 297 ? 5.680 4.879 1.795 1.00 93.19 297 TYR A N 1
ATOM 2349 C CA . TYR A 1 297 ? 5.717 4.399 3.179 1.00 93.19 297 TYR A CA 1
ATOM 2350 C C . TYR A 1 297 ? 7.080 4.565 3.863 1.00 93.19 297 TYR A C 1
ATOM 2352 O O . TYR A 1 297 ? 7.192 4.326 5.065 1.00 93.19 297 TYR A O 1
ATOM 2360 N N . ASN A 1 298 ? 8.104 4.987 3.114 1.00 90.56 298 ASN A N 1
ATOM 2361 C CA . ASN A 1 298 ? 9.507 4.950 3.526 1.00 90.56 298 ASN A CA 1
ATOM 2362 C C . ASN A 1 298 ? 9.936 3.556 4.027 1.00 90.56 298 ASN A C 1
ATOM 2364 O O . ASN A 1 298 ? 10.620 3.459 5.041 1.00 90.56 298 ASN A O 1
ATOM 2368 N N . ALA A 1 299 ? 9.443 2.506 3.370 1.00 91.44 299 ALA A N 1
ATOM 2369 C CA . ALA A 1 299 ? 9.595 1.122 3.800 1.00 91.44 299 ALA A CA 1
ATOM 2370 C C . ALA A 1 299 ? 10.767 0.420 3.104 1.00 91.44 299 ALA A C 1
ATOM 2372 O O . ALA A 1 299 ? 10.956 0.580 1.891 1.00 91.44 299 ALA A O 1
ATOM 2373 N N . ASP A 1 300 ? 11.477 -0.406 3.858 1.00 89.75 300 ASP A N 1
ATOM 2374 C CA . ASP A 1 300 ? 12.477 -1.367 3.417 1.00 89.75 300 ASP A CA 1
ATOM 2375 C C . ASP A 1 300 ? 12.038 -2.787 3.805 1.00 89.75 300 ASP A C 1
ATOM 2377 O O . ASP A 1 300 ? 11.410 -3.039 4.825 1.00 89.75 300 ASP A O 1
ATOM 2381 N N . PHE A 1 301 ? 12.274 -3.758 2.924 1.00 93.00 301 PHE A N 1
ATOM 2382 C CA . PHE A 1 301 ? 11.803 -5.133 3.125 1.00 93.00 301 PHE A CA 1
ATOM 2383 C C . PHE A 1 301 ? 12.738 -5.942 4.044 1.00 93.00 301 PHE A C 1
ATOM 2385 O O . PHE A 1 301 ? 13.096 -7.072 3.717 1.00 93.00 301 PHE A O 1
ATOM 2392 N N . ASP A 1 302 ? 13.167 -5.362 5.163 1.00 93.50 302 ASP A N 1
ATOM 2393 C CA . ASP A 1 302 ? 14.140 -5.933 6.107 1.00 93.50 302 ASP A CA 1
ATOM 2394 C C . ASP A 1 302 ? 13.507 -6.484 7.402 1.00 93.50 302 ASP A C 1
ATOM 2396 O O . ASP A 1 302 ? 14.204 -7.022 8.262 1.00 93.50 302 ASP A O 1
ATOM 2400 N N . GLY A 1 303 ? 12.180 -6.403 7.522 1.00 93.00 303 GLY A N 1
ATOM 2401 C CA . GLY A 1 303 ? 11.438 -6.786 8.727 1.00 93.00 303 GLY A CA 1
ATOM 2402 C C . GLY A 1 303 ? 10.326 -5.811 9.103 1.00 93.00 303 GLY A C 1
ATOM 2403 O O . GLY A 1 303 ? 9.595 -6.071 10.057 1.00 93.00 303 GLY A O 1
ATOM 2404 N N . ASP A 1 304 ? 10.172 -4.725 8.343 1.00 93.62 304 ASP A N 1
ATOM 2405 C CA . ASP A 1 304 ? 9.099 -3.749 8.496 1.00 93.62 304 ASP A CA 1
ATOM 2406 C C . ASP A 1 304 ? 7.702 -4.374 8.656 1.00 93.62 304 ASP A C 1
ATOM 2408 O O . ASP A 1 304 ? 7.246 -5.191 7.850 1.00 93.62 304 ASP A O 1
ATOM 2412 N N . GLU A 1 305 ? 6.972 -3.909 9.669 1.00 95.06 305 GLU A N 1
ATOM 2413 C CA . GLU A 1 305 ? 5.569 -4.251 9.896 1.00 95.06 305 GLU A CA 1
ATOM 2414 C C . GLU A 1 305 ? 4.643 -3.129 9.420 1.00 95.06 305 GLU A C 1
ATOM 2416 O O . GLU A 1 305 ? 4.873 -1.942 9.669 1.00 95.06 305 GLU A O 1
ATOM 2421 N N . MET A 1 306 ? 3.523 -3.507 8.804 1.00 96.31 306 MET A N 1
ATOM 2422 C CA . MET A 1 306 ? 2.468 -2.566 8.425 1.00 96.31 306 MET A CA 1
ATOM 2423 C C . MET A 1 306 ? 1.137 -2.945 9.066 1.00 96.31 306 MET A C 1
ATOM 2425 O O . MET A 1 306 ? 0.810 -4.126 9.216 1.00 96.31 306 MET A O 1
ATOM 2429 N N . ASN A 1 307 ? 0.348 -1.933 9.434 1.00 96.31 307 ASN A N 1
ATOM 2430 C CA . ASN A 1 307 ? -1.029 -2.140 9.874 1.00 96.31 307 ASN A CA 1
ATOM 2431 C C . ASN A 1 307 ? -1.960 -2.024 8.673 1.00 96.31 307 ASN A C 1
ATOM 2433 O O . ASN A 1 307 ? -1.847 -1.087 7.886 1.00 96.31 307 ASN A O 1
ATOM 2437 N N . ALA A 1 308 ? -2.915 -2.938 8.579 1.00 96.75 308 ALA A N 1
ATOM 2438 C CA . ALA A 1 308 ? -3.997 -2.895 7.618 1.00 96.75 308 ALA A CA 1
ATOM 2439 C C . ALA A 1 308 ? -5.321 -2.745 8.373 1.00 96.75 308 ALA A C 1
ATOM 2441 O O . ALA A 1 308 ? -5.661 -3.573 9.219 1.00 96.75 308 ALA A O 1
ATOM 2442 N N . HIS A 1 309 ? -6.071 -1.693 8.072 1.00 97.12 309 HIS A N 1
ATOM 2443 C CA . HIS A 1 309 ? -7.383 -1.419 8.646 1.00 97.12 309 HIS A CA 1
ATOM 2444 C C . HIS A 1 309 ? -8.455 -1.710 7.603 1.00 97.12 309 HIS A C 1
ATOM 2446 O O . HIS A 1 309 ? -8.341 -1.257 6.463 1.00 97.12 309 HIS A O 1
ATOM 2452 N N . PHE A 1 310 ? -9.491 -2.456 7.987 1.00 97.50 310 PHE A N 1
ATOM 2453 C CA . PHE A 1 310 ? -10.569 -2.840 7.086 1.00 97.50 310 PHE A CA 1
ATOM 2454 C C . PHE A 1 310 ? -11.839 -2.017 7.360 1.00 97.50 310 PHE A C 1
ATOM 2456 O O . PHE A 1 310 ? -12.518 -2.270 8.363 1.00 97.50 310 PHE A O 1
ATOM 2463 N N . PRO A 1 311 ? -12.176 -1.028 6.507 1.00 96.88 311 PRO A N 1
ATOM 2464 C CA . PRO A 1 311 ? -13.348 -0.179 6.705 1.00 96.88 311 PRO A CA 1
ATOM 2465 C C . PRO A 1 311 ? -14.653 -0.984 6.744 1.00 96.88 311 PRO A C 1
ATOM 2467 O O . PRO A 1 311 ? -14.838 -1.908 5.960 1.00 96.88 311 PRO A O 1
ATOM 2470 N N . GLN A 1 312 ? -15.569 -0.615 7.645 1.00 96.50 312 GLN A N 1
ATOM 2471 C CA . GLN A 1 312 ? -16.790 -1.387 7.938 1.00 96.50 312 GLN A CA 1
ATOM 2472 C C . GLN A 1 312 ? -18.084 -0.766 7.381 1.00 96.50 312 GLN A C 1
ATOM 2474 O O . GLN A 1 312 ? -19.150 -1.348 7.538 1.00 96.50 312 GLN A O 1
ATOM 2479 N N . SER A 1 313 ? -18.011 0.396 6.723 1.00 95.56 313 SER A N 1
ATOM 2480 C CA . SER A 1 313 ? -19.167 1.068 6.110 1.00 95.56 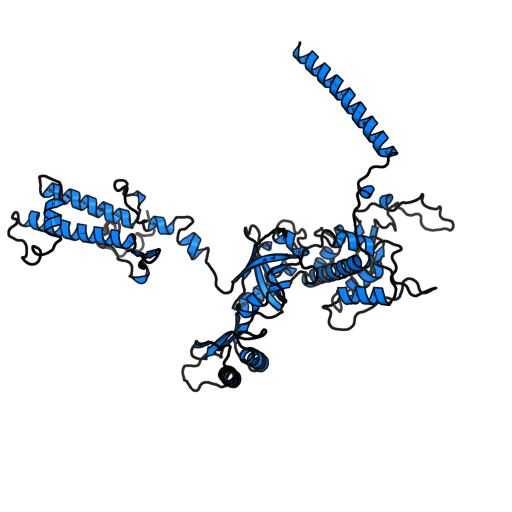313 SER A CA 1
ATOM 2481 C C . SER A 1 313 ? -18.935 1.316 4.620 1.00 95.56 313 SER A C 1
ATOM 2483 O O . SER A 1 313 ? -17.787 1.433 4.186 1.00 95.56 313 SER A O 1
ATOM 2485 N N . GLU A 1 314 ? -20.004 1.396 3.825 1.00 95.19 314 GLU A N 1
ATOM 2486 C CA . GLU A 1 314 ? -19.884 1.693 2.388 1.00 95.19 314 GLU A CA 1
ATOM 2487 C C . GLU A 1 314 ? -19.386 3.122 2.134 1.00 95.19 314 GLU A C 1
ATOM 2489 O O . GLU A 1 314 ? -18.631 3.350 1.192 1.00 95.19 314 GLU A O 1
ATOM 2494 N N . ILE A 1 315 ? -19.713 4.071 3.021 1.00 96.94 315 ILE A N 1
ATOM 2495 C CA . ILE A 1 315 ? -19.188 5.444 2.961 1.00 96.94 315 ILE A CA 1
ATOM 2496 C C . ILE A 1 315 ? -17.662 5.414 3.099 1.00 96.94 315 ILE A C 1
ATOM 2498 O O . ILE A 1 315 ? -16.950 5.921 2.237 1.00 96.94 315 ILE A O 1
ATOM 2502 N N . SER A 1 316 ? -17.146 4.728 4.123 1.00 95.75 316 SER A N 1
ATOM 2503 C CA . SER A 1 316 ? -15.700 4.609 4.338 1.00 95.75 316 SER A CA 1
ATOM 2504 C C . SER A 1 316 ? -15.001 3.827 3.219 1.00 95.75 316 SER A C 1
ATOM 2506 O O . SER A 1 316 ? -13.856 4.127 2.882 1.00 95.75 316 SER A O 1
ATOM 2508 N N . ARG A 1 317 ? -15.664 2.830 2.611 1.00 95.62 317 ARG A N 1
ATOM 2509 C CA . ARG A 1 317 ? -15.127 2.138 1.425 1.00 95.62 317 ARG A CA 1
ATOM 2510 C C . ARG A 1 317 ? -15.057 3.074 0.221 1.00 95.62 317 ARG A C 1
ATOM 2512 O O . ARG A 1 317 ? -14.033 3.091 -0.454 1.00 95.62 317 ARG A O 1
ATOM 2519 N N . SER A 1 318 ? -16.095 3.877 -0.012 1.00 96.38 318 SER A N 1
ATOM 2520 C CA . SER A 1 318 ? -16.123 4.886 -1.076 1.00 96.38 318 SER A CA 1
ATOM 2521 C C . SER A 1 318 ? -14.993 5.905 -0.923 1.00 96.38 318 SER A C 1
ATOM 2523 O O . SER A 1 318 ? -14.272 6.166 -1.885 1.00 96.38 318 SER A O 1
ATOM 2525 N N . GLU A 1 319 ? -14.755 6.414 0.289 1.00 96.81 319 GLU A N 1
ATOM 2526 C CA . GLU A 1 319 ? -13.607 7.288 0.573 1.00 96.81 319 GLU A CA 1
ATOM 2527 C C . GLU A 1 319 ? -12.271 6.581 0.302 1.00 96.81 319 GLU A C 1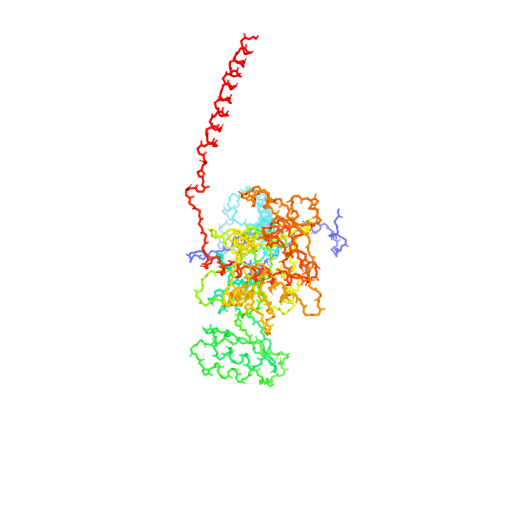
ATOM 2529 O O . GLU A 1 319 ? -11.355 7.169 -0.276 1.00 96.81 319 GLU A O 1
ATOM 2534 N N . GLY A 1 320 ? -12.167 5.298 0.658 1.00 95.31 320 GLY A N 1
ATOM 2535 C CA . GLY A 1 320 ? -11.008 4.470 0.340 1.00 95.31 320 GLY A CA 1
ATOM 2536 C C . GLY A 1 320 ? -10.742 4.374 -1.166 1.00 95.31 320 GLY A C 1
ATOM 2537 O O . GLY A 1 320 ? -9.625 4.639 -1.602 1.00 95.31 320 GLY A O 1
ATOM 2538 N N . TYR A 1 321 ? -11.756 4.051 -1.972 1.00 93.62 321 TYR A N 1
ATOM 2539 C CA . TYR A 1 321 ? -11.607 3.935 -3.428 1.00 93.62 321 TYR A CA 1
ATOM 2540 C C . TYR A 1 321 ? -11.321 5.281 -4.107 1.00 93.62 321 TYR A C 1
ATOM 2542 O O . TYR A 1 321 ? -10.469 5.359 -4.994 1.00 93.62 321 TYR A O 1
ATOM 2550 N N . ASN A 1 322 ? -12.012 6.340 -3.681 1.00 94.12 322 ASN A N 1
ATOM 2551 C CA . ASN A 1 322 ? -12.093 7.586 -4.442 1.00 94.12 322 ASN A CA 1
ATOM 2552 C C . ASN A 1 322 ? -11.228 8.721 -3.899 1.00 94.12 322 ASN A C 1
ATOM 2554 O O . ASN A 1 322 ? -10.922 9.637 -4.653 1.00 94.12 322 ASN A O 1
ATOM 2558 N N . LEU A 1 323 ? -10.834 8.700 -2.623 1.00 94.19 323 LEU A N 1
ATOM 2559 C CA . LEU A 1 323 ? -10.060 9.785 -2.008 1.00 94.19 323 LEU A CA 1
ATOM 2560 C C . LEU A 1 323 ? -8.687 9.316 -1.548 1.00 94.19 323 LEU A C 1
ATOM 2562 O O . LEU A 1 323 ? -7.700 9.994 -1.816 1.00 94.19 323 LEU A O 1
ATOM 2566 N N . VAL A 1 324 ? -8.621 8.174 -0.857 1.00 94.50 324 VAL A N 1
ATOM 2567 C CA . VAL A 1 324 ? -7.408 7.706 -0.162 1.00 94.50 324 VAL A CA 1
ATOM 2568 C C . VAL A 1 324 ? -6.648 6.628 -0.947 1.00 94.50 324 VAL A C 1
ATOM 2570 O O . VAL A 1 324 ? -5.630 6.121 -0.482 1.00 94.50 324 VAL A O 1
ATOM 2573 N N . SER A 1 325 ? -7.095 6.288 -2.157 1.00 94.75 325 SER A N 1
ATOM 2574 C CA . SER A 1 325 ? -6.448 5.272 -2.990 1.00 94.75 325 SER A CA 1
ATOM 2575 C C . SER A 1 325 ? -5.028 5.662 -3.402 1.00 94.75 325 SER A C 1
ATOM 2577 O O . SER A 1 325 ? -4.691 6.847 -3.521 1.00 94.75 325 SER A O 1
ATOM 2579 N N . VAL A 1 326 ? -4.193 4.649 -3.656 1.00 94.94 326 VAL A N 1
ATOM 2580 C CA . VAL A 1 326 ? -2.816 4.835 -4.152 1.00 94.94 326 VAL A CA 1
ATOM 2581 C C . VAL A 1 326 ? -2.796 5.669 -5.437 1.00 94.94 326 VAL A C 1
ATOM 2583 O O . VAL A 1 326 ? -1.931 6.525 -5.601 1.00 94.94 326 VAL A O 1
ATOM 2586 N N . ALA A 1 327 ? -3.783 5.478 -6.321 1.00 93.62 327 ALA A N 1
ATOM 2587 C CA . ALA A 1 327 ? -3.893 6.200 -7.590 1.00 93.62 327 ALA A CA 1
ATOM 2588 C C . ALA A 1 327 ? -3.966 7.720 -7.398 1.00 93.62 327 ALA A C 1
ATOM 2590 O O . ALA A 1 327 ? -3.341 8.468 -8.146 1.00 93.62 327 ALA A O 1
ATOM 2591 N N . ASN A 1 328 ? -4.668 8.172 -6.359 1.00 93.12 328 ASN A N 1
ATOM 2592 C CA . ASN A 1 328 ? -4.832 9.595 -6.061 1.00 93.12 328 ASN A CA 1
ATOM 2593 C C . ASN A 1 328 ? -3.654 10.194 -5.281 1.00 93.12 328 ASN A C 1
ATOM 2595 O O . ASN A 1 328 ? -3.570 11.410 -5.134 1.00 93.12 328 ASN A O 1
ATOM 2599 N N . HIS A 1 329 ? -2.738 9.355 -4.794 1.00 93.25 329 HIS A N 1
ATOM 2600 C CA . HIS A 1 329 ? -1.540 9.757 -4.054 1.00 93.25 329 HIS A CA 1
ATOM 2601 C C . HIS A 1 329 ? -0.258 9.550 -4.872 1.00 93.25 329 HIS A C 1
ATOM 2603 O O . HIS A 1 329 ? 0.830 9.421 -4.310 1.00 93.25 329 HIS A O 1
ATOM 2609 N N . TYR A 1 330 ? -0.369 9.545 -6.206 1.00 93.12 330 TYR A N 1
ATOM 2610 C CA . TYR A 1 330 ? 0.791 9.457 -7.093 1.00 93.12 330 TYR A CA 1
ATOM 2611 C C . TYR A 1 330 ? 1.773 10.629 -6.896 1.00 93.12 330 TYR A C 1
ATOM 2613 O O . TYR A 1 330 ? 2.986 10.424 -6.977 1.00 93.12 330 TYR A O 1
ATOM 2621 N N . LEU A 1 331 ? 1.270 11.835 -6.600 1.00 93.44 331 LEU A N 1
ATOM 2622 C CA . LEU A 1 331 ? 2.065 13.049 -6.375 1.00 93.44 331 LEU A CA 1
ATOM 2623 C C . LEU A 1 331 ? 2.150 13.415 -4.885 1.00 93.44 331 LEU A C 1
ATOM 2625 O O . LEU A 1 331 ? 1.172 13.287 -4.145 1.00 93.44 331 LEU A O 1
ATOM 2629 N N . VAL A 1 332 ? 3.304 13.927 -4.441 1.00 92.06 332 VAL A N 1
ATOM 2630 C CA . VAL A 1 332 ? 3.460 14.485 -3.089 1.00 92.06 332 VAL A CA 1
ATOM 2631 C C . VAL A 1 332 ? 2.722 15.827 -2.996 1.00 92.06 332 VAL A C 1
ATOM 2633 O O . VAL A 1 332 ? 2.956 16.698 -3.833 1.00 92.06 332 VAL A O 1
ATOM 2636 N N . PRO A 1 333 ? 1.938 16.084 -1.932 1.00 90.31 333 PRO A N 1
ATOM 2637 C CA . PRO A 1 333 ? 1.299 17.389 -1.726 1.00 90.31 333 PRO A CA 1
ATOM 2638 C C . PRO A 1 333 ? 2.266 18.573 -1.550 1.00 90.31 333 PRO A C 1
ATOM 2640 O O . PRO A 1 333 ? 1.868 19.717 -1.724 1.00 90.31 333 PRO A O 1
ATOM 2643 N N . LYS A 1 334 ? 3.523 18.313 -1.166 1.00 90.69 334 LYS A N 1
ATOM 2644 C CA . LYS A 1 334 ? 4.545 19.328 -0.868 1.00 90.69 334 LYS A CA 1
ATOM 2645 C C . LYS A 1 334 ? 4.986 20.095 -2.115 1.00 90.69 334 LYS A C 1
ATOM 2647 O O . LYS A 1 334 ? 5.086 21.314 -2.074 1.00 90.69 334 LYS A O 1
ATOM 2652 N N . ASP A 1 335 ? 5.337 19.369 -3.170 1.00 91.81 335 ASP A N 1
ATOM 2653 C CA . ASP A 1 335 ? 6.009 19.909 -4.357 1.00 91.81 335 ASP A CA 1
ATOM 2654 C C . ASP A 1 335 ? 5.478 19.319 -5.672 1.00 91.81 335 ASP A C 1
ATOM 2656 O O . ASP A 1 335 ? 6.020 19.602 -6.738 1.00 91.81 335 ASP A O 1
ATOM 2660 N N . GLY A 1 336 ? 4.433 18.486 -5.614 1.00 90.81 336 GLY A N 1
ATOM 2661 C CA . GLY A 1 336 ? 3.863 17.834 -6.790 1.00 90.81 336 GLY A CA 1
ATOM 2662 C C . GLY A 1 336 ? 4.802 16.817 -7.439 1.00 90.81 336 GLY A C 1
ATOM 2663 O O . GLY A 1 336 ? 4.596 16.453 -8.593 1.00 90.81 336 GLY A O 1
ATOM 2664 N N . THR A 1 337 ? 5.852 16.358 -6.749 1.00 93.19 337 THR A N 1
ATOM 2665 C CA . THR A 1 337 ? 6.765 15.357 -7.314 1.00 93.19 337 THR A CA 1
ATOM 2666 C C . THR A 1 337 ? 6.166 13.946 -7.248 1.00 93.19 337 THR A C 1
ATOM 2668 O O . THR A 1 337 ? 5.452 13.625 -6.298 1.00 93.19 337 THR A O 1
ATOM 2671 N N . PRO A 1 338 ? 6.454 13.058 -8.219 1.00 94.00 338 PRO A N 1
ATOM 2672 C CA . PRO A 1 338 ? 6.000 11.672 -8.150 1.00 94.00 338 PRO A CA 1
ATOM 2673 C C . PRO A 1 338 ? 6.580 10.872 -6.971 1.00 94.00 338 PRO A C 1
ATOM 2675 O O . PRO A 1 338 ? 7.787 10.905 -6.685 1.00 94.00 338 PRO A O 1
ATOM 2678 N N . LEU A 1 339 ? 5.719 10.083 -6.325 1.00 90.81 339 LEU A N 1
ATOM 2679 C CA . LEU A 1 339 ? 6.079 9.109 -5.291 1.00 90.81 339 LEU A CA 1
ATOM 2680 C C . LEU A 1 339 ? 6.274 7.711 -5.864 1.00 90.81 339 LEU A C 1
ATOM 2682 O O . LEU A 1 339 ? 7.324 7.107 -5.639 1.00 90.81 339 LEU A O 1
ATOM 2686 N N . SER A 1 340 ? 5.290 7.213 -6.613 1.00 91.06 340 SER A N 1
ATOM 2687 C CA . SER A 1 340 ? 5.322 5.850 -7.136 1.00 91.06 340 SER A CA 1
ATOM 2688 C C . SER A 1 340 ? 6.189 5.747 -8.387 1.00 91.06 340 SER A C 1
ATOM 2690 O O . SER A 1 340 ? 6.116 6.573 -9.297 1.00 91.06 340 SER A O 1
ATOM 2692 N N . GLY A 1 341 ? 7.005 4.700 -8.460 1.00 93.94 341 GLY A N 1
ATOM 2693 C CA . GLY A 1 341 ? 7.818 4.411 -9.635 1.00 93.94 341 GLY A CA 1
ATOM 2694 C C . GLY A 1 341 ? 8.594 3.112 -9.489 1.00 93.94 341 GLY A C 1
ATOM 2695 O O . GLY A 1 341 ? 8.833 2.645 -8.377 1.00 93.94 341 GLY A O 1
ATOM 2696 N N . LEU A 1 342 ? 8.995 2.521 -10.611 1.00 94.94 342 LEU A N 1
ATOM 2697 C CA . LEU A 1 342 ? 9.788 1.297 -10.587 1.00 94.94 342 LEU A CA 1
ATOM 2698 C C . LEU A 1 342 ? 11.245 1.599 -10.227 1.00 94.94 342 LEU A C 1
ATOM 2700 O O . LEU A 1 342 ? 11.800 2.653 -10.558 1.00 94.94 342 LEU A O 1
ATOM 2704 N N . ILE A 1 343 ? 11.867 0.646 -9.543 1.00 92.62 343 ILE A N 1
ATOM 2705 C CA . ILE A 1 343 ? 13.223 0.749 -9.003 1.00 92.62 343 ILE A CA 1
ATOM 2706 C C . ILE A 1 343 ? 14.040 -0.502 -9.355 1.00 92.62 343 ILE A C 1
ATOM 2708 O O . ILE A 1 343 ? 13.474 -1.512 -9.769 1.00 92.62 343 ILE A O 1
ATOM 2712 N N . GLN A 1 344 ? 15.363 -0.414 -9.176 1.00 92.25 344 GLN A N 1
ATOM 2713 C CA . GLN A 1 344 ? 16.308 -1.541 -9.235 1.00 92.25 344 GLN A CA 1
ATOM 2714 C C . GLN A 1 344 ? 16.195 -2.367 -10.532 1.00 92.25 344 GLN A C 1
ATOM 2716 O O . GLN A 1 344 ? 16.433 -1.832 -11.616 1.00 92.25 344 GLN A O 1
ATOM 2721 N N . ASP A 1 345 ? 15.820 -3.640 -10.433 1.00 94.38 345 ASP A N 1
ATOM 2722 C CA . ASP A 1 345 ? 15.803 -4.621 -11.520 1.00 94.38 345 ASP A CA 1
ATOM 2723 C C . ASP A 1 345 ? 14.914 -4.202 -12.690 1.00 94.38 345 ASP A C 1
ATOM 2725 O O . ASP A 1 345 ? 15.278 -4.371 -13.855 1.00 94.38 345 ASP A O 1
ATOM 2729 N N . HIS A 1 346 ? 13.789 -3.549 -12.401 1.00 95.50 346 HIS A N 1
ATOM 2730 C CA . HIS A 1 346 ? 12.912 -2.992 -13.427 1.00 95.50 346 HIS A CA 1
ATOM 2731 C C . HIS A 1 346 ? 13.601 -1.892 -14.246 1.00 95.50 346 HIS A C 1
ATOM 2733 O O . HIS A 1 346 ? 13.346 -1.745 -15.440 1.00 95.50 346 HIS A O 1
ATOM 2739 N N . VAL A 1 347 ? 14.506 -1.122 -13.630 1.00 95.25 347 VAL A N 1
ATOM 2740 C CA . VAL A 1 347 ? 15.290 -0.103 -14.341 1.00 95.25 347 VAL A CA 1
ATOM 2741 C C . VAL A 1 347 ? 16.255 -0.767 -15.318 1.00 95.25 347 VAL A C 1
ATOM 2743 O O . VAL A 1 347 ? 16.315 -0.374 -16.478 1.00 95.25 347 VAL A O 1
ATOM 2746 N N . ILE A 1 348 ? 16.952 -1.807 -14.871 1.00 94.88 348 ILE A N 1
ATOM 2747 C CA . ILE A 1 348 ? 17.906 -2.562 -15.690 1.00 94.88 348 ILE A CA 1
ATOM 2748 C C . ILE A 1 348 ? 17.185 -3.242 -16.857 1.00 94.88 348 ILE A C 1
ATOM 2750 O O . ILE A 1 348 ? 17.595 -3.119 -18.013 1.00 94.88 348 ILE A O 1
ATOM 2754 N N . SER A 1 349 ? 16.090 -3.931 -16.549 1.00 96.19 349 SER A N 1
ATOM 2755 C CA . SER A 1 349 ? 15.279 -4.659 -17.515 1.00 96.19 349 SER A CA 1
ATOM 2756 C C . SER A 1 349 ? 14.664 -3.731 -18.565 1.00 96.19 349 SER A C 1
ATOM 2758 O O . SER A 1 349 ? 14.790 -4.006 -19.756 1.00 96.19 349 SER A O 1
ATOM 2760 N N . GLY A 1 350 ? 14.102 -2.584 -18.163 1.00 95.75 350 GLY A N 1
ATOM 2761 C CA . GLY A 1 350 ? 13.538 -1.614 -19.106 1.00 95.75 350 GLY A CA 1
ATOM 2762 C C . GLY A 1 350 ? 14.571 -1.044 -20.079 1.00 95.75 350 GLY A C 1
ATOM 2763 O O . GLY A 1 350 ? 14.294 -0.977 -21.281 1.00 95.75 350 GLY A O 1
ATOM 2764 N N . VAL A 1 351 ? 15.793 -0.756 -19.612 1.00 95.75 351 VAL A N 1
ATOM 2765 C CA . VAL A 1 351 ? 16.897 -0.367 -20.503 1.00 95.75 351 VAL A CA 1
ATOM 2766 C C . VAL A 1 351 ? 17.215 -1.514 -21.460 1.00 95.75 351 VAL A C 1
ATOM 2768 O O . VAL A 1 351 ? 17.095 -1.332 -22.667 1.00 95.75 351 VAL A O 1
ATOM 2771 N N . LYS A 1 352 ? 17.550 -2.713 -20.957 1.00 95.50 352 LYS A N 1
ATOM 2772 C CA . LYS A 1 352 ? 17.945 -3.866 -21.795 1.00 95.50 352 LYS A CA 1
ATOM 2773 C C . LYS A 1 352 ? 16.875 -4.253 -22.823 1.00 95.50 352 LYS A C 1
ATOM 2775 O O . LYS A 1 352 ? 17.223 -4.561 -23.962 1.00 95.50 352 LYS A O 1
ATOM 2780 N N . LEU A 1 353 ? 15.597 -4.194 -22.445 1.00 96.69 353 LEU A N 1
ATOM 2781 C CA . LEU A 1 353 ? 14.471 -4.460 -23.336 1.00 96.69 353 LEU A CA 1
ATOM 2782 C C . LEU A 1 353 ? 14.398 -3.422 -24.460 1.00 96.69 353 LEU A C 1
ATOM 2784 O O . LEU A 1 353 ? 14.152 -3.775 -25.610 1.00 96.69 353 LEU A O 1
ATOM 2788 N N . THR A 1 354 ? 14.609 -2.141 -24.147 1.00 96.38 354 THR A N 1
ATOM 2789 C CA . THR A 1 354 ? 14.417 -1.041 -25.104 1.00 96.38 354 THR A CA 1
ATOM 2790 C C . THR A 1 354 ? 15.656 -0.706 -25.935 1.00 96.38 354 THR A C 1
ATOM 2792 O O . THR A 1 354 ? 15.528 0.047 -26.899 1.00 96.38 354 THR A O 1
ATOM 2795 N N . VAL A 1 355 ? 16.827 -1.297 -25.664 1.00 93.94 355 VAL A N 1
ATOM 2796 C CA . VAL A 1 355 ? 18.043 -1.117 -26.483 1.00 93.94 355 VAL A CA 1
ATOM 2797 C C . VAL A 1 355 ? 17.805 -1.488 -27.954 1.00 93.94 355 VAL A C 1
ATOM 2799 O O . VAL A 1 355 ? 17.251 -2.539 -28.290 1.00 93.94 355 VAL A O 1
ATOM 2802 N N . ARG A 1 356 ? 18.285 -0.642 -28.877 1.00 91.19 356 ARG A N 1
ATOM 2803 C CA . ARG A 1 356 ? 18.260 -0.942 -30.318 1.00 91.19 356 ARG A CA 1
ATOM 2804 C C . ARG A 1 356 ? 19.083 -2.182 -30.656 1.00 91.19 356 ARG A C 1
ATOM 2806 O O . ARG A 1 356 ? 20.231 -2.323 -30.249 1.00 91.19 356 ARG A O 1
ATOM 2813 N N . GLY A 1 357 ? 18.501 -3.040 -31.490 1.00 89.50 357 GLY A N 1
ATOM 2814 C CA . GLY A 1 357 ? 19.082 -4.327 -31.874 1.00 89.50 357 GLY A CA 1
ATOM 2815 C C . GLY A 1 357 ? 18.536 -5.507 -31.070 1.00 89.50 357 GLY A C 1
ATOM 2816 O O . GLY A 1 357 ? 18.862 -6.645 -31.397 1.00 89.50 357 GLY A O 1
ATOM 2817 N N . LYS A 1 358 ? 17.678 -5.265 -30.066 1.00 94.25 358 LYS A N 1
ATOM 2818 C CA . LYS A 1 358 ? 16.927 -6.324 -29.391 1.00 94.25 358 LYS A CA 1
ATOM 2819 C C . LYS A 1 358 ? 15.660 -6.666 -30.178 1.00 94.25 358 LYS A C 1
ATOM 2821 O O . LYS A 1 358 ? 14.778 -5.818 -30.341 1.00 94.25 358 LYS A O 1
ATOM 2826 N N . PHE A 1 359 ? 15.584 -7.909 -30.647 1.00 96.25 359 PHE A N 1
ATOM 2827 C CA . PHE A 1 359 ? 14.468 -8.432 -31.430 1.00 96.25 359 PHE A CA 1
ATOM 2828 C C . PHE A 1 359 ? 13.880 -9.695 -30.802 1.00 96.25 359 PHE A C 1
ATOM 2830 O O . PHE A 1 359 ? 14.598 -10.491 -30.200 1.00 96.25 359 PHE A O 1
ATOM 2837 N N . PHE A 1 360 ? 12.579 -9.871 -30.995 1.00 96.94 360 PHE A N 1
ATOM 2838 C CA . PHE A 1 360 ? 11.764 -10.946 -30.451 1.00 96.94 360 PHE A CA 1
ATOM 2839 C C . PHE A 1 360 ? 11.027 -11.659 -31.574 1.00 96.94 360 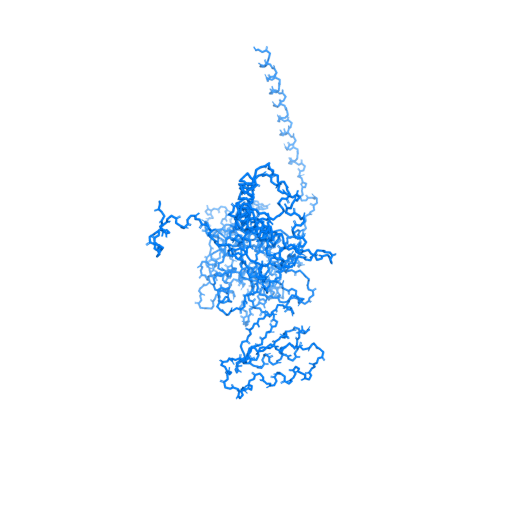PHE A C 1
ATOM 2841 O O . PHE A 1 360 ? 10.589 -11.039 -32.551 1.00 96.94 360 PHE A O 1
ATOM 2848 N N . SER A 1 361 ? 10.878 -12.973 -31.427 1.00 97.00 361 SER A N 1
ATOM 2849 C CA . SER A 1 361 ? 9.994 -13.739 -32.295 1.00 97.00 361 SER A CA 1
ATOM 2850 C C . SER A 1 361 ? 8.528 -13.409 -31.988 1.00 97.00 361 SER A C 1
ATOM 2852 O O . SER A 1 361 ? 8.211 -12.811 -30.958 1.00 97.00 361 SER A O 1
ATOM 2854 N N . ARG A 1 362 ? 7.608 -13.813 -32.874 1.00 96.44 362 ARG A N 1
ATOM 2855 C CA . ARG A 1 362 ? 6.166 -13.607 -32.663 1.00 96.44 362 ARG A CA 1
ATOM 2856 C C . ARG A 1 362 ? 5.689 -14.172 -31.321 1.00 96.44 362 ARG A C 1
ATOM 2858 O O . ARG A 1 362 ? 4.899 -13.519 -30.648 1.00 96.44 362 ARG A O 1
ATOM 2865 N N . THR A 1 363 ? 6.164 -15.361 -30.951 1.00 96.50 363 THR A N 1
ATOM 2866 C CA . THR A 1 363 ? 5.773 -16.048 -29.713 1.00 96.50 363 THR A CA 1
ATOM 2867 C C . THR A 1 363 ? 6.265 -15.297 -28.486 1.00 96.50 363 THR A C 1
ATOM 2869 O O . THR A 1 363 ? 5.473 -15.037 -27.587 1.00 96.50 363 THR A O 1
ATOM 2872 N N . ASP A 1 364 ? 7.528 -14.865 -28.483 1.00 96.62 364 ASP A N 1
ATOM 2873 C CA . ASP A 1 364 ? 8.110 -14.137 -27.349 1.00 96.62 364 ASP A CA 1
ATOM 2874 C C . ASP A 1 364 ? 7.440 -12.770 -27.174 1.00 96.62 364 ASP A C 1
ATOM 2876 O O . ASP A 1 364 ? 7.091 -12.378 -26.063 1.00 96.62 364 ASP A O 1
ATOM 2880 N N . TYR A 1 365 ? 7.196 -12.062 -28.283 1.00 97.44 365 TYR A N 1
ATOM 2881 C CA . TYR A 1 365 ? 6.477 -10.789 -28.280 1.00 97.44 365 TYR A CA 1
ATOM 2882 C C . TYR A 1 365 ? 5.070 -10.941 -27.688 1.00 97.44 365 TYR A C 1
ATOM 2884 O O . TYR A 1 365 ? 4.696 -10.193 -26.786 1.00 97.44 365 TYR A O 1
ATOM 2892 N N . GLN A 1 366 ? 4.298 -11.927 -28.158 1.00 96.12 366 GLN A N 1
ATOM 2893 C CA . GLN A 1 366 ? 2.947 -12.171 -27.651 1.00 96.12 366 GLN A CA 1
ATOM 2894 C C . GLN A 1 366 ? 2.953 -12.597 -26.180 1.00 96.12 366 GLN A C 1
ATOM 2896 O O . GLN A 1 366 ? 2.097 -12.142 -25.425 1.00 96.12 366 GLN A O 1
ATOM 2901 N N . HIS A 1 367 ? 3.926 -13.409 -25.761 1.00 95.56 367 HIS A N 1
ATOM 2902 C CA . HIS A 1 367 ? 4.078 -13.829 -24.370 1.00 95.56 367 HIS A CA 1
ATOM 2903 C C . HIS A 1 367 ? 4.349 -12.639 -23.437 1.00 95.56 367 HIS A C 1
ATOM 2905 O O . HIS A 1 367 ? 3.616 -12.442 -22.468 1.00 95.56 367 HIS A O 1
ATOM 2911 N N . LEU A 1 368 ? 5.327 -11.791 -23.778 1.00 96.44 368 LEU A N 1
ATOM 2912 C CA . LEU A 1 368 ? 5.659 -10.590 -23.003 1.00 96.44 368 LEU A CA 1
ATOM 2913 C C . LEU A 1 368 ? 4.472 -9.621 -22.910 1.00 96.44 368 LEU A C 1
ATOM 2915 O O . LEU A 1 368 ? 4.162 -9.119 -21.830 1.00 96.44 368 LEU A O 1
ATOM 2919 N N . VAL A 1 369 ? 3.779 -9.378 -24.028 1.00 96.25 369 VAL A N 1
ATOM 2920 C CA . VAL A 1 369 ? 2.599 -8.499 -24.063 1.00 96.25 369 VAL A CA 1
ATOM 2921 C C . VAL A 1 369 ? 1.458 -9.066 -23.216 1.00 96.25 369 VAL A C 1
ATOM 2923 O O . VAL A 1 369 ? 0.819 -8.317 -22.477 1.00 96.25 369 VAL A O 1
ATOM 2926 N N . PHE A 1 370 ? 1.207 -10.375 -23.290 1.00 94.44 370 PHE A N 1
ATOM 2927 C CA . PHE A 1 370 ? 0.151 -11.023 -22.516 1.00 94.44 370 PHE A CA 1
ATOM 2928 C C . PHE A 1 370 ? 0.432 -10.977 -21.010 1.00 94.44 370 PHE A C 1
ATOM 2930 O O . PHE A 1 370 ? -0.464 -10.674 -20.226 1.00 94.44 370 PHE A O 1
ATOM 2937 N N . GLN A 1 371 ? 1.683 -11.195 -20.599 1.00 93.31 371 GLN A N 1
ATOM 2938 C CA . GLN A 1 371 ? 2.071 -11.100 -19.192 1.00 93.31 371 GLN A CA 1
ATOM 2939 C C . GLN A 1 371 ? 1.921 -9.672 -18.652 1.00 93.31 371 GLN A C 1
ATOM 2941 O O . GLN A 1 371 ? 1.394 -9.475 -17.552 1.00 93.31 371 GLN A O 1
ATOM 2946 N N . ALA A 1 372 ? 2.316 -8.674 -19.448 1.00 93.88 372 ALA A N 1
ATOM 2947 C CA . ALA A 1 372 ? 2.150 -7.265 -19.109 1.00 93.88 372 ALA A CA 1
ATOM 2948 C C . ALA A 1 372 ? 0.672 -6.898 -18.901 1.00 93.88 372 ALA A C 1
ATOM 2950 O O . ALA A 1 372 ? 0.322 -6.254 -17.916 1.00 93.88 372 ALA A O 1
ATOM 2951 N N . LEU A 1 373 ? -0.200 -7.331 -19.815 1.00 92.81 373 LEU A N 1
ATOM 2952 C CA . LEU A 1 373 ? -1.618 -6.964 -19.868 1.00 92.81 373 LEU A CA 1
ATOM 2953 C C . LEU A 1 373 ? -2.537 -8.019 -19.232 1.00 92.81 373 LEU A C 1
ATOM 2955 O O . LEU A 1 373 ? -3.702 -8.118 -19.605 1.00 92.81 373 LEU A O 1
ATOM 2959 N N . SER A 1 374 ? -2.045 -8.778 -18.251 1.00 87.06 374 SER A N 1
ATOM 2960 C CA . SER A 1 374 ? -2.787 -9.875 -17.603 1.00 87.06 374 SER A CA 1
ATOM 2961 C C . SER A 1 374 ? -4.130 -9.470 -16.978 1.00 87.06 374 SER A C 1
ATOM 2963 O O . SER A 1 374 ? -5.015 -10.308 -16.846 1.00 87.06 374 SER A O 1
ATOM 2965 N N . GLN A 1 375 ? -4.299 -8.194 -16.619 1.00 80.25 375 GLN A N 1
ATOM 2966 C CA . GLN A 1 375 ? -5.542 -7.651 -16.053 1.00 80.25 375 GLN A CA 1
ATOM 2967 C C . GLN A 1 375 ? -6.505 -7.093 -17.111 1.00 80.25 375 GLN A C 1
ATOM 2969 O O . GLN A 1 375 ? -7.633 -6.716 -16.790 1.00 80.25 375 GLN A O 1
ATOM 2974 N N . LYS A 1 376 ? -6.066 -6.968 -18.371 1.00 82.62 376 LYS A N 1
ATOM 2975 C CA . LYS A 1 376 ? -6.894 -6.394 -19.429 1.00 82.62 376 LYS A CA 1
ATOM 2976 C C . LYS A 1 376 ? -7.910 -7.431 -19.893 1.00 82.62 376 LYS A C 1
ATOM 2978 O O . LYS A 1 376 ? -7.563 -8.421 -20.529 1.00 82.62 376 LYS A O 1
ATOM 2983 N N . ASN A 1 377 ? -9.182 -7.135 -19.655 1.00 80.69 377 ASN A N 1
ATOM 2984 C CA . ASN A 1 377 ? -10.281 -7.904 -20.220 1.00 80.69 377 ASN A CA 1
ATOM 2985 C C . ASN A 1 377 ? -10.531 -7.459 -21.669 1.00 80.69 377 ASN A C 1
ATOM 2987 O O . ASN A 1 377 ? -10.772 -6.280 -21.932 1.00 80.69 377 ASN A O 1
ATOM 2991 N N . GLY A 1 378 ? -10.492 -8.403 -22.611 1.00 85.44 378 GLY A N 1
ATOM 2992 C CA . GLY A 1 378 ? -10.871 -8.181 -24.008 1.00 85.44 378 GLY A CA 1
ATOM 2993 C C . GLY A 1 378 ? -9.710 -8.213 -25.003 1.00 85.44 378 GLY A C 1
ATOM 2994 O O . GLY A 1 378 ? -8.662 -8.808 -24.763 1.00 85.44 378 GLY A O 1
ATOM 2995 N N . TYR A 1 379 ? -9.931 -7.605 -26.170 1.00 89.31 379 TYR A N 1
ATOM 2996 C CA . TYR A 1 379 ? -9.004 -7.679 -27.297 1.00 89.31 379 TYR A CA 1
ATOM 2997 C C . TYR A 1 379 ? -7.732 -6.848 -27.061 1.00 89.31 379 TYR A C 1
ATOM 2999 O O . TYR A 1 379 ? -7.794 -5.660 -26.725 1.00 89.31 379 TYR A O 1
ATOM 3007 N N . ILE A 1 380 ? -6.570 -7.467 -27.287 1.00 93.62 380 ILE A N 1
ATOM 3008 C CA . ILE A 1 380 ? -5.261 -6.809 -27.232 1.00 93.62 380 ILE A CA 1
ATOM 3009 C C . ILE A 1 380 ? -4.859 -6.398 -28.649 1.00 93.62 380 ILE A C 1
ATOM 3011 O O . ILE A 1 380 ? -4.665 -7.240 -29.526 1.00 93.62 380 ILE A O 1
ATOM 3015 N N . LYS A 1 381 ? -4.685 -5.092 -28.872 1.00 92.94 381 LYS A N 1
ATOM 3016 C CA . LYS A 1 381 ? -4.207 -4.561 -30.152 1.00 92.94 381 LYS A CA 1
ATOM 3017 C C . LYS A 1 381 ? -2.707 -4.819 -30.278 1.00 92.94 381 LYS A C 1
ATOM 3019 O O . LYS A 1 381 ? -1.933 -4.224 -29.536 1.00 92.94 381 LYS A O 1
ATOM 3024 N N . LEU A 1 382 ? -2.306 -5.686 -31.203 1.00 95.44 382 LEU A N 1
ATOM 3025 C CA . LEU A 1 382 ? -0.899 -5.984 -31.491 1.00 95.44 382 LEU A CA 1
ATOM 3026 C C . LEU A 1 382 ? -0.362 -5.114 -32.635 1.00 95.44 382 LEU A C 1
ATOM 3028 O O . LEU A 1 382 ? -1.123 -4.659 -33.489 1.00 95.44 382 LEU A O 1
ATOM 3032 N N . MET A 1 383 ? 0.955 -4.912 -32.660 1.00 95.44 383 MET A N 1
ATOM 3033 C CA . MET A 1 383 ? 1.650 -4.183 -33.725 1.00 95.44 383 MET A CA 1
ATOM 3034 C C . MET A 1 383 ? 2.151 -5.128 -34.830 1.00 95.44 383 MET A C 1
ATOM 3036 O O . MET A 1 383 ? 2.460 -6.290 -34.543 1.00 95.44 383 MET A O 1
ATOM 3040 N N . PRO A 1 384 ? 2.294 -4.655 -36.082 1.00 96.69 384 PRO A N 1
ATOM 3041 C CA . PRO A 1 384 ? 2.992 -5.406 -37.125 1.00 96.69 384 PRO A CA 1
ATOM 3042 C C . PRO A 1 384 ? 4.490 -5.568 -36.795 1.00 96.69 384 PRO A C 1
ATOM 3044 O O . PRO A 1 384 ? 5.041 -4.773 -36.028 1.00 96.69 384 PRO A O 1
ATOM 3047 N N . PRO A 1 385 ? 5.179 -6.581 -37.352 1.00 97.25 385 PRO A N 1
ATOM 3048 C CA . PRO A 1 385 ? 6.607 -6.777 -37.109 1.00 97.25 385 PRO A CA 1
ATOM 3049 C C . PRO A 1 385 ? 7.438 -5.626 -37.691 1.00 97.25 385 PRO A C 1
ATOM 3051 O O . PRO A 1 385 ? 7.144 -5.123 -38.775 1.00 97.25 385 PRO A O 1
ATOM 3054 N N . ALA A 1 386 ? 8.507 -5.238 -36.991 1.00 95.94 386 ALA A N 1
ATOM 3055 C CA . ALA A 1 386 ? 9.467 -4.247 -37.488 1.00 95.94 386 ALA A CA 1
ATOM 3056 C C . ALA A 1 386 ? 10.306 -4.784 -38.659 1.00 95.94 386 ALA A C 1
ATOM 3058 O O . ALA A 1 386 ? 10.702 -4.028 -39.542 1.00 95.94 386 ALA A O 1
ATOM 3059 N N . ILE A 1 387 ? 10.586 -6.090 -38.669 1.00 96.31 387 ILE A N 1
ATOM 3060 C CA . ILE A 1 387 ? 11.323 -6.764 -39.742 1.00 96.31 387 ILE A CA 1
ATOM 3061 C C . ILE A 1 387 ? 10.424 -7.846 -40.321 1.00 96.31 387 ILE A C 1
ATOM 3063 O O . ILE A 1 387 ? 9.978 -8.712 -39.579 1.00 96.31 387 ILE A O 1
ATOM 3067 N N . TRP A 1 388 ? 10.189 -7.820 -41.634 1.00 94.94 388 TRP A N 1
ATOM 3068 C CA . TRP A 1 388 ? 9.368 -8.821 -42.329 1.00 94.94 388 TRP A CA 1
ATOM 3069 C C . TRP A 1 388 ? 10.181 -9.999 -42.875 1.00 94.94 388 TRP A C 1
ATOM 3071 O O . TRP A 1 388 ? 9.754 -11.147 -42.773 1.00 94.94 388 TRP A O 1
ATOM 3081 N N . LYS A 1 389 ? 11.357 -9.724 -43.450 1.00 94.81 389 LYS A N 1
ATOM 3082 C CA . LYS A 1 389 ? 12.266 -10.723 -44.032 1.00 94.81 389 LYS A CA 1
ATOM 3083 C C . LYS A 1 389 ? 13.638 -10.646 -43.347 1.00 94.81 389 LYS A C 1
ATOM 3085 O O . LYS A 1 389 ? 14.071 -9.537 -43.041 1.00 94.81 389 LYS A O 1
ATOM 3090 N N . PRO A 1 390 ? 14.341 -11.774 -43.127 1.00 94.12 390 PRO A N 1
ATOM 3091 C CA . PRO A 1 390 ? 13.979 -13.146 -43.513 1.00 94.12 390 PRO A CA 1
ATOM 3092 C C . PRO A 1 390 ? 12.925 -13.809 -42.605 1.00 94.12 390 PRO A C 1
ATOM 3094 O O . PRO A 1 390 ? 12.302 -14.780 -43.017 1.00 94.12 390 PRO A O 1
ATOM 3097 N N . LYS A 1 391 ? 12.692 -13.281 -41.397 1.00 94.12 391 LYS A N 1
ATOM 3098 C CA . LYS A 1 391 ? 11.677 -13.760 -40.445 1.00 94.12 391 LYS A CA 1
ATOM 3099 C C . LYS A 1 391 ? 10.946 -12.559 -39.832 1.00 94.12 391 LYS A C 1
ATOM 3101 O O . LYS A 1 391 ? 11.611 -11.549 -39.593 1.00 94.12 391 LYS A O 1
ATOM 3106 N N . PRO A 1 392 ? 9.637 -12.663 -39.526 1.00 97.06 392 PRO A N 1
ATOM 3107 C CA . PRO A 1 392 ? 8.924 -11.628 -38.789 1.00 97.06 392 PRO A CA 1
ATOM 3108 C C . PRO A 1 392 ? 9.504 -11.468 -37.378 1.00 97.06 392 PRO A C 1
ATOM 3110 O O . PRO A 1 392 ? 9.457 -12.408 -36.576 1.00 97.06 392 PRO A O 1
ATOM 3113 N N . LEU A 1 393 ? 10.051 -10.288 -37.086 1.00 97.69 393 LEU A N 1
ATOM 3114 C CA . LEU A 1 393 ? 10.631 -9.941 -35.787 1.00 97.69 393 LEU A CA 1
ATOM 3115 C C . LEU A 1 393 ? 10.087 -8.608 -35.274 1.00 97.69 393 LEU A C 1
ATOM 3117 O O . LEU A 1 393 ? 9.918 -7.651 -36.035 1.00 97.69 393 LEU A O 1
ATOM 3121 N N . TRP A 1 394 ? 9.880 -8.547 -33.962 1.00 97.94 394 TRP A N 1
ATOM 3122 C CA . TRP A 1 394 ? 9.437 -7.357 -33.242 1.00 97.94 394 TRP A CA 1
ATOM 3123 C C . TRP A 1 394 ? 10.575 -6.787 -32.411 1.00 97.94 394 TRP A C 1
ATOM 3125 O O . TRP A 1 394 ? 11.361 -7.540 -31.846 1.00 97.94 394 TRP A O 1
ATOM 3135 N N . SER A 1 395 ? 10.682 -5.466 -32.314 1.00 97.62 395 SER A N 1
ATOM 3136 C CA . SER A 1 395 ? 11.665 -4.838 -31.428 1.00 97.62 395 SER A CA 1
ATOM 3137 C C . SER A 1 395 ? 11.148 -4.766 -29.988 1.00 97.62 395 SER A C 1
ATOM 3139 O O . SER A 1 395 ? 9.941 -4.750 -29.744 1.00 97.62 395 SER A O 1
ATOM 3141 N N . GLY A 1 396 ? 12.044 -4.654 -29.007 1.00 96.62 396 GLY A N 1
ATOM 3142 C CA . GLY A 1 396 ? 11.612 -4.424 -27.622 1.00 96.62 396 GLY A CA 1
ATOM 3143 C C . GLY A 1 396 ? 10.902 -3.081 -27.412 1.00 96.62 396 GLY A C 1
ATOM 3144 O O . GLY A 1 396 ? 9.991 -2.979 -26.592 1.00 96.62 396 GLY A O 1
ATOM 3145 N N . LYS A 1 397 ? 11.211 -2.072 -28.238 1.00 97.00 397 LYS A N 1
ATOM 3146 C CA . LYS A 1 397 ? 10.457 -0.809 -28.281 1.00 97.00 397 LYS A CA 1
ATOM 3147 C C . LYS A 1 397 ? 8.996 -1.028 -28.708 1.00 97.00 397 LYS A C 1
ATOM 3149 O O . LYS A 1 397 ? 8.101 -0.382 -28.164 1.00 97.00 397 LYS A O 1
ATOM 3154 N N . GLN A 1 398 ? 8.724 -1.980 -29.609 1.00 97.56 398 GLN A N 1
ATOM 3155 C CA . GLN A 1 398 ? 7.351 -2.342 -29.992 1.00 97.56 398 GLN A CA 1
ATOM 3156 C C . GLN A 1 398 ? 6.585 -3.041 -28.863 1.00 97.56 398 GLN A C 1
ATOM 3158 O O . GLN A 1 398 ? 5.381 -2.826 -28.745 1.00 97.56 398 GLN A O 1
ATOM 3163 N N . VAL A 1 399 ? 7.248 -3.827 -28.002 1.00 97.31 399 VAL A N 1
ATOM 3164 C CA . VAL A 1 399 ? 6.611 -4.411 -26.801 1.00 97.31 399 VAL A CA 1
ATOM 3165 C C . VAL A 1 399 ? 6.062 -3.294 -25.912 1.00 97.31 399 VAL A C 1
ATOM 3167 O O . VAL A 1 399 ? 4.874 -3.275 -25.599 1.00 97.31 399 VAL A O 1
ATOM 3170 N N . VAL A 1 400 ? 6.904 -2.312 -25.582 1.00 96.94 400 VAL A N 1
ATOM 3171 C CA . VAL A 1 400 ? 6.515 -1.150 -24.769 1.00 96.94 400 VAL A CA 1
ATOM 3172 C C . VAL A 1 400 ? 5.413 -0.330 -25.444 1.00 96.94 400 VAL A C 1
ATOM 3174 O O . VAL A 1 400 ? 4.424 0.015 -24.801 1.00 96.94 400 VAL A O 1
ATOM 3177 N N . SER A 1 401 ? 5.544 -0.072 -26.746 1.00 97.38 401 SER A N 1
ATOM 3178 C CA . SER A 1 401 ? 4.538 0.654 -27.538 1.00 97.38 401 SER A CA 1
ATOM 3179 C C . SER A 1 401 ? 3.173 -0.033 -27.484 1.00 97.38 401 SER A C 1
ATOM 3181 O O . SER A 1 401 ? 2.148 0.599 -27.243 1.00 97.38 401 SER A O 1
ATOM 3183 N N . THR A 1 402 ? 3.163 -1.363 -27.619 1.00 97.06 402 THR A N 1
ATOM 3184 C CA . THR A 1 402 ? 1.943 -2.177 -27.541 1.00 97.06 402 THR A CA 1
ATOM 3185 C C . THR A 1 402 ? 1.268 -2.022 -26.180 1.00 97.06 402 THR A C 1
ATOM 3187 O O . THR A 1 402 ? 0.048 -1.882 -26.115 1.00 97.06 402 THR A O 1
ATOM 3190 N N . ILE A 1 403 ? 2.044 -2.005 -25.094 1.00 96.50 403 ILE A N 1
ATOM 3191 C CA . ILE A 1 403 ? 1.523 -1.808 -23.737 1.00 96.50 403 ILE A CA 1
ATOM 3192 C C . ILE A 1 403 ? 0.891 -0.415 -23.601 1.00 96.50 403 ILE A C 1
ATOM 3194 O O . ILE A 1 403 ? -0.265 -0.317 -23.194 1.00 96.50 403 ILE A O 1
ATOM 3198 N N . ILE A 1 404 ? 1.592 0.650 -24.010 1.00 95.88 404 ILE A N 1
ATOM 3199 C CA . ILE A 1 404 ? 1.095 2.037 -23.927 1.00 95.88 404 ILE A CA 1
ATOM 3200 C C . ILE A 1 404 ? -0.222 2.198 -24.700 1.00 95.88 404 ILE A C 1
ATOM 3202 O O . ILE A 1 404 ? -1.200 2.727 -24.164 1.00 95.88 404 ILE A O 1
ATOM 3206 N N . ILE A 1 405 ? -0.278 1.688 -25.933 1.00 95.06 405 ILE A N 1
ATOM 3207 C CA . ILE A 1 405 ? -1.471 1.764 -26.788 1.00 95.06 405 ILE A CA 1
ATOM 3208 C C . ILE A 1 405 ? -2.659 1.039 -26.144 1.00 95.06 405 ILE A C 1
ATOM 3210 O O . ILE A 1 405 ? -3.792 1.504 -26.233 1.00 95.06 405 ILE A O 1
ATOM 3214 N N . ASN A 1 406 ? -2.422 -0.100 -25.489 1.00 94.56 406 ASN A N 1
ATOM 3215 C CA . ASN A 1 406 ? -3.491 -0.901 -24.896 1.00 94.56 406 ASN A CA 1
ATOM 3216 C C . ASN A 1 406 ? -3.984 -0.395 -23.535 1.00 94.56 406 ASN A C 1
ATOM 3218 O O . ASN A 1 406 ? -5.112 -0.735 -23.176 1.00 94.56 406 ASN A O 1
ATOM 3222 N N . ILE A 1 407 ? -3.167 0.360 -22.798 1.00 92.81 407 ILE A N 1
ATOM 3223 C CA . ILE A 1 407 ? -3.534 0.973 -21.509 1.00 92.81 407 ILE A CA 1
ATOM 3224 C C . ILE A 1 407 ? -4.217 2.326 -21.705 1.00 92.81 407 ILE A C 1
ATOM 3226 O O . ILE A 1 407 ? -5.027 2.730 -20.873 1.00 92.81 407 ILE A O 1
ATOM 3230 N N . THR A 1 408 ? -3.920 3.021 -22.806 1.00 92.50 408 THR A N 1
ATOM 3231 C CA . THR A 1 408 ? -4.590 4.283 -23.137 1.00 92.50 408 THR A CA 1
ATOM 3232 C C . THR A 1 408 ? -6.112 4.071 -23.180 1.00 92.50 408 THR A C 1
ATOM 3234 O O . THR A 1 408 ? -6.574 3.166 -23.883 1.00 92.50 408 THR A O 1
ATOM 3237 N N . PRO A 1 409 ? -6.906 4.879 -22.447 1.00 91.25 409 PRO A N 1
ATOM 3238 C CA . PRO A 1 409 ? -8.352 4.705 -22.392 1.00 91.25 409 PRO A CA 1
ATOM 3239 C C . PRO A 1 409 ? -9.012 4.754 -23.779 1.00 91.25 409 PRO A C 1
ATOM 3241 O O . PRO A 1 409 ? -8.600 5.553 -24.631 1.00 91.25 409 PRO A O 1
ATOM 3244 N N . PRO A 1 410 ? -10.063 3.948 -24.020 1.00 88.12 410 PRO A N 1
ATOM 3245 C CA . PRO A 1 410 ? -10.762 3.952 -25.298 1.00 88.12 410 PRO A CA 1
ATOM 3246 C C . PRO A 1 410 ? -11.339 5.343 -25.600 1.00 88.12 410 PRO A C 1
ATOM 3248 O O . PRO A 1 410 ? -11.872 6.019 -24.722 1.00 88.12 410 PRO A O 1
ATOM 3251 N N . GLY A 1 411 ? -11.206 5.789 -26.851 1.00 88.31 411 GLY A N 1
ATOM 3252 C CA . GLY A 1 411 ? -11.668 7.109 -27.298 1.00 88.31 411 GLY A CA 1
ATOM 3253 C C . GLY A 1 411 ? -10.724 8.277 -26.979 1.00 88.31 411 GLY A C 1
ATOM 3254 O O . GLY A 1 411 ? -10.984 9.398 -27.413 1.00 88.31 411 GLY A O 1
ATOM 3255 N N . LYS A 1 412 ? -9.609 8.050 -26.270 1.00 92.81 412 LYS A N 1
ATOM 3256 C CA . LYS A 1 412 ? -8.561 9.060 -26.063 1.00 92.81 412 LYS A CA 1
ATOM 3257 C C . LYS A 1 412 ? -7.422 8.878 -27.070 1.00 92.81 412 LYS A C 1
ATOM 3259 O O . LYS A 1 412 ? -7.085 7.762 -27.457 1.00 92.81 412 LYS A O 1
ATOM 3264 N N . LYS A 1 413 ? -6.806 9.989 -27.491 1.00 93.94 413 LYS A N 1
ATOM 3265 C CA . LYS A 1 413 ? -5.587 9.951 -28.315 1.00 93.94 413 LYS A CA 1
ATOM 3266 C C . LYS A 1 413 ? -4.417 9.447 -27.478 1.00 93.94 413 LYS A C 1
ATOM 3268 O O . LYS A 1 413 ? -4.335 9.790 -26.302 1.00 93.94 413 LYS A O 1
ATOM 3273 N N . CYS A 1 414 ? -3.527 8.671 -28.088 1.00 94.69 414 CYS A N 1
ATOM 3274 C CA . CYS A 1 414 ? -2.312 8.176 -27.444 1.00 94.69 414 CYS A CA 1
ATOM 3275 C C . CYS A 1 414 ? -1.279 9.297 -27.229 1.00 94.69 414 CYS A C 1
ATOM 3277 O O . CYS A 1 414 ? -1.298 10.324 -27.911 1.00 94.69 414 CYS A O 1
ATOM 3279 N N . ILE A 1 415 ? -0.379 9.090 -26.268 1.00 95.56 415 ILE A N 1
ATOM 3280 C CA . ILE A 1 415 ? 0.584 10.096 -25.809 1.00 95.56 415 ILE A CA 1
ATOM 3281 C C . ILE A 1 415 ? 1.644 10.441 -26.867 1.00 95.56 415 ILE A C 1
ATOM 3283 O O . ILE A 1 415 ? 2.145 9.575 -27.585 1.00 95.56 415 ILE A O 1
ATOM 3287 N N . ASN A 1 416 ? 2.036 11.717 -26.901 1.00 96.75 416 ASN A N 1
ATOM 3288 C CA . ASN A 1 416 ? 3.238 12.201 -27.574 1.00 96.75 416 ASN A CA 1
ATOM 3289 C C . ASN A 1 416 ? 4.210 12.735 -26.517 1.00 96.75 416 ASN A C 1
ATOM 3291 O O . ASN A 1 416 ? 3.813 13.543 -25.680 1.00 96.75 416 ASN A O 1
ATOM 3295 N N . LEU A 1 417 ? 5.471 12.304 -26.551 1.00 95.88 417 LEU A N 1
ATOM 3296 C CA . LEU A 1 417 ? 6.487 12.706 -25.576 1.00 95.88 417 LEU A CA 1
ATOM 3297 C C . LEU A 1 417 ? 7.836 12.935 -26.262 1.00 95.88 417 LEU A C 1
ATOM 3299 O O . LEU A 1 417 ? 8.267 12.114 -27.071 1.00 95.88 417 LEU A O 1
ATOM 3303 N N . ASN A 1 418 ? 8.498 14.033 -25.896 1.00 95.56 418 ASN A N 1
ATOM 3304 C CA . ASN A 1 418 ? 9.918 14.269 -26.149 1.00 95.56 418 ASN A CA 1
ATOM 3305 C C . ASN A 1 418 ? 10.629 14.320 -24.803 1.00 95.56 418 ASN A C 1
ATOM 3307 O O . ASN A 1 418 ? 10.330 15.181 -23.979 1.00 95.56 418 ASN A O 1
ATOM 3311 N N . SER A 1 419 ? 11.554 13.397 -24.585 1.00 94.69 419 SER A N 1
ATOM 3312 C CA . SER A 1 419 ? 12.273 13.235 -23.326 1.00 94.69 419 SER A CA 1
ATOM 3313 C C . SER A 1 419 ? 13.738 12.884 -23.593 1.00 94.69 419 SER A C 1
ATOM 3315 O O . SER A 1 419 ? 14.170 12.714 -24.735 1.00 94.69 419 SER A O 1
ATOM 3317 N N . LYS A 1 420 ? 14.529 12.804 -22.525 1.00 94.12 420 LYS A N 1
ATOM 3318 C CA . LYS A 1 420 ? 15.928 12.375 -22.555 1.00 94.12 420 LYS A CA 1
ATOM 3319 C C . LYS A 1 420 ? 16.144 11.258 -21.539 1.00 94.12 420 LYS A C 1
ATOM 3321 O O . LYS A 1 420 ? 15.631 11.315 -20.418 1.00 94.12 420 LYS A O 1
ATOM 3326 N N . ALA A 1 421 ? 16.924 10.258 -21.928 1.00 93.69 421 ALA A N 1
ATOM 3327 C CA . ALA A 1 421 ? 17.441 9.255 -21.008 1.00 93.69 421 ALA A CA 1
ATOM 3328 C C . ALA A 1 421 ? 18.615 9.832 -20.199 1.00 93.69 421 ALA A C 1
ATOM 3330 O O . ALA A 1 421 ? 19.262 10.802 -20.601 1.00 93.69 421 ALA A O 1
ATOM 3331 N N . LYS A 1 422 ? 18.918 9.223 -19.052 1.00 92.94 422 LY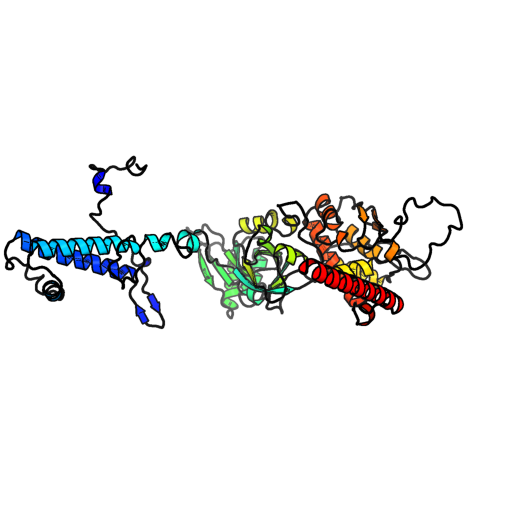S A N 1
ATOM 3332 C CA . LYS A 1 422 ? 20.114 9.539 -18.256 1.00 92.94 422 LYS A CA 1
ATOM 3333 C C . LYS A 1 422 ? 21.399 9.062 -18.907 1.00 92.94 422 LYS A C 1
ATOM 3335 O O . LYS A 1 422 ? 22.445 9.647 -18.649 1.00 92.94 422 LYS A O 1
ATOM 3340 N N . ILE A 1 423 ? 21.327 7.988 -19.688 1.00 92.00 423 ILE A N 1
ATOM 3341 C CA . ILE A 1 423 ? 22.491 7.428 -20.374 1.00 92.00 423 ILE A CA 1
ATOM 3342 C C . ILE A 1 423 ? 22.809 8.334 -21.563 1.00 92.00 423 ILE A C 1
ATOM 3344 O O . ILE A 1 423 ? 21.969 8.521 -22.444 1.00 92.00 423 ILE A O 1
ATOM 3348 N N . GLY A 1 424 ? 24.007 8.919 -21.570 1.00 90.69 424 GLY A N 1
ATOM 3349 C CA . GLY A 1 424 ? 24.404 9.888 -22.583 1.00 90.69 424 GLY A CA 1
ATOM 3350 C C . GLY A 1 424 ? 24.679 9.223 -23.928 1.00 90.69 424 GLY A C 1
ATOM 3351 O O . GLY A 1 424 ? 25.012 8.043 -24.002 1.00 90.69 424 GLY A O 1
ATOM 3352 N N . TYR A 1 425 ? 24.599 9.989 -25.020 1.00 89.31 425 TYR A N 1
ATOM 3353 C CA . TYR A 1 425 ? 24.845 9.450 -26.367 1.00 89.31 425 TYR A CA 1
ATOM 3354 C C . TYR A 1 425 ? 26.248 8.825 -26.500 1.00 89.31 425 TYR A C 1
ATOM 3356 O O . TYR A 1 425 ? 26.401 7.797 -27.152 1.00 89.31 425 TYR A O 1
ATOM 3364 N N . LYS A 1 426 ? 27.252 9.397 -25.816 1.00 89.44 426 LYS A N 1
ATOM 3365 C CA . LYS A 1 426 ? 28.646 8.921 -25.816 1.00 89.44 426 LYS A CA 1
ATOM 3366 C C . LYS A 1 426 ? 28.795 7.503 -25.272 1.00 89.44 426 LYS A C 1
ATOM 3368 O O . LYS A 1 426 ? 29.654 6.767 -25.740 1.00 89.44 426 LYS A O 1
ATOM 3373 N N . ASP A 1 427 ? 27.950 7.106 -24.324 1.00 89.31 427 ASP A N 1
ATOM 3374 C CA . ASP A 1 427 ? 27.997 5.766 -23.729 1.00 89.31 427 ASP A CA 1
ATOM 3375 C C . ASP A 1 427 ? 27.540 4.687 -24.729 1.00 89.31 427 ASP A C 1
ATOM 3377 O O . ASP A 1 427 ? 27.908 3.516 -24.619 1.00 89.31 427 ASP A O 1
ATOM 3381 N N . TRP A 1 428 ? 26.778 5.087 -25.753 1.00 86.25 428 TRP A N 1
ATOM 3382 C CA . TRP A 1 428 ? 26.333 4.224 -26.848 1.00 86.25 428 TRP A CA 1
ATOM 3383 C C . TRP A 1 428 ? 27.314 4.197 -28.031 1.00 86.25 428 TRP A C 1
ATOM 3385 O O . TRP A 1 428 ? 27.230 3.310 -28.891 1.00 86.25 428 TRP A O 1
ATOM 3395 N N . GLU A 1 429 ? 28.265 5.133 -28.089 1.00 83.19 429 GLU A N 1
ATOM 3396 C CA . GLU A 1 429 ? 29.252 5.235 -29.162 1.00 83.19 429 GLU A CA 1
ATOM 3397 C C . GLU A 1 429 ? 30.381 4.213 -28.985 1.00 83.19 429 GLU A C 1
ATOM 3399 O O . GLU A 1 429 ? 31.379 4.433 -28.305 1.00 83.19 429 GLU A O 1
ATOM 3404 N N . LYS A 1 430 ? 30.262 3.069 -29.667 1.00 80.56 430 LYS A N 1
ATOM 3405 C CA . LYS A 1 430 ? 31.336 2.058 -29.700 1.00 80.56 430 LYS A CA 1
ATOM 3406 C C . LYS A 1 430 ? 32.439 2.371 -30.714 1.00 80.56 430 LYS A C 1
ATOM 3408 O O . LYS A 1 430 ? 33.531 1.812 -30.628 1.00 80.56 430 LYS A O 1
ATOM 3413 N N . ARG A 1 431 ? 32.137 3.174 -31.738 1.00 81.00 431 ARG A N 1
ATOM 3414 C CA . ARG A 1 431 ? 33.024 3.496 -32.869 1.00 81.00 431 ARG A CA 1
ATOM 3415 C C . ARG A 1 431 ? 32.734 4.908 -33.363 1.00 81.00 431 ARG A C 1
ATOM 3417 O O . ARG A 1 431 ? 31.644 5.423 -33.129 1.00 81.00 431 ARG A O 1
ATOM 3424 N N . ARG A 1 432 ? 33.688 5.496 -34.094 1.00 79.25 432 ARG A N 1
ATOM 3425 C CA . ARG A 1 432 ? 33.481 6.787 -34.764 1.00 79.25 432 ARG A CA 1
ATOM 3426 C C . ARG A 1 432 ? 32.271 6.699 -35.713 1.00 79.25 432 ARG A C 1
ATOM 3428 O O . ARG A 1 432 ? 32.161 5.690 -36.420 1.00 79.25 432 ARG A O 1
ATOM 3435 N N . PRO A 1 433 ? 31.385 7.713 -35.736 1.00 74.56 433 PRO A N 1
ATOM 3436 C CA . PRO A 1 433 ? 30.263 7.763 -36.665 1.00 74.56 433 PRO A CA 1
ATOM 3437 C C . PRO A 1 433 ? 30.729 7.575 -38.110 1.00 74.56 433 PRO A C 1
ATOM 3439 O O . PRO A 1 433 ? 31.766 8.104 -38.512 1.00 74.56 433 PRO A O 1
ATOM 3442 N N . ARG A 1 434 ? 29.974 6.798 -38.893 1.00 77.19 434 ARG A N 1
ATOM 3443 C CA . ARG A 1 434 ? 30.269 6.629 -40.320 1.00 77.19 434 ARG A CA 1
ATOM 3444 C C . ARG A 1 434 ? 29.873 7.907 -41.069 1.00 77.19 434 ARG A C 1
ATOM 3446 O O . ARG A 1 434 ? 28.797 8.431 -40.783 1.00 77.19 434 ARG A O 1
ATOM 3453 N N . PRO A 1 435 ? 30.694 8.392 -42.015 1.00 72.19 435 PRO A N 1
ATOM 3454 C CA . PRO A 1 435 ? 30.307 9.508 -42.865 1.00 72.19 435 PRO A CA 1
ATOM 3455 C C . PRO A 1 435 ? 29.094 9.122 -43.720 1.00 72.19 435 PRO A C 1
ATOM 3457 O O . PRO A 1 435 ? 28.942 7.966 -44.123 1.00 72.19 435 PRO A O 1
ATOM 3460 N N . TRP A 1 436 ? 28.217 10.091 -43.965 1.00 71.06 436 TRP A N 1
ATOM 3461 C CA . TRP A 1 436 ? 27.037 9.913 -44.804 1.00 71.06 436 TRP A CA 1
ATOM 3462 C C . TRP A 1 436 ? 27.464 9.656 -46.250 1.00 71.06 436 TRP A C 1
ATOM 3464 O O . TRP A 1 436 ? 28.287 10.389 -46.789 1.00 71.06 436 TRP A O 1
ATOM 3474 N N . VAL A 1 437 ? 26.920 8.603 -46.863 1.00 71.50 437 VAL A N 1
ATOM 3475 C CA . VAL A 1 437 ? 27.278 8.185 -48.234 1.00 71.50 437 VAL A CA 1
ATOM 3476 C C . VAL A 1 437 ? 26.321 8.779 -49.278 1.00 71.50 437 VAL A C 1
ATOM 3478 O O . VAL A 1 437 ? 26.683 8.914 -50.440 1.00 71.50 437 VAL A O 1
ATOM 3481 N N . ALA A 1 438 ? 25.117 9.182 -48.870 1.00 63.19 438 ALA A N 1
ATOM 3482 C CA . ALA A 1 438 ? 24.125 9.842 -49.714 1.00 63.19 438 ALA A CA 1
ATOM 3483 C C . ALA A 1 438 ? 23.400 10.925 -48.901 1.00 63.19 438 ALA A C 1
ATOM 3485 O O . ALA A 1 438 ? 23.273 10.792 -47.681 1.00 63.19 438 ALA A O 1
ATOM 3486 N N . GLY A 1 439 ? 22.986 12.000 -49.579 1.00 62.78 439 GLY A N 1
ATOM 3487 C CA . GLY A 1 439 ? 22.457 13.226 -48.978 1.00 62.78 439 GLY A CA 1
ATOM 3488 C C . GLY A 1 439 ? 21.347 13.015 -47.945 1.00 62.78 439 GLY A C 1
ATOM 3489 O O . GLY A 1 439 ? 20.518 12.115 -48.056 1.00 62.78 439 GLY A O 1
ATOM 3490 N N . GLY A 1 440 ? 21.347 13.888 -46.941 1.00 65.50 440 GLY A N 1
ATOM 3491 C CA . GLY A 1 440 ? 20.378 13.947 -45.856 1.00 65.50 440 GLY A CA 1
ATOM 3492 C C . GLY A 1 440 ? 20.607 15.206 -45.023 1.00 65.50 440 GLY A C 1
ATOM 3493 O O . GLY A 1 440 ? 21.652 15.851 -45.127 1.00 65.50 440 GLY A O 1
ATOM 3494 N N . SER A 1 441 ? 19.624 15.577 -44.207 1.00 68.38 441 SER A N 1
ATOM 3495 C CA . SER A 1 441 ? 19.772 16.681 -43.260 1.00 68.38 441 SER A CA 1
ATOM 3496 C C . SER A 1 441 ? 20.830 16.318 -42.222 1.00 68.38 441 SER A C 1
ATOM 3498 O O . SER A 1 441 ? 20.712 15.292 -41.552 1.00 68.38 441 SER A O 1
ATOM 3500 N N . TYR A 1 442 ? 21.859 17.153 -42.073 1.00 69.56 442 TYR A N 1
ATOM 3501 C CA . TYR A 1 442 ? 22.819 16.987 -40.986 1.00 69.56 442 TYR A CA 1
ATOM 3502 C C . TYR A 1 442 ? 22.093 17.060 -39.642 1.00 69.56 442 TYR A C 1
ATOM 3504 O O . TYR A 1 442 ? 21.296 17.975 -39.414 1.00 69.56 442 TYR A O 1
ATOM 3512 N N . PHE A 1 443 ? 22.393 16.111 -38.752 1.00 74.81 443 PHE A N 1
ATOM 3513 C CA . PHE A 1 443 ? 21.928 16.183 -37.373 1.00 74.81 443 PHE A CA 1
ATOM 3514 C C . PHE A 1 443 ? 22.433 17.475 -36.739 1.00 74.81 443 PHE A C 1
ATOM 3516 O O . PHE A 1 443 ? 23.628 17.780 -36.787 1.00 74.81 443 PHE A O 1
ATOM 3523 N N . LYS A 1 444 ? 21.519 18.238 -36.138 1.00 75.81 444 LYS A N 1
ATOM 3524 C CA . LYS A 1 444 ? 21.860 19.502 -35.470 1.00 75.81 444 LYS A CA 1
ATOM 3525 C C . LYS A 1 444 ? 22.553 19.245 -34.138 1.00 75.81 444 LYS A C 1
ATOM 3527 O O . LYS A 1 444 ? 23.317 20.084 -33.667 1.00 75.81 444 LYS A O 1
ATOM 3532 N N . SER A 1 445 ? 22.286 18.089 -33.529 1.00 80.00 445 SER A N 1
ATOM 3533 C CA . SER A 1 445 ? 22.904 17.669 -32.275 1.00 80.00 445 SER A CA 1
ATOM 3534 C C . SER A 1 445 ? 23.429 16.230 -32.362 1.00 80.00 445 SER A C 1
ATOM 3536 O O . SER A 1 445 ? 22.763 15.382 -32.950 1.00 80.00 445 SER A O 1
ATOM 3538 N N . PRO A 1 446 ? 24.570 15.902 -31.725 1.00 77.94 446 PRO A N 1
ATOM 3539 C CA . PRO A 1 446 ? 25.076 14.524 -31.662 1.00 77.94 446 PRO A CA 1
ATOM 3540 C C . PRO A 1 446 ? 24.130 13.534 -30.960 1.00 77.94 446 PRO A C 1
ATOM 3542 O O . PRO A 1 446 ? 24.280 12.325 -31.097 1.00 77.94 446 PRO A O 1
ATOM 3545 N N . SER A 1 447 ? 23.172 14.041 -30.179 1.00 79.44 447 SER A N 1
ATOM 3546 C CA . SER A 1 447 ? 22.152 13.246 -29.490 1.00 79.44 447 SER A CA 1
ATOM 3547 C C . SER A 1 447 ? 20.956 12.875 -30.365 1.00 79.44 447 SER A C 1
ATOM 3549 O O . SER A 1 447 ? 20.170 12.022 -29.955 1.00 79.44 447 SER A O 1
ATOM 3551 N N . GLU A 1 448 ? 20.802 13.509 -31.524 1.00 83.06 448 GLU A N 1
ATOM 3552 C CA . GLU A 1 448 ? 19.653 13.307 -32.404 1.00 83.06 448 GLU A CA 1
ATOM 3553 C C . GLU A 1 448 ? 19.627 11.867 -32.931 1.00 83.06 448 GLU A C 1
ATOM 3555 O O . GLU A 1 448 ? 20.648 11.339 -33.380 1.00 83.06 448 GLU A O 1
ATOM 3560 N N . MET A 1 449 ? 18.472 11.205 -32.821 1.00 81.81 449 MET A N 1
ATOM 3561 C CA . MET A 1 449 ? 18.305 9.781 -33.164 1.00 81.81 449 MET A CA 1
ATOM 3562 C C . MET A 1 449 ? 19.248 8.817 -32.409 1.00 81.81 449 MET A C 1
ATOM 3564 O O . MET A 1 449 ? 19.470 7.677 -32.841 1.00 81.81 449 MET A O 1
ATOM 3568 N N . SER A 1 450 ? 19.811 9.251 -31.279 1.00 88.00 450 SER A N 1
ATOM 3569 C CA . SER A 1 450 ? 20.593 8.396 -30.384 1.00 88.00 450 SER A CA 1
ATOM 3570 C C . SER A 1 450 ? 19.698 7.719 -29.345 1.00 88.00 450 SER A C 1
ATOM 3572 O O . SER A 1 450 ? 18.588 8.163 -29.070 1.00 88.00 450 SER A O 1
ATOM 3574 N N . GLU A 1 451 ? 20.202 6.676 -28.683 1.00 90.88 451 GLU A N 1
ATOM 3575 C CA . GLU A 1 451 ? 19.478 6.039 -27.573 1.00 90.88 451 GLU A CA 1
ATOM 3576 C C . GLU A 1 451 ? 19.304 6.961 -26.344 1.00 90.88 451 GLU A C 1
ATOM 3578 O O . GLU A 1 451 ? 18.558 6.619 -25.429 1.00 90.88 451 GLU A O 1
ATOM 3583 N N . ALA A 1 452 ? 19.957 8.131 -26.326 1.00 92.31 452 ALA A N 1
ATOM 3584 C CA . ALA A 1 452 ? 19.799 9.139 -25.280 1.00 92.31 452 ALA A CA 1
ATOM 3585 C C . ALA A 1 452 ? 18.572 10.048 -25.485 1.00 92.31 452 ALA A C 1
ATOM 3587 O O . ALA A 1 452 ? 18.102 10.668 -24.529 1.00 92.31 452 ALA A O 1
ATOM 3588 N N . GLU A 1 453 ? 18.053 10.149 -26.711 1.00 93.00 453 GLU A N 1
ATOM 3589 C CA . GLU A 1 453 ? 16.857 10.927 -27.035 1.00 93.00 453 GLU A CA 1
ATOM 3590 C C . GLU A 1 453 ? 15.636 10.007 -27.063 1.00 93.00 453 GLU A C 1
ATOM 3592 O O . GLU A 1 453 ? 15.601 9.043 -27.822 1.00 93.00 453 GLU A O 1
ATOM 3597 N N . VAL A 1 454 ? 14.625 10.303 -26.245 1.00 95.38 454 VAL A N 1
ATOM 3598 C CA . VAL A 1 454 ? 13.410 9.487 -26.156 1.00 95.38 454 VAL A CA 1
ATOM 3599 C C . VAL A 1 454 ? 12.260 10.188 -26.854 1.00 95.38 454 VAL A C 1
ATOM 3601 O O . VAL A 1 454 ? 11.845 11.278 -26.458 1.00 95.38 454 VAL A O 1
ATOM 3604 N N . ILE A 1 455 ? 11.720 9.534 -27.881 1.00 96.25 455 ILE A N 1
ATOM 3605 C CA . ILE A 1 455 ? 10.624 10.061 -28.695 1.00 96.25 455 ILE A CA 1
ATOM 3606 C C . ILE A 1 455 ? 9.494 9.042 -28.718 1.00 96.25 455 ILE A C 1
ATOM 3608 O O . ILE A 1 455 ? 9.657 7.934 -29.236 1.00 96.25 455 ILE A O 1
ATOM 3612 N N . ILE A 1 456 ? 8.336 9.448 -28.198 1.00 97.19 456 ILE A N 1
ATOM 3613 C CA . ILE A 1 456 ? 7.084 8.697 -28.299 1.00 97.19 456 ILE A CA 1
ATOM 3614 C C . ILE A 1 456 ? 6.107 9.499 -29.154 1.00 97.19 456 ILE A C 1
ATOM 3616 O O . ILE A 1 456 ? 5.915 10.700 -28.920 1.00 97.19 456 ILE A O 1
ATOM 3620 N N . ARG A 1 457 ? 5.499 8.854 -30.150 1.00 97.06 457 ARG A N 1
ATOM 3621 C CA . ARG A 1 457 ? 4.468 9.452 -31.005 1.00 97.06 457 ARG A CA 1
ATOM 3622 C C . ARG A 1 457 ? 3.265 8.544 -31.105 1.00 97.06 457 ARG A C 1
ATOM 3624 O O . ARG A 1 457 ? 3.418 7.372 -31.411 1.00 97.06 457 ARG A O 1
ATOM 3631 N N . GLU A 1 458 ? 2.092 9.089 -30.811 1.00 95.00 458 GLU A N 1
ATOM 3632 C CA . GLU A 1 458 ? 0.829 8.344 -30.786 1.00 95.00 458 GLU A CA 1
ATOM 3633 C C . GLU A 1 458 ? 0.933 7.009 -30.018 1.00 95.00 458 GLU A C 1
ATOM 3635 O O . GLU A 1 458 ? 0.339 6.001 -30.389 1.00 95.00 458 GLU A O 1
ATOM 3640 N N . GLY A 1 459 ? 1.676 7.006 -28.905 1.00 94.31 459 GLY A N 1
ATOM 3641 C CA . GLY A 1 459 ? 1.909 5.823 -28.068 1.00 94.31 459 GLY A CA 1
ATOM 3642 C C . GLY A 1 459 ? 3.025 4.884 -28.545 1.00 94.31 459 GLY A C 1
ATOM 3643 O O . GLY A 1 459 ? 3.385 3.965 -27.811 1.00 94.31 459 GLY A O 1
ATOM 3644 N N . GLU A 1 460 ? 3.617 5.121 -29.715 1.00 96.94 460 GLU A N 1
ATOM 3645 C CA . GLU A 1 460 ? 4.738 4.342 -30.243 1.00 96.94 460 GLU A CA 1
ATOM 3646 C C . GLU A 1 460 ? 6.090 4.924 -29.820 1.00 96.94 460 GLU A C 1
ATOM 3648 O O . GLU A 1 460 ? 6.390 6.091 -30.068 1.00 96.94 460 GLU A O 1
ATOM 3653 N N . LEU A 1 461 ? 6.930 4.098 -29.192 1.00 97.00 461 LEU A N 1
ATOM 3654 C CA . LEU A 1 461 ? 8.310 4.423 -28.838 1.00 97.00 461 LEU A CA 1
ATOM 3655 C C . LEU A 1 461 ? 9.206 4.291 -30.075 1.00 97.00 461 LEU A C 1
ATOM 3657 O O . LEU A 1 461 ? 9.646 3.195 -30.431 1.00 97.00 461 LEU A O 1
ATOM 3661 N N . LEU A 1 462 ? 9.487 5.425 -30.713 1.00 94.94 462 LEU A N 1
ATOM 3662 C CA . LEU A 1 462 ? 10.246 5.493 -31.962 1.00 94.94 462 LEU A CA 1
ATOM 3663 C C . LEU A 1 462 ? 11.761 5.530 -31.725 1.00 94.94 462 LEU A C 1
ATOM 3665 O O . LEU A 1 462 ? 12.522 4.894 -32.453 1.00 94.94 462 LEU A O 1
ATOM 3669 N N . CYS A 1 463 ? 12.208 6.262 -30.702 1.00 94.06 463 CYS A N 1
ATOM 3670 C CA . CYS A 1 463 ? 13.625 6.465 -30.405 1.00 94.06 463 CYS A CA 1
ATOM 3671 C C . CYS A 1 463 ? 13.895 6.436 -28.896 1.00 94.06 463 CYS A C 1
ATOM 3673 O O . CYS A 1 463 ? 13.005 6.771 -28.112 1.00 94.06 463 CYS A O 1
ATOM 3675 N N . GLY A 1 464 ? 15.116 6.046 -28.519 1.00 94.12 464 GLY A N 1
ATOM 3676 C CA . GLY A 1 464 ? 15.607 6.111 -27.143 1.00 94.12 464 GLY A CA 1
ATOM 3677 C C . GLY A 1 464 ? 15.352 4.879 -26.278 1.00 94.12 464 GLY A C 1
ATOM 3678 O O . GLY A 1 464 ? 14.423 4.104 -26.519 1.00 94.12 464 GLY A O 1
ATOM 3679 N N . VAL A 1 465 ? 16.173 4.714 -25.242 1.00 95.38 465 VAL A N 1
ATOM 3680 C CA . VAL A 1 465 ? 15.920 3.739 -24.170 1.00 95.38 465 VAL A CA 1
ATOM 3681 C C . VAL A 1 465 ? 15.039 4.341 -23.088 1.00 95.38 465 VAL A C 1
ATOM 3683 O O . VAL A 1 465 ? 15.174 5.513 -22.735 1.00 95.38 465 VAL A O 1
ATOM 3686 N N . LEU A 1 466 ? 14.170 3.516 -22.511 1.00 95.56 466 LEU A N 1
ATOM 3687 C CA . LEU A 1 466 ? 13.467 3.888 -21.292 1.00 95.56 466 LEU A CA 1
ATOM 3688 C C . LEU A 1 466 ? 14.293 3.478 -20.079 1.00 95.56 466 LEU A C 1
ATOM 3690 O O . LEU A 1 466 ? 14.787 2.357 -19.990 1.00 95.56 466 LEU A O 1
ATOM 3694 N N . ASP A 1 467 ? 14.407 4.396 -19.134 1.00 94.44 467 ASP A N 1
ATOM 3695 C CA . ASP A 1 467 ? 15.162 4.237 -17.899 1.00 94.44 467 ASP A CA 1
ATOM 3696 C C . ASP A 1 467 ? 14.383 4.833 -16.708 1.00 94.44 467 ASP A C 1
ATOM 3698 O O . ASP A 1 467 ? 13.183 5.127 -16.784 1.00 94.44 467 ASP A O 1
ATOM 3702 N N . LYS A 1 468 ? 15.087 5.075 -15.594 1.00 94.75 468 LYS A N 1
ATOM 3703 C CA . LYS A 1 468 ? 14.505 5.670 -14.385 1.00 94.75 468 LYS A CA 1
ATOM 3704 C C . LYS A 1 468 ? 13.778 7.001 -14.639 1.00 94.75 468 LYS A C 1
ATOM 3706 O O . LYS A 1 468 ? 12.892 7.307 -13.851 1.00 94.75 468 LYS A O 1
ATOM 3711 N N . THR A 1 469 ? 14.111 7.795 -15.665 1.00 95.00 469 THR A N 1
ATOM 3712 C CA . THR A 1 469 ? 13.420 9.083 -15.905 1.00 95.00 469 THR A CA 1
ATOM 3713 C C . THR A 1 469 ? 12.017 8.915 -16.467 1.00 95.00 469 THR A C 1
ATOM 3715 O O . THR A 1 469 ? 11.223 9.849 -16.404 1.00 95.00 469 THR A O 1
ATOM 3718 N N . HIS A 1 470 ? 11.689 7.733 -16.985 1.00 95.75 470 HIS A N 1
ATOM 3719 C CA . HIS A 1 470 ? 10.433 7.497 -17.683 1.00 95.75 470 HIS A CA 1
ATOM 3720 C C . HIS A 1 470 ? 9.405 6.803 -16.789 1.00 95.75 470 HIS A C 1
ATOM 3722 O O . HIS A 1 470 ? 8.252 7.228 -16.733 1.00 95.75 470 HIS A O 1
ATOM 3728 N N . TYR A 1 471 ? 9.823 5.759 -16.075 1.00 94.56 471 TYR A N 1
ATOM 3729 C CA . TYR A 1 471 ? 8.947 4.940 -15.228 1.00 94.56 471 TYR A CA 1
ATOM 3730 C C . TYR A 1 471 ? 9.380 4.883 -13.757 1.00 94.56 471 TYR A C 1
ATOM 3732 O O . TYR A 1 471 ? 8.815 4.121 -12.972 1.00 94.56 471 TYR A O 1
ATOM 3740 N N . GLY A 1 472 ? 10.386 5.668 -13.369 1.00 94.25 472 GLY A N 1
ATOM 3741 C CA . GLY A 1 472 ? 10.715 5.910 -11.969 1.00 94.25 472 GLY A CA 1
ATOM 3742 C C . GLY A 1 472 ? 9.884 7.047 -11.371 1.00 94.25 472 GLY A C 1
ATOM 3743 O O . GLY A 1 472 ? 9.041 7.655 -12.025 1.00 94.25 472 GLY A O 1
ATOM 3744 N N . ALA A 1 473 ? 10.156 7.354 -10.104 1.00 92.69 473 ALA A N 1
ATOM 3745 C CA . ALA A 1 473 ? 9.557 8.481 -9.395 1.00 92.69 473 ALA A CA 1
ATOM 3746 C C . ALA A 1 473 ? 10.221 9.808 -9.824 1.00 92.69 473 ALA A C 1
ATOM 3748 O O . ALA A 1 473 ? 11.001 10.395 -9.068 1.00 92.69 473 ALA A O 1
ATOM 3749 N N . THR A 1 474 ? 9.995 10.220 -11.074 1.00 93.69 474 THR A N 1
ATOM 3750 C CA . THR A 1 474 ? 10.642 11.372 -11.721 1.00 93.69 474 THR A CA 1
ATOM 3751 C C . THR A 1 474 ? 9.627 12.305 -12.369 1.00 93.69 474 THR A C 1
ATOM 3753 O O . THR A 1 474 ? 8.721 11.869 -13.079 1.00 93.69 474 THR A O 1
ATOM 3756 N N . THR A 1 475 ? 9.801 13.607 -12.142 1.00 94.56 475 THR A N 1
ATOM 3757 C CA . THR A 1 475 ? 8.970 14.651 -12.747 1.00 94.56 475 THR A CA 1
ATOM 3758 C C . THR A 1 475 ? 9.113 14.647 -14.265 1.00 94.56 475 THR A C 1
ATOM 3760 O O . THR A 1 475 ? 10.179 14.373 -14.812 1.00 94.56 475 THR A O 1
ATOM 3763 N N . TYR A 1 476 ? 7.999 14.926 -14.936 1.00 94.38 47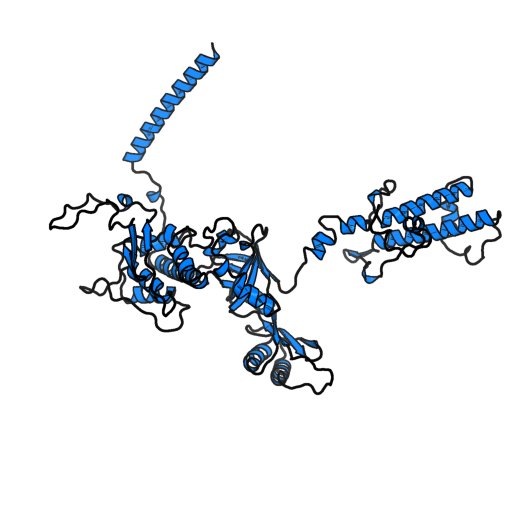6 TYR A N 1
ATOM 3764 C CA . TYR A 1 476 ? 7.859 14.946 -16.401 1.00 94.38 476 TYR A CA 1
ATOM 3765 C C . TYR A 1 476 ? 8.289 13.654 -17.124 1.00 94.38 476 TYR A C 1
ATOM 3767 O O . TYR A 1 476 ? 8.513 13.662 -18.332 1.00 94.38 476 TYR A O 1
ATOM 3775 N N . GLY A 1 477 ? 8.382 12.534 -16.399 1.00 94.56 477 GLY A N 1
ATOM 3776 C CA . GLY A 1 477 ? 8.569 11.214 -16.991 1.00 94.56 477 GLY A CA 1
ATOM 3777 C C . GLY A 1 477 ? 7.317 10.706 -17.704 1.00 94.56 477 GLY A C 1
ATOM 3778 O O . GLY A 1 477 ? 6.225 11.245 -17.532 1.00 94.56 477 GLY A O 1
ATOM 3779 N N . LEU A 1 478 ? 7.456 9.606 -18.448 1.00 96.19 478 LEU A N 1
ATOM 3780 C CA . LEU A 1 478 ? 6.346 8.954 -19.151 1.00 96.19 478 LEU A CA 1
ATOM 3781 C C . LEU A 1 478 ? 5.157 8.676 -18.219 1.00 96.19 478 LEU A C 1
ATOM 3783 O O . LEU A 1 478 ? 4.033 9.046 -18.542 1.00 96.19 478 LEU A O 1
ATOM 3787 N N . VAL A 1 479 ? 5.392 8.075 -17.051 1.00 96.44 479 VAL A N 1
ATOM 3788 C CA . VAL A 1 479 ? 4.313 7.750 -16.100 1.00 96.44 479 VAL A CA 1
ATOM 3789 C C . VAL A 1 479 ? 3.661 9.014 -15.532 1.00 96.44 479 VAL A C 1
ATOM 3791 O O . VAL A 1 479 ? 2.442 9.056 -15.383 1.00 96.44 479 VAL A O 1
ATOM 3794 N N . HIS A 1 480 ? 4.440 10.071 -15.290 1.00 96.50 480 HIS A N 1
ATOM 3795 C CA . HIS A 1 480 ? 3.902 11.349 -14.828 1.00 96.50 480 HIS A CA 1
ATOM 3796 C C . HIS A 1 480 ? 3.018 12.009 -15.893 1.00 96.50 480 HIS A C 1
ATOM 3798 O O . HIS A 1 480 ? 1.909 12.437 -15.591 1.00 96.50 480 HIS A O 1
ATOM 3804 N N . CYS A 1 481 ? 3.456 12.024 -17.153 1.00 96.00 481 CYS A N 1
ATOM 3805 C CA . CYS A 1 481 ? 2.645 12.534 -18.257 1.00 96.00 481 CYS A CA 1
ATOM 3806 C C . CYS A 1 481 ? 1.377 11.695 -18.480 1.00 96.00 481 CYS A C 1
ATOM 3808 O O . CYS A 1 481 ? 0.331 12.243 -18.812 1.00 96.00 481 CYS A O 1
ATOM 3810 N N . MET A 1 482 ? 1.437 10.378 -18.265 1.00 95.62 482 MET A N 1
ATOM 3811 C CA . MET A 1 482 ? 0.253 9.513 -18.316 1.00 95.62 482 MET A CA 1
ATOM 3812 C C . MET A 1 482 ? -0.739 9.831 -17.193 1.00 95.62 482 MET A C 1
ATOM 3814 O O . MET A 1 482 ? -1.944 9.819 -17.440 1.00 95.62 482 MET A O 1
ATOM 3818 N N . ASN A 1 483 ? -0.247 10.145 -15.989 1.00 95.50 483 ASN A N 1
ATOM 3819 C CA . ASN A 1 483 ? -1.083 10.609 -14.882 1.00 95.50 483 ASN A CA 1
ATOM 3820 C C . ASN A 1 483 ? -1.793 11.924 -15.231 1.00 95.50 483 ASN A C 1
ATOM 3822 O O . ASN A 1 483 ? -2.987 12.049 -14.988 1.00 95.50 483 ASN A O 1
ATOM 3826 N N . GLU A 1 484 ? -1.083 12.866 -15.849 1.00 95.00 484 GLU A N 1
ATOM 3827 C CA . GLU A 1 484 ? -1.649 14.160 -16.248 1.00 95.00 484 GLU A CA 1
ATOM 3828 C C . GLU A 1 484 ? -2.707 14.025 -17.357 1.00 95.00 484 GLU A C 1
ATOM 3830 O O . GLU A 1 484 ? -3.772 14.631 -17.295 1.00 95.00 484 GLU A O 1
ATOM 3835 N N . LEU A 1 485 ? -2.445 13.196 -18.373 1.00 95.06 485 LEU A N 1
ATOM 3836 C CA . LEU A 1 485 ? -3.336 13.056 -19.532 1.00 95.06 485 LEU A CA 1
ATOM 3837 C C . LEU A 1 485 ? -4.555 12.159 -19.272 1.00 95.06 485 LEU A C 1
ATOM 3839 O O . LEU A 1 485 ? -5.620 12.385 -19.854 1.00 95.06 485 LEU A O 1
ATOM 3843 N N . TYR A 1 486 ? -4.398 11.112 -18.456 1.00 95.25 486 TYR A N 1
ATOM 3844 C CA . TYR A 1 486 ? -5.392 10.040 -18.312 1.00 95.25 486 TYR A CA 1
ATOM 3845 C C . TYR A 1 486 ? -5.738 9.683 -16.857 1.00 95.25 486 TYR A C 1
ATOM 3847 O O . TYR A 1 486 ? -6.542 8.774 -16.637 1.00 95.25 486 TYR A O 1
ATOM 3855 N N . GLY A 1 487 ? -5.146 10.361 -15.872 1.00 93.88 487 GLY A N 1
ATOM 3856 C CA . GLY A 1 487 ? -5.386 10.149 -14.445 1.00 93.88 487 GLY A CA 1
ATOM 3857 C C . GLY A 1 487 ? -4.539 9.047 -13.793 1.00 93.88 487 GLY A C 1
ATOM 3858 O O . GLY A 1 487 ? -3.917 8.207 -14.453 1.00 93.88 487 GLY A O 1
ATOM 3859 N N . GLY A 1 488 ? -4.572 9.030 -12.458 1.00 92.50 488 GLY A N 1
ATOM 3860 C CA . GLY A 1 488 ? -3.827 8.100 -11.600 1.00 92.50 488 GLY A CA 1
ATOM 3861 C C . GLY A 1 488 ? -4.032 6.613 -11.898 1.00 92.50 488 GLY A C 1
ATOM 3862 O O . GLY A 1 488 ? -3.037 5.888 -11.975 1.00 92.50 488 GLY A O 1
ATOM 3863 N N . PRO A 1 489 ? -5.269 6.126 -12.136 1.00 92.75 489 PRO A N 1
ATOM 3864 C CA . PRO A 1 489 ? -5.494 4.713 -12.445 1.00 92.75 489 PRO A CA 1
ATOM 3865 C C . PRO A 1 489 ? -4.738 4.243 -13.696 1.00 92.75 489 PRO A C 1
ATOM 3867 O O . PRO A 1 489 ? -4.136 3.171 -13.692 1.00 92.75 489 PRO A O 1
ATOM 3870 N N . SER A 1 490 ? -4.696 5.071 -14.746 1.00 93.75 490 SER A N 1
ATOM 3871 C CA . SER A 1 490 ? -3.973 4.767 -15.988 1.00 93.75 490 SER A CA 1
ATOM 3872 C C . SER A 1 490 ? -2.456 4.731 -15.765 1.00 93.75 490 SER A C 1
ATOM 3874 O O . SER A 1 490 ? -1.766 3.858 -16.294 1.00 93.75 490 SER A O 1
ATOM 3876 N N . ALA A 1 491 ? -1.928 5.645 -14.944 1.00 95.00 491 ALA A N 1
ATOM 3877 C CA . ALA A 1 491 ? -0.509 5.691 -14.594 1.00 95.00 491 ALA A CA 1
ATOM 3878 C C . ALA A 1 491 ? -0.069 4.484 -13.746 1.00 95.00 491 ALA A C 1
ATOM 3880 O O . ALA A 1 491 ? 0.972 3.883 -14.022 1.00 95.00 491 ALA A O 1
ATOM 3881 N N . LEU A 1 492 ? -0.869 4.085 -12.751 1.00 94.50 492 LEU A N 1
ATOM 3882 C CA . LEU A 1 492 ? -0.594 2.891 -11.945 1.00 94.50 492 LEU A CA 1
ATOM 3883 C C . LEU A 1 492 ? -0.750 1.597 -12.743 1.00 94.50 492 LEU A C 1
ATOM 3885 O O . LEU A 1 492 ? 0.045 0.672 -12.561 1.00 94.50 492 LEU A O 1
ATOM 3889 N N . SER A 1 493 ? -1.723 1.536 -13.655 1.00 94.12 493 SER A N 1
ATOM 3890 C CA . SER A 1 493 ? -1.858 0.416 -14.587 1.00 94.12 493 SER A CA 1
ATOM 3891 C C . SER A 1 493 ? -0.605 0.286 -15.455 1.00 94.12 493 SER A C 1
ATOM 3893 O O . SER A 1 493 ? -0.033 -0.799 -15.537 1.00 94.12 493 SER A O 1
ATOM 3895 N N . LEU A 1 494 ? -0.090 1.400 -15.994 1.00 95.69 494 LEU A N 1
ATOM 3896 C CA . LEU A 1 494 ? 1.166 1.408 -16.747 1.00 95.69 494 LEU A CA 1
ATOM 3897 C C . LEU A 1 494 ? 2.352 0.909 -15.914 1.00 95.69 494 LEU A C 1
ATOM 3899 O O . LEU A 1 494 ? 3.112 0.068 -16.392 1.00 95.69 494 LEU A O 1
ATOM 3903 N N . LEU A 1 495 ? 2.495 1.378 -14.670 1.00 96.00 495 LEU A N 1
ATOM 3904 C CA . LEU A 1 495 ? 3.541 0.895 -13.762 1.00 96.00 495 LEU A CA 1
ATOM 3905 C C . LEU A 1 495 ? 3.416 -0.608 -13.483 1.00 96.00 495 LEU A C 1
ATOM 3907 O O . LEU A 1 495 ? 4.426 -1.307 -13.497 1.00 96.00 495 LEU A O 1
ATOM 3911 N N . SER A 1 496 ? 2.198 -1.107 -13.268 1.00 95.94 496 SER A N 1
ATOM 3912 C CA . SER A 1 496 ? 1.937 -2.528 -12.999 1.00 95.94 496 SER A CA 1
ATOM 3913 C C . SER A 1 496 ? 2.276 -3.394 -14.217 1.00 95.94 496 SER A C 1
ATOM 3915 O O . SER A 1 496 ? 2.972 -4.402 -14.097 1.00 95.94 496 SER A O 1
ATOM 3917 N N . CYS A 1 497 ? 1.874 -2.966 -15.417 1.00 96.00 497 CYS A N 1
ATOM 3918 C CA . CYS A 1 497 ? 2.202 -3.656 -16.665 1.00 96.00 497 CYS A CA 1
ATOM 3919 C C . CYS A 1 497 ? 3.709 -3.648 -16.954 1.00 96.00 497 CYS A C 1
ATOM 3921 O O . CYS A 1 497 ? 4.261 -4.661 -17.388 1.00 96.00 497 CYS A O 1
ATOM 3923 N N . PHE A 1 498 ? 4.387 -2.528 -16.693 1.00 96.50 498 PHE A N 1
ATOM 3924 C CA . PHE A 1 498 ? 5.839 -2.432 -16.824 1.00 96.50 498 PHE A CA 1
ATOM 3925 C C . PHE A 1 498 ? 6.573 -3.305 -15.807 1.00 96.50 498 PHE A C 1
ATOM 3927 O O . PHE A 1 498 ? 7.511 -3.995 -16.186 1.00 96.50 498 PHE A O 1
ATOM 3934 N N . SER A 1 499 ? 6.122 -3.353 -14.554 1.00 95.88 499 SER A N 1
ATOM 3935 C CA . SER A 1 499 ? 6.675 -4.262 -13.543 1.00 95.88 499 SER A CA 1
ATOM 3936 C C . SER A 1 499 ? 6.630 -5.717 -14.026 1.00 95.88 499 SER A C 1
ATOM 3938 O O . SER A 1 499 ? 7.661 -6.384 -14.127 1.00 95.88 499 SER A O 1
ATOM 3940 N N . LYS A 1 500 ? 5.453 -6.163 -14.483 1.00 95.56 500 LYS A N 1
ATOM 3941 C CA . LYS A 1 500 ? 5.228 -7.523 -14.992 1.00 95.56 500 LYS A CA 1
ATOM 3942 C C . LYS A 1 500 ? 6.079 -7.847 -16.222 1.00 95.56 500 LYS A C 1
ATOM 3944 O O . LYS A 1 500 ? 6.718 -8.897 -16.250 1.00 95.56 500 LYS A O 1
ATOM 3949 N N . VAL A 1 501 ? 6.128 -6.964 -17.227 1.00 96.12 501 VAL A N 1
ATOM 3950 C CA . VAL A 1 501 ? 6.908 -7.221 -18.455 1.00 96.12 501 VAL A CA 1
ATOM 3951 C C . VAL A 1 501 ? 8.410 -7.187 -18.200 1.00 96.12 501 VAL A C 1
ATOM 3953 O O . VAL A 1 501 ? 9.152 -7.986 -18.764 1.00 96.12 501 VAL A O 1
ATOM 3956 N N . PHE A 1 502 ? 8.871 -6.280 -17.339 1.00 96.44 502 PHE A N 1
ATOM 3957 C CA . PHE A 1 502 ? 10.282 -6.166 -17.008 1.00 96.44 502 PHE A CA 1
ATOM 3958 C C . PHE A 1 502 ? 10.739 -7.344 -16.148 1.00 96.44 502 PHE A C 1
ATOM 3960 O O . PHE A 1 502 ? 11.829 -7.863 -16.390 1.00 96.44 502 PHE A O 1
ATOM 3967 N N . GLY A 1 503 ? 9.910 -7.815 -15.214 1.00 95.44 503 GLY A N 1
ATOM 3968 C CA . GLY A 1 503 ? 10.159 -9.049 -14.471 1.00 95.44 503 GLY A CA 1
ATOM 3969 C C . GLY A 1 503 ? 10.238 -10.267 -15.396 1.00 95.44 503 GLY A C 1
ATOM 3970 O O . GLY A 1 503 ? 11.225 -10.998 -15.363 1.00 95.44 503 GLY A O 1
ATOM 3971 N N . ALA A 1 504 ? 9.258 -10.427 -16.290 1.00 95.38 504 ALA A N 1
ATOM 3972 C CA . ALA A 1 504 ? 9.226 -11.500 -17.287 1.00 95.38 504 ALA A CA 1
ATOM 3973 C C . ALA A 1 504 ? 10.473 -11.519 -18.176 1.00 95.38 504 ALA A C 1
ATOM 3975 O O . ALA A 1 504 ? 11.143 -12.536 -18.338 1.00 95.38 504 ALA A O 1
ATOM 3976 N N . TYR A 1 505 ? 10.811 -10.359 -18.735 1.00 96.25 505 TYR A N 1
ATOM 3977 C CA . TYR A 1 505 ? 11.956 -10.224 -19.619 1.00 96.25 505 TYR A CA 1
ATOM 3978 C C . TYR A 1 505 ? 13.272 -10.529 -18.896 1.00 96.25 505 TYR A C 1
ATOM 3980 O O . TYR A 1 505 ? 14.149 -11.195 -19.449 1.00 96.25 505 TYR A O 1
ATOM 3988 N N . LEU A 1 506 ? 13.404 -10.087 -17.643 1.00 94.88 506 LEU A N 1
ATOM 3989 C CA . LEU A 1 506 ? 14.597 -10.352 -16.852 1.00 94.88 506 LEU A CA 1
ATOM 3990 C C . LEU A 1 506 ? 14.734 -11.839 -16.503 1.00 94.88 506 LEU A C 1
ATOM 3992 O O . LEU A 1 506 ? 15.853 -12.340 -16.490 1.00 94.88 506 LEU A O 1
ATOM 3996 N N . GLN A 1 507 ? 13.626 -12.556 -16.294 1.00 94.38 507 GLN A N 1
ATOM 3997 C CA . GLN A 1 507 ? 13.633 -14.016 -16.134 1.00 94.38 507 GLN A CA 1
ATOM 3998 C C . GLN A 1 507 ? 14.094 -14.738 -17.409 1.00 94.38 507 GLN A C 1
ATOM 4000 O O . GLN A 1 507 ? 14.763 -15.763 -17.313 1.00 94.38 507 GLN A O 1
ATOM 4005 N N . MET A 1 508 ? 13.782 -14.202 -18.596 1.00 92.88 508 MET A N 1
ATOM 4006 C CA . MET A 1 508 ? 14.233 -14.772 -19.873 1.00 92.88 508 MET A CA 1
ATOM 4007 C C . MET A 1 508 ? 15.719 -14.513 -20.152 1.00 92.88 508 MET A C 1
ATOM 4009 O O . MET A 1 508 ? 16.409 -15.386 -20.670 1.00 92.88 508 MET A O 1
ATOM 4013 N N . GLU A 1 509 ? 16.209 -13.300 -19.883 1.00 91.81 509 GLU A N 1
ATOM 4014 C CA . GLU A 1 509 ? 17.570 -12.897 -20.266 1.00 91.81 509 GLU A CA 1
ATOM 4015 C C . GLU A 1 509 ? 18.606 -13.079 -19.147 1.00 91.81 509 GLU A C 1
ATOM 4017 O O . GLU A 1 509 ? 19.783 -13.307 -19.425 1.00 91.81 509 GLU A O 1
ATOM 4022 N N . GLY A 1 510 ? 18.187 -12.942 -17.891 1.00 93.00 510 GLY A N 1
ATOM 4023 C CA . GLY A 1 510 ? 19.066 -12.848 -16.735 1.00 93.00 510 GLY A CA 1
ATOM 4024 C C . GLY A 1 510 ? 19.828 -11.518 -16.645 1.00 93.00 510 GLY A C 1
ATOM 4025 O O . GLY A 1 510 ? 19.988 -10.750 -17.607 1.00 93.00 510 GLY A O 1
ATOM 4026 N N . PHE A 1 511 ? 20.331 -11.231 -15.449 1.00 94.69 511 PHE A N 1
ATOM 4027 C CA . PHE A 1 511 ? 21.276 -10.149 -15.199 1.00 94.69 511 PHE A CA 1
ATOM 4028 C C . PHE A 1 511 ? 22.194 -10.528 -14.039 1.00 94.69 511 PHE A C 1
ATOM 4030 O O . PHE A 1 511 ? 21.759 -11.153 -13.077 1.00 94.69 511 PHE A O 1
ATOM 4037 N N . THR A 1 512 ? 23.469 -10.168 -14.146 1.00 94.56 512 THR A N 1
ATOM 4038 C CA . THR A 1 512 ? 24.475 -10.421 -13.115 1.00 94.56 512 THR A CA 1
ATOM 4039 C C . THR A 1 512 ? 25.524 -9.319 -13.149 1.00 94.56 512 THR A C 1
ATOM 4041 O O . THR A 1 512 ? 25.691 -8.649 -14.169 1.00 94.56 512 THR A O 1
ATOM 4044 N N . LEU A 1 513 ? 26.244 -9.164 -12.044 1.00 94.25 513 LEU A N 1
ATOM 4045 C CA . LEU A 1 513 ? 27.421 -8.315 -11.934 1.00 94.25 513 LEU A CA 1
ATOM 4046 C C . LEU A 1 513 ? 28.557 -9.163 -11.366 1.00 94.25 513 LEU A C 1
ATOM 4048 O O . LEU A 1 513 ? 28.422 -9.756 -10.297 1.00 94.25 513 LEU A O 1
ATOM 4052 N N . GLY A 1 514 ? 29.656 -9.265 -12.107 1.00 94.44 514 GLY A N 1
ATOM 4053 C CA . GLY A 1 514 ? 30.837 -10.020 -11.703 1.00 94.44 514 GLY A CA 1
ATOM 4054 C C . GLY A 1 514 ? 31.976 -9.117 -11.237 1.00 94.44 514 GLY A C 1
ATOM 4055 O O . GLY A 1 514 ? 31.976 -7.909 -11.456 1.00 94.44 514 GLY A O 1
ATOM 4056 N N . VAL A 1 515 ? 33.024 -9.719 -10.668 1.00 94.31 515 VAL A N 1
ATOM 4057 C CA . VAL A 1 515 ? 34.230 -8.983 -10.235 1.00 94.31 515 VAL A CA 1
ATOM 4058 C C . VAL A 1 515 ? 34.847 -8.190 -11.392 1.00 94.31 515 VAL A C 1
ATOM 4060 O O . VAL A 1 515 ? 35.275 -7.055 -11.205 1.00 94.31 515 VAL A O 1
ATOM 4063 N N . LYS A 1 516 ? 34.839 -8.747 -12.612 1.00 91.94 516 LYS A N 1
ATOM 4064 C CA . LYS A 1 516 ? 35.389 -8.100 -13.813 1.00 91.94 516 LYS A CA 1
ATOM 4065 C C . LYS A 1 516 ? 34.732 -6.752 -14.130 1.00 91.94 516 LYS A C 1
ATOM 4067 O O . LYS A 1 516 ? 35.427 -5.882 -14.644 1.00 91.94 516 LYS A O 1
ATOM 4072 N N . ASP A 1 517 ? 33.454 -6.574 -13.800 1.00 91.88 517 ASP A N 1
ATOM 4073 C CA . ASP A 1 517 ? 32.716 -5.330 -14.060 1.00 91.88 517 ASP A CA 1
ATOM 4074 C C . ASP A 1 517 ? 33.151 -4.190 -13.122 1.00 91.88 517 ASP A C 1
ATOM 4076 O O . ASP A 1 517 ? 32.948 -3.018 -13.427 1.00 91.88 517 ASP A O 1
ATOM 4080 N N . ILE A 1 518 ? 33.794 -4.532 -11.999 1.00 92.50 518 ILE A N 1
ATOM 4081 C CA . ILE A 1 518 ? 34.320 -3.593 -10.996 1.00 92.50 518 ILE A CA 1
ATOM 4082 C C . ILE A 1 518 ? 35.796 -3.256 -11.280 1.00 92.50 518 ILE A C 1
ATOM 4084 O O . ILE A 1 518 ? 36.303 -2.212 -10.863 1.00 92.50 518 ILE A O 1
ATOM 4088 N N . LEU A 1 519 ? 36.513 -4.134 -11.990 1.00 91.69 519 LEU A N 1
ATOM 4089 C CA . LEU A 1 519 ? 37.941 -3.965 -12.242 1.00 91.69 519 LEU A CA 1
ATOM 4090 C C . LEU A 1 519 ? 38.214 -2.844 -13.249 1.00 91.69 519 LEU A C 1
ATOM 4092 O O . LEU A 1 519 ? 37.692 -2.810 -14.362 1.00 91.69 519 LEU A O 1
ATOM 4096 N N . VAL A 1 520 ? 39.135 -1.957 -12.879 1.00 91.62 520 VAL A N 1
ATOM 4097 C CA . VAL A 1 520 ? 39.609 -0.880 -13.748 1.00 91.62 520 VAL A CA 1
ATOM 4098 C C . VAL A 1 520 ? 40.590 -1.434 -14.787 1.00 91.62 520 VAL A C 1
ATOM 4100 O O . VAL A 1 520 ? 41.463 -2.251 -14.488 1.00 91.62 520 VAL A O 1
ATOM 4103 N N . CYS A 1 521 ? 40.499 -0.950 -16.027 1.00 92.44 521 CYS A N 1
ATOM 4104 C CA . CYS A 1 521 ? 41.462 -1.282 -17.076 1.00 92.44 521 CYS A CA 1
ATOM 4105 C C . CYS A 1 521 ? 42.895 -0.899 -16.663 1.00 92.44 521 CYS A C 1
ATOM 4107 O O . CYS A 1 521 ? 43.129 0.213 -16.190 1.00 92.44 521 CYS A O 1
ATOM 4109 N N . LYS A 1 522 ? 43.887 -1.759 -16.949 1.00 93.31 522 LYS A N 1
ATOM 4110 C CA . LYS A 1 522 ? 45.307 -1.534 -16.589 1.00 93.31 522 LYS A CA 1
ATOM 4111 C C . LYS A 1 522 ? 45.844 -0.158 -17.012 1.00 93.31 522 LYS A C 1
ATOM 4113 O O . LYS A 1 522 ? 46.647 0.444 -16.306 1.00 93.31 522 LYS A O 1
ATOM 4118 N N . SER A 1 523 ? 45.421 0.350 -18.171 1.00 93.12 523 SER A N 1
ATOM 4119 C CA . SER A 1 523 ? 45.816 1.676 -18.668 1.00 93.12 523 SER A CA 1
ATOM 4120 C C . SER A 1 523 ? 45.240 2.822 -17.830 1.00 93.12 523 SER A C 1
ATOM 4122 O O . SER A 1 523 ? 45.934 3.809 -17.589 1.00 93.12 523 SER A O 1
ATOM 4124 N N . ALA A 1 524 ? 43.995 2.690 -17.374 1.00 92.44 524 ALA A N 1
ATOM 4125 C CA . ALA A 1 524 ? 43.341 3.655 -16.502 1.00 92.44 524 ALA A CA 1
ATOM 4126 C C . ALA A 1 524 ? 43.899 3.582 -15.074 1.00 92.44 524 ALA A C 1
ATOM 4128 O O . ALA A 1 524 ? 44.165 4.628 -14.487 1.00 92.44 524 ALA A O 1
ATOM 4129 N N . ASP A 1 525 ? 44.190 2.386 -14.554 1.00 93.81 525 ASP A N 1
ATOM 4130 C CA . ASP A 1 525 ? 44.790 2.240 -13.223 1.00 93.81 525 ASP A CA 1
ATOM 4131 C C . ASP A 1 525 ? 46.213 2.826 -13.163 1.00 93.81 525 ASP A C 1
ATOM 4133 O O . ASP A 1 525 ? 46.554 3.547 -12.230 1.00 93.81 525 ASP A O 1
ATOM 4137 N N . LYS A 1 526 ? 47.013 2.683 -14.232 1.00 95.31 526 LYS A N 1
ATOM 4138 C CA . LYS A 1 526 ? 48.296 3.404 -14.357 1.00 95.31 526 LYS A CA 1
ATOM 4139 C C . LYS A 1 526 ? 48.129 4.925 -14.276 1.00 95.31 526 LYS A C 1
ATOM 4141 O O . LYS A 1 526 ? 48.941 5.591 -13.637 1.00 95.31 526 LYS A O 1
ATOM 4146 N N . LYS A 1 527 ? 47.102 5.490 -14.923 1.00 95.00 527 LYS A N 1
ATOM 4147 C CA . LYS A 1 527 ? 46.812 6.934 -14.843 1.00 95.00 527 LYS A CA 1
ATOM 4148 C C . LYS A 1 527 ? 46.396 7.329 -13.427 1.00 95.00 527 LYS A C 1
ATOM 4150 O O . LYS A 1 527 ? 46.913 8.314 -12.910 1.00 95.00 527 LYS A O 1
ATOM 4155 N N . ARG A 1 528 ? 45.528 6.538 -12.791 1.00 94.06 528 ARG A N 1
ATOM 4156 C CA . ARG A 1 528 ? 45.118 6.720 -11.393 1.00 94.06 528 ARG A CA 1
ATOM 4157 C C . ARG A 1 528 ? 46.327 6.727 -10.455 1.00 94.06 528 ARG A C 1
ATOM 4159 O O . ARG A 1 528 ? 46.460 7.655 -9.667 1.00 94.06 528 ARG A O 1
ATOM 4166 N N . ASN A 1 529 ? 47.243 5.770 -10.595 1.00 94.25 529 ASN A N 1
ATOM 4167 C CA . ASN A 1 529 ? 48.436 5.676 -9.749 1.00 94.25 529 ASN A CA 1
ATOM 4168 C C . ASN A 1 529 ? 49.365 6.889 -9.904 1.00 94.25 529 ASN A C 1
ATOM 4170 O O . ASN A 1 529 ? 49.854 7.395 -8.901 1.00 94.25 529 ASN A O 1
ATOM 4174 N N . LYS A 1 530 ? 49.535 7.420 -11.125 1.00 95.50 530 LYS A N 1
ATOM 4175 C CA . LYS A 1 530 ? 50.288 8.670 -11.358 1.00 95.50 530 LYS A CA 1
ATOM 4176 C C . LYS A 1 530 ? 49.651 9.892 -10.690 1.00 95.50 530 LYS A C 1
ATOM 4178 O O . LYS A 1 530 ? 50.350 10.785 -10.229 1.00 95.50 530 LYS A O 1
ATOM 4183 N N . VAL A 1 531 ? 48.321 9.962 -10.667 1.00 94.69 531 VAL A N 1
ATOM 4184 C CA . VAL A 1 531 ? 47.614 11.058 -9.986 1.00 94.69 531 VAL A CA 1
ATOM 4185 C C . VAL A 1 531 ? 47.771 10.923 -8.472 1.00 94.69 531 VAL A C 1
ATOM 4187 O O . VAL A 1 531 ? 48.074 11.905 -7.803 1.00 94.69 531 VAL A O 1
ATOM 4190 N N . ILE A 1 532 ? 47.629 9.708 -7.937 1.00 94.69 532 ILE A N 1
ATOM 4191 C CA . ILE A 1 532 ? 47.800 9.439 -6.504 1.00 94.69 532 ILE A CA 1
ATOM 4192 C C . ILE A 1 532 ? 49.230 9.753 -6.050 1.00 94.69 532 ILE A C 1
ATOM 4194 O O . ILE A 1 532 ? 49.390 10.355 -4.991 1.00 94.69 532 ILE A O 1
ATOM 4198 N N . SER A 1 533 ? 50.258 9.395 -6.830 1.00 94.44 533 SER A N 1
ATOM 4199 C CA . SER A 1 533 ? 51.649 9.716 -6.480 1.00 94.44 533 SER A CA 1
ATOM 4200 C C . SER A 1 533 ? 51.870 11.226 -6.407 1.00 94.44 533 SER A C 1
ATOM 4202 O O . SER A 1 533 ? 52.367 11.717 -5.402 1.00 94.44 533 SER A O 1
ATOM 4204 N N . ARG A 1 534 ? 51.373 11.978 -7.395 1.00 94.31 534 ARG A N 1
ATOM 4205 C CA . ARG A 1 534 ? 51.473 13.442 -7.404 1.00 94.31 534 ARG A CA 1
ATOM 4206 C C . ARG A 1 534 ? 50.741 14.099 -6.228 1.00 94.31 534 ARG A C 1
ATOM 4208 O O . ARG A 1 534 ? 51.215 15.089 -5.686 1.00 94.31 534 ARG A O 1
ATOM 4215 N N . ILE A 1 535 ? 49.589 13.560 -5.819 1.00 93.56 535 ILE A N 1
ATOM 4216 C CA . ILE A 1 535 ? 48.864 14.053 -4.635 1.00 93.56 535 ILE A CA 1
ATOM 4217 C C . ILE A 1 535 ? 49.680 13.811 -3.358 1.00 93.56 535 ILE A C 1
ATOM 4219 O O . ILE A 1 535 ? 49.695 14.672 -2.481 1.00 93.56 535 ILE A O 1
ATOM 4223 N N . ARG A 1 536 ? 50.369 12.668 -3.250 1.00 93.12 536 ARG A N 1
ATOM 4224 C CA . ARG A 1 536 ? 51.245 12.373 -2.104 1.00 93.12 536 ARG A CA 1
ATOM 4225 C C . ARG A 1 536 ? 52.439 13.324 -2.044 1.00 93.12 536 ARG A C 1
ATOM 4227 O O . ARG A 1 536 ? 52.677 13.887 -0.987 1.00 93.12 536 ARG A O 1
ATOM 4234 N N . GLU A 1 537 ? 53.085 13.587 -3.178 1.00 92.69 537 GLU A N 1
ATOM 4235 C CA . GLU A 1 537 ? 54.187 14.559 -3.274 1.00 92.69 537 GLU A CA 1
ATOM 4236 C C . GLU A 1 537 ? 53.750 15.965 -2.821 1.00 92.69 537 GLU A C 1
ATOM 4238 O O . GLU A 1 537 ? 54.426 16.615 -2.030 1.00 92.69 537 GLU A O 1
ATOM 4243 N N . VAL A 1 538 ? 52.576 16.432 -3.265 1.00 91.56 538 VAL A N 1
ATOM 4244 C CA . VAL A 1 538 ? 52.032 17.735 -2.839 1.00 91.56 538 VAL A CA 1
ATOM 4245 C C . VAL A 1 538 ? 51.700 17.752 -1.346 1.00 91.56 538 VAL A C 1
ATOM 4247 O O . VAL A 1 538 ? 51.914 18.767 -0.685 1.00 91.56 538 VAL A O 1
ATOM 4250 N N . ARG A 1 539 ? 51.189 16.644 -0.798 1.00 88.31 539 ARG A N 1
ATOM 4251 C CA . ARG A 1 539 ? 50.902 16.523 0.635 1.00 88.31 539 ARG A CA 1
ATOM 4252 C C . ARG A 1 539 ? 52.176 16.620 1.475 1.00 88.31 539 ARG A C 1
ATOM 4254 O O . ARG A 1 539 ? 52.170 17.352 2.455 1.00 88.31 539 ARG A O 1
ATOM 4261 N N . GLU A 1 540 ? 53.243 15.930 1.085 1.00 89.38 540 GLU A N 1
ATOM 4262 C CA . GLU A 1 540 ? 54.534 15.979 1.787 1.00 89.38 540 GLU A CA 1
ATOM 4263 C C . GLU A 1 540 ? 55.125 17.397 1.776 1.00 89.38 540 GLU A C 1
ATOM 4265 O O . GLU A 1 540 ? 55.591 17.885 2.804 1.00 89.38 540 GLU A O 1
ATOM 4270 N N . LEU A 1 541 ? 55.023 18.106 0.647 1.00 87.19 541 LEU A N 1
ATOM 4271 C CA . LEU A 1 541 ? 55.441 19.509 0.549 1.00 87.19 541 LEU A CA 1
ATOM 4272 C C . LEU A 1 541 ? 54.596 20.444 1.429 1.00 87.19 541 LEU A C 1
ATOM 4274 O O . LEU A 1 541 ? 55.140 21.357 2.046 1.00 87.19 541 LEU A O 1
ATOM 4278 N N . LEU A 1 542 ? 53.280 20.223 1.509 1.00 84.88 542 LEU A N 1
ATOM 4279 C CA . LEU A 1 542 ? 52.388 20.981 2.393 1.00 84.88 542 LEU A CA 1
ATOM 4280 C C . LEU A 1 542 ? 52.680 20.707 3.869 1.00 84.88 542 LEU A C 1
ATOM 4282 O O . LEU A 1 542 ? 52.727 21.652 4.649 1.00 84.88 542 LEU A O 1
ATOM 4286 N N . GLU A 1 543 ? 52.896 19.450 4.258 1.00 85.88 543 GLU A N 1
ATOM 4287 C CA . GLU A 1 543 ? 53.269 19.089 5.630 1.00 85.88 543 GLU A CA 1
ATOM 4288 C C . GLU A 1 543 ? 54.611 19.735 6.012 1.00 85.88 543 GLU A C 1
ATOM 4290 O O . GLU A 1 543 ? 54.705 20.362 7.067 1.00 85.88 543 GLU A O 1
ATOM 4295 N N . ALA A 1 544 ? 55.609 19.708 5.122 1.00 81.56 544 ALA A N 1
ATOM 4296 C CA . ALA A 1 544 ? 56.879 20.405 5.330 1.00 81.56 544 ALA A CA 1
ATOM 4297 C C . ALA A 1 544 ? 56.706 21.934 5.451 1.00 81.56 544 ALA A C 1
ATOM 4299 O O . ALA A 1 544 ? 57.324 22.567 6.309 1.00 81.56 544 ALA A O 1
ATOM 4300 N N . PHE A 1 545 ? 55.831 22.532 4.636 1.00 81.25 545 PHE A N 1
ATOM 4301 C CA . PHE A 1 545 ? 55.521 23.961 4.697 1.00 81.25 545 PHE A CA 1
ATOM 4302 C C . PHE A 1 545 ? 54.797 24.348 5.998 1.00 81.25 545 PHE A C 1
ATOM 4304 O O . PHE A 1 545 ? 55.187 25.322 6.640 1.00 81.25 545 PHE A O 1
ATOM 4311 N N . TYR A 1 546 ? 53.808 23.566 6.442 1.00 78.31 546 TYR A N 1
ATOM 4312 C CA . TYR A 1 546 ? 53.114 23.780 7.718 1.00 78.31 546 TYR A CA 1
ATOM 4313 C C . TYR A 1 546 ? 54.058 23.658 8.915 1.00 78.31 546 TYR A C 1
ATOM 4315 O O . TYR A 1 546 ? 54.022 24.508 9.802 1.00 78.31 546 TYR A O 1
ATOM 4323 N N . VAL A 1 547 ? 54.949 22.661 8.916 1.00 78.19 547 VAL A N 1
ATOM 4324 C CA . VAL A 1 547 ? 55.987 22.539 9.949 1.00 78.19 547 VAL A CA 1
ATOM 4325 C C . VAL A 1 547 ? 56.887 23.778 9.942 1.00 78.19 547 VAL A C 1
ATOM 4327 O O . VAL A 1 547 ? 57.138 24.345 10.999 1.00 78.19 547 VAL A O 1
ATOM 4330 N N . SER A 1 548 ? 57.298 24.276 8.772 1.00 72.06 548 SER A N 1
ATOM 4331 C CA . SER A 1 548 ? 58.129 25.488 8.682 1.00 72.06 548 SER A CA 1
ATOM 4332 C C . SER A 1 548 ? 57.431 26.774 9.160 1.00 72.06 548 SER A C 1
ATOM 4334 O O . SER A 1 548 ? 58.102 27.689 9.634 1.00 72.06 548 SER A O 1
ATOM 4336 N N . LEU A 1 549 ? 56.097 26.836 9.077 1.00 69.81 549 LEU A N 1
ATOM 4337 C CA . LEU A 1 549 ? 55.270 27.945 9.566 1.00 69.81 549 LEU A CA 1
ATOM 4338 C C . LEU A 1 549 ? 55.039 27.906 11.079 1.00 69.81 549 LEU A C 1
ATOM 4340 O O . LEU A 1 549 ? 54.872 28.961 11.669 1.00 69.81 549 LEU A O 1
ATOM 4344 N N . SER A 1 550 ? 55.040 26.727 11.710 1.00 61.22 550 SER A N 1
ATOM 4345 C CA . SER A 1 550 ? 54.945 26.606 13.175 1.00 61.22 550 SER A CA 1
ATOM 4346 C C . SER A 1 550 ? 56.251 26.928 13.913 1.00 61.22 550 SER A C 1
ATOM 4348 O O . SER A 1 550 ? 56.225 27.086 15.129 1.00 61.22 550 SER A O 1
ATOM 4350 N N . PHE A 1 551 ? 57.382 27.009 13.203 1.00 56.84 551 PHE A N 1
ATOM 4351 C CA . PHE A 1 551 ? 58.698 27.365 13.758 1.00 56.84 551 PHE A CA 1
ATOM 4352 C C . PHE A 1 551 ? 59.108 28.832 13.501 1.00 56.84 551 PHE A C 1
ATOM 4354 O O . PHE A 1 551 ? 60.234 29.213 13.825 1.00 56.84 551 PHE A O 1
ATOM 4361 N N . ARG A 1 552 ? 58.215 29.655 12.938 1.00 47.25 552 ARG A N 1
ATOM 4362 C CA . ARG A 1 552 ? 58.306 31.125 12.915 1.00 47.25 552 ARG A CA 1
ATOM 4363 C C . ARG A 1 552 ? 57.201 31.703 13.778 1.00 47.25 552 ARG A C 1
ATOM 4365 O O . ARG A 1 552 ? 57.467 32.756 14.394 1.00 47.25 552 ARG A O 1
#

pLDDT: mean 87.4, std 12.26, range [44.78, 97.94]

Radius of gyration: 38.68 Å; chains: 1; bounding box: 102×64×128 Å

InterPro domains:
  IPR000722 RNA polymerase, alpha subunit [PF00623] (147-326)
  IPR006592 RNA polymerase, N-terminal [SM00663] (15-354)
  IPR007066 RNA polymerase Rpb1, domain 3 [PF04983] (329-518)
  IPR015699 DNA-directed RNA pol I, largest subunit, N-terminal domain [cd01435] (10-537)
  IPR042102 RNA polymerase Rpb1, domain 3 superfamily [G3DSA:1.10.274.100] (334-512)
  IPR045867 DNA-directed RNA polymerase, subunit beta-prime [PTHR19376] (13-540)